Protein AF-A0A933DBR6-F1 (afdb_monomer_lite)

pLDDT: mean 89.22, std 14.09, range [38.0, 98.94]

Structure (mmCIF, N/CA/C/O backbone):
data_AF-A0A933DBR6-F1
#
_entry.id   AF-A0A933DBR6-F1
#
loop_
_atom_site.group_PDB
_atom_site.id
_atom_site.type_symbol
_atom_site.label_atom_id
_atom_site.label_alt_id
_atom_site.label_comp_id
_atom_site.label_asym_id
_atom_site.label_entity_id
_atom_site.label_seq_id
_atom_site.pdbx_PDB_ins_code
_atom_site.Cartn_x
_atom_site.Cartn_y
_atom_site.Cartn_z
_atom_site.occupancy
_atom_site.B_iso_or_equiv
_atom_site.auth_seq_id
_atom_site.auth_comp_id
_atom_site.auth_asym_id
_atom_site.auth_atom_id
_atom_site.pdbx_PDB_model_num
ATOM 1 N N . MET A 1 1 ? 16.490 -50.914 -110.380 1.00 39.16 1 MET A N 1
ATOM 2 C CA . MET A 1 1 ? 17.259 -52.106 -109.958 1.00 39.16 1 MET A CA 1
ATOM 3 C C . MET A 1 1 ? 16.588 -52.683 -108.719 1.00 39.16 1 MET A C 1
ATOM 5 O O . MET A 1 1 ? 16.473 -51.986 -107.723 1.00 39.16 1 MET A O 1
ATOM 9 N N . VAL A 1 2 ? 16.031 -53.888 -108.830 1.00 48.22 2 VAL A N 1
ATOM 10 C CA . VAL A 1 2 ? 15.278 -54.595 -107.777 1.00 48.22 2 VAL A CA 1
ATOM 11 C C . VAL A 1 2 ? 16.245 -55.481 -106.999 1.00 48.22 2 VAL A C 1
ATOM 13 O O . VAL A 1 2 ? 17.012 -56.169 -107.656 1.00 48.22 2 VAL A O 1
ATOM 16 N N . TYR A 1 3 ? 16.148 -55.578 -105.666 1.00 38.00 3 TYR A N 1
ATOM 17 C CA . TYR A 1 3 ? 16.487 -56.840 -104.991 1.00 38.00 3 TYR A CA 1
ATOM 18 C C . TYR A 1 3 ? 15.646 -57.121 -103.736 1.00 38.00 3 TYR A C 1
ATOM 20 O O . TYR A 1 3 ? 15.280 -56.233 -102.971 1.00 38.00 3 TYR A O 1
ATOM 28 N N . LYS A 1 4 ? 15.276 -58.402 -103.619 1.00 43.62 4 LYS A N 1
ATOM 29 C CA . LYS A 1 4 ? 14.220 -58.995 -102.788 1.00 43.62 4 LYS A CA 1
ATOM 30 C C . LYS A 1 4 ? 14.637 -59.304 -101.341 1.00 43.62 4 LYS A C 1
ATOM 32 O O . LYS A 1 4 ? 15.759 -59.700 -101.057 1.00 43.62 4 LYS A O 1
ATOM 37 N N . LYS A 1 5 ? 13.598 -59.241 -100.498 1.00 51.31 5 LYS A N 1
ATOM 38 C CA . LYS A 1 5 ? 13.338 -59.835 -99.169 1.00 51.31 5 LYS A CA 1
ATOM 39 C C . LYS A 1 5 ? 13.985 -61.191 -98.850 1.00 51.31 5 LYS A C 1
ATOM 41 O O . LYS A 1 5 ? 14.007 -62.079 -99.694 1.00 51.31 5 LYS A O 1
ATOM 46 N N . ASN A 1 6 ? 14.179 -61.415 -97.544 1.00 41.19 6 ASN A N 1
ATOM 47 C CA . ASN A 1 6 ? 14.112 -62.736 -96.908 1.00 41.19 6 ASN A CA 1
ATOM 48 C C . ASN A 1 6 ? 13.176 -62.736 -95.676 1.00 41.19 6 ASN A C 1
ATOM 50 O O . ASN A 1 6 ? 13.102 -61.754 -94.940 1.00 41.19 6 ASN A O 1
ATOM 54 N N . LYS A 1 7 ? 12.429 -63.836 -95.482 1.00 54.47 7 LYS A N 1
ATOM 55 C CA . LYS A 1 7 ? 11.449 -64.085 -94.397 1.00 54.47 7 LYS A CA 1
ATOM 56 C C . LYS A 1 7 ? 12.067 -64.934 -93.271 1.00 54.47 7 LYS A C 1
ATOM 58 O O . LYS A 1 7 ? 12.830 -65.849 -93.558 1.00 54.47 7 LYS A O 1
ATOM 63 N N . ARG A 1 8 ? 11.616 -64.745 -92.020 1.00 41.72 8 ARG A N 1
ATOM 64 C CA . ARG A 1 8 ? 11.719 -65.731 -90.917 1.00 41.72 8 ARG A CA 1
ATOM 65 C C . ARG A 1 8 ? 10.427 -65.784 -90.082 1.00 41.72 8 ARG A C 1
ATOM 67 O O . ARG A 1 8 ? 9.708 -64.793 -89.988 1.00 41.72 8 ARG A O 1
ATOM 74 N N . GLY A 1 9 ? 10.121 -66.982 -89.571 1.00 46.81 9 GLY A N 1
ATOM 75 C CA . GLY A 1 9 ? 8.828 -67.416 -89.021 1.00 46.81 9 GLY A CA 1
ATOM 76 C C . GLY A 1 9 ? 8.522 -67.070 -87.553 1.00 46.81 9 GLY A C 1
ATOM 77 O O . GLY A 1 9 ? 9.353 -66.538 -86.822 1.00 46.81 9 GLY A O 1
ATOM 78 N N . LYS A 1 10 ? 7.275 -67.376 -87.158 1.00 50.16 10 LYS A N 1
ATOM 79 C CA . LYS A 1 10 ? 6.611 -67.053 -85.878 1.00 50.16 10 LYS A CA 1
ATOM 80 C C . LYS A 1 10 ? 6.853 -68.112 -84.782 1.00 50.16 10 LYS A C 1
ATOM 82 O O . LYS A 1 10 ? 6.801 -69.303 -85.065 1.00 50.16 10 LYS A O 1
ATOM 87 N N . LYS A 1 11 ? 6.954 -67.663 -83.521 1.00 48.75 11 LYS A N 1
ATOM 88 C CA . LYS A 1 11 ? 6.732 -68.441 -82.277 1.00 48.75 11 LYS A CA 1
ATOM 89 C C . LYS A 1 11 ? 5.668 -67.733 -81.413 1.00 48.75 11 LYS A C 1
ATOM 91 O O . LYS A 1 11 ? 5.700 -66.507 -81.302 1.00 48.75 11 LYS A O 1
ATOM 96 N N . GLN A 1 12 ? 4.723 -68.489 -80.844 1.00 56.69 12 GLN A N 1
ATOM 97 C CA . GLN A 1 12 ? 3.644 -68.012 -79.957 1.00 56.69 12 GLN A CA 1
ATOM 98 C C . GLN A 1 12 ? 4.167 -67.631 -78.554 1.00 56.69 12 GLN A C 1
ATOM 100 O O . GLN A 1 12 ? 5.125 -68.228 -78.069 1.00 56.69 12 GLN A O 1
ATOM 105 N N . ARG A 1 13 ? 3.541 -66.625 -77.917 1.00 52.03 13 ARG A N 1
ATOM 106 C CA . ARG A 1 13 ? 3.900 -66.063 -76.594 1.00 52.03 13 ARG A CA 1
ATOM 107 C C . ARG A 1 13 ? 2.898 -66.488 -75.499 1.00 52.03 13 ARG A C 1
ATOM 109 O O . ARG A 1 13 ? 1.710 -66.559 -75.811 1.00 52.03 13 ARG A O 1
ATOM 116 N N . PRO A 1 14 ? 3.330 -66.670 -74.233 1.00 50.84 14 PRO A N 1
ATOM 117 C CA . PRO A 1 14 ? 2.437 -66.896 -73.097 1.00 50.84 14 PRO A CA 1
ATOM 118 C C . PRO A 1 14 ? 1.718 -65.610 -72.644 1.00 50.84 14 PRO A C 1
ATOM 120 O O . PRO A 1 14 ? 2.149 -64.488 -72.917 1.00 50.84 14 PRO A O 1
ATOM 123 N N . THR A 1 15 ? 0.578 -65.802 -71.983 1.00 55.31 15 THR A N 1
ATOM 124 C CA . THR A 1 15 ? -0.503 -64.842 -71.711 1.00 55.31 15 THR A CA 1
ATOM 125 C C . THR A 1 15 ? -0.171 -63.740 -70.694 1.00 55.31 15 THR A C 1
ATOM 127 O O . THR A 1 15 ? 0.312 -63.995 -69.595 1.00 55.31 15 THR A O 1
ATOM 130 N N . ARG A 1 16 ? -0.542 -62.500 -71.051 1.00 56.47 16 ARG A N 1
ATOM 131 C CA . ARG A 1 16 ? -0.317 -61.203 -70.369 1.00 56.47 16 ARG A CA 1
ATOM 132 C C . ARG A 1 16 ? -0.920 -61.022 -68.956 1.00 56.47 16 ARG A C 1
ATOM 134 O O . ARG A 1 16 ? -0.728 -59.962 -68.369 1.00 56.47 16 ARG A O 1
ATOM 141 N N . PHE A 1 17 ? -1.644 -61.992 -68.397 1.00 51.75 17 PHE A N 1
ATOM 142 C CA . PHE A 1 17 ? -2.501 -61.759 -67.220 1.00 51.75 17 PHE A CA 1
ATOM 143 C C . PHE A 1 17 ? -1.720 -61.511 -65.911 1.00 51.75 17 PHE A C 1
ATOM 145 O O . PHE A 1 17 ? -2.028 -60.580 -65.171 1.00 51.75 17 PHE A O 1
ATOM 152 N N . TYR A 1 18 ? -0.636 -62.255 -65.662 1.00 51.50 18 TYR A N 1
ATOM 153 C CA . TYR A 1 18 ? 0.178 -62.105 -64.441 1.00 51.50 18 TYR A CA 1
ATOM 154 C C . TYR A 1 18 ? 1.055 -60.843 -64.410 1.00 51.50 18 TYR A C 1
ATOM 156 O O . TYR A 1 18 ? 1.492 -60.420 -63.340 1.00 51.50 18 TYR A O 1
ATOM 164 N N . HIS A 1 19 ? 1.318 -60.227 -65.565 1.00 53.78 19 HIS A N 1
ATOM 165 C CA . HIS A 1 19 ? 2.159 -59.031 -65.646 1.00 53.78 19 HIS A CA 1
ATOM 166 C C . HIS A 1 19 ? 1.397 -57.762 -65.237 1.00 53.78 19 HIS A C 1
ATOM 168 O O . HIS A 1 19 ? 1.971 -56.871 -64.618 1.00 53.78 19 HIS A O 1
ATOM 174 N N . ASN A 1 20 ? 0.091 -57.710 -65.511 1.00 55.62 20 ASN A N 1
ATOM 175 C CA . ASN A 1 20 ? -0.726 -56.535 -65.214 1.00 55.62 20 ASN A CA 1
ATOM 176 C C . ASN A 1 20 ? -1.124 -56.459 -63.730 1.00 55.62 20 ASN A C 1
ATOM 178 O O . ASN A 1 20 ? -1.134 -55.369 -63.174 1.00 55.62 20 ASN A O 1
ATOM 182 N N . PHE A 1 21 ? -1.360 -57.595 -63.059 1.00 56.84 21 PHE A N 1
ATOM 183 C CA . PHE A 1 21 ? -1.776 -57.613 -61.646 1.00 56.84 21 PHE A CA 1
ATOM 184 C C . PHE A 1 21 ? -0.694 -57.068 -60.696 1.00 56.84 21 PHE A C 1
ATOM 186 O O . PHE A 1 21 ? -0.990 -56.308 -59.777 1.00 56.84 21 PHE A O 1
ATOM 193 N N . ARG A 1 22 ? 0.583 -57.385 -60.959 1.00 61.75 22 ARG A N 1
ATOM 194 C CA . ARG A 1 22 ? 1.718 -56.829 -60.199 1.00 61.75 22 ARG A CA 1
ATOM 195 C C . ARG A 1 22 ? 1.862 -55.321 -60.396 1.00 61.75 22 ARG A C 1
ATOM 197 O O . ARG A 1 22 ? 2.186 -54.623 -59.443 1.00 61.75 22 ARG A O 1
ATOM 204 N N . LEU A 1 23 ? 1.594 -54.826 -61.606 1.00 62.31 23 LEU A N 1
ATOM 205 C CA . LEU A 1 23 ? 1.702 -53.404 -61.928 1.00 62.31 23 LEU A CA 1
ATOM 206 C C . LEU A 1 23 ? 0.603 -52.586 -61.234 1.00 62.31 23 LEU A C 1
ATOM 208 O O . LEU A 1 23 ? 0.889 -51.544 -60.655 1.00 62.31 23 LEU A O 1
ATOM 212 N N . THR A 1 24 ? -0.639 -53.079 -61.238 1.00 67.25 24 THR A N 1
ATOM 213 C CA . THR A 1 24 ? -1.769 -52.414 -60.570 1.00 67.25 24 THR A CA 1
ATOM 214 C C . THR A 1 24 ? -1.602 -52.407 -59.051 1.00 67.25 24 THR A C 1
ATOM 216 O O . THR A 1 24 ? -1.876 -51.397 -58.411 1.00 67.25 24 THR A O 1
ATOM 219 N N . MET A 1 25 ? -1.089 -53.495 -58.467 1.00 70.31 25 MET A N 1
ATOM 220 C CA . MET A 1 25 ? -0.827 -53.555 -57.028 1.00 70.31 25 MET A CA 1
ATOM 221 C C . MET A 1 25 ? 0.305 -52.599 -56.609 1.00 70.31 25 MET A C 1
ATOM 223 O O . MET A 1 25 ? 0.182 -51.920 -55.594 1.00 70.31 25 MET A O 1
ATOM 227 N N . LEU A 1 26 ? 1.366 -52.482 -57.418 1.00 69.69 26 LEU A N 1
ATOM 228 C CA . LEU A 1 26 ? 2.431 -51.488 -57.227 1.00 69.69 26 LEU A CA 1
ATOM 229 C C . LEU A 1 26 ? 1.903 -50.050 -57.322 1.00 69.69 26 LEU A C 1
ATOM 231 O O . LEU A 1 26 ? 2.252 -49.222 -56.486 1.00 69.69 26 LEU A O 1
ATOM 235 N N . LEU A 1 27 ? 1.025 -49.761 -58.287 1.00 75.94 27 LEU A N 1
ATOM 236 C CA . LEU A 1 27 ? 0.430 -48.431 -58.465 1.00 75.94 27 LEU A CA 1
ATOM 237 C C . LEU A 1 27 ? -0.473 -48.003 -57.299 1.00 75.94 27 LEU A C 1
ATOM 239 O O . LEU A 1 27 ? -0.619 -46.808 -57.071 1.00 75.94 27 LEU A O 1
ATOM 243 N N . ILE A 1 28 ? -1.051 -48.950 -56.553 1.00 79.06 28 ILE A N 1
ATOM 244 C CA . ILE A 1 28 ? -1.886 -48.664 -55.374 1.00 79.06 28 ILE A CA 1
ATOM 245 C C . ILE A 1 28 ? -1.047 -48.625 -54.091 1.00 79.06 28 ILE A C 1
ATOM 247 O O . ILE A 1 28 ? -1.222 -47.734 -53.263 1.00 79.06 28 ILE A O 1
ATOM 251 N N . LEU A 1 29 ? -0.116 -49.567 -53.915 1.00 79.38 29 LEU A N 1
ATOM 252 C CA . LEU A 1 29 ? 0.685 -49.663 -52.693 1.00 79.38 29 LEU A CA 1
ATOM 253 C C . LEU A 1 29 ? 1.706 -48.535 -52.560 1.00 79.38 29 LEU A C 1
ATOM 255 O O . LEU A 1 29 ? 1.919 -48.049 -51.454 1.00 79.38 29 LEU A O 1
ATOM 259 N N . VAL A 1 30 ? 2.335 -48.105 -53.658 1.00 83.00 30 VAL A N 1
ATOM 260 C CA . VAL A 1 30 ? 3.383 -47.075 -53.606 1.00 83.00 30 VAL A CA 1
ATOM 261 C C . VAL A 1 30 ? 2.848 -45.746 -53.047 1.00 83.00 30 VAL A C 1
ATOM 263 O O . VAL A 1 30 ? 3.442 -45.251 -52.090 1.00 83.00 30 VAL A O 1
ATOM 266 N N . PRO A 1 31 ? 1.714 -45.189 -53.521 1.00 83.69 31 PRO A N 1
ATOM 267 C CA . PRO A 1 31 ? 1.140 -43.977 -52.934 1.00 83.69 31 PRO A CA 1
ATOM 268 C C . PRO A 1 31 ? 0.739 -44.136 -51.465 1.00 83.69 31 PRO A C 1
ATOM 270 O O . PRO A 1 31 ? 0.943 -43.213 -50.683 1.00 83.69 31 PRO A O 1
ATOM 273 N N . ILE A 1 32 ? 0.205 -45.300 -51.073 1.00 84.12 32 ILE A N 1
ATOM 274 C CA . ILE A 1 32 ? -0.212 -45.566 -49.686 1.00 84.12 32 ILE A CA 1
ATOM 275 C C . ILE A 1 32 ? 1.003 -45.615 -48.758 1.00 84.12 32 ILE A C 1
ATOM 277 O O . ILE A 1 32 ? 0.987 -45.003 -47.695 1.00 84.12 32 ILE A O 1
ATOM 281 N N . ILE A 1 33 ? 2.070 -46.304 -49.166 1.00 85.38 33 ILE A N 1
ATOM 282 C CA . ILE A 1 33 ? 3.310 -46.404 -48.389 1.00 85.38 33 ILE A CA 1
ATOM 283 C C . ILE A 1 33 ? 3.979 -45.031 -48.282 1.00 85.38 33 ILE A C 1
ATOM 285 O O . ILE A 1 33 ? 4.394 -44.643 -47.193 1.00 85.38 33 ILE A O 1
ATOM 289 N N . ILE A 1 34 ? 4.038 -44.268 -49.379 1.00 85.62 34 ILE A N 1
ATOM 290 C CA . ILE A 1 34 ? 4.581 -42.902 -49.374 1.00 85.62 34 ILE A CA 1
ATOM 291 C C . ILE A 1 34 ? 3.740 -41.991 -48.470 1.00 85.62 34 ILE A C 1
ATOM 293 O O . ILE A 1 34 ? 4.298 -41.255 -47.659 1.00 85.62 34 ILE A O 1
ATOM 297 N N . GLY A 1 35 ? 2.409 -42.067 -48.559 1.00 84.38 35 GLY A N 1
ATOM 298 C CA . GLY A 1 35 ? 1.496 -41.295 -47.717 1.00 84.38 35 GLY A CA 1
ATOM 299 C C . GLY A 1 35 ? 1.644 -41.632 -46.233 1.00 84.38 35 GLY A C 1
ATOM 300 O O . GLY A 1 35 ? 1.776 -40.731 -45.409 1.00 84.38 35 GLY A O 1
ATOM 301 N N . ALA A 1 36 ? 1.704 -42.920 -45.888 1.00 81.31 36 ALA A N 1
ATOM 302 C CA . ALA A 1 36 ? 1.915 -43.375 -44.516 1.00 81.31 36 ALA A CA 1
ATOM 303 C C . ALA A 1 36 ? 3.289 -42.951 -43.971 1.00 81.31 36 ALA A C 1
ATOM 305 O O . ALA A 1 36 ? 3.378 -42.504 -42.831 1.00 81.31 36 ALA A O 1
ATOM 306 N N . ALA A 1 37 ? 4.346 -43.024 -44.787 1.00 81.75 37 ALA A N 1
ATOM 307 C CA . ALA A 1 37 ? 5.680 -42.561 -44.413 1.00 81.75 37 ALA A CA 1
ATOM 308 C C . ALA A 1 37 ? 5.728 -41.038 -44.200 1.00 81.75 37 ALA A C 1
ATOM 310 O O . ALA A 1 37 ? 6.349 -40.579 -43.244 1.00 81.75 37 ALA A O 1
ATOM 311 N N . ALA A 1 38 ? 5.040 -40.256 -45.038 1.00 78.88 38 ALA A N 1
ATOM 312 C CA . ALA A 1 38 ? 4.943 -38.805 -44.888 1.00 78.88 38 ALA A CA 1
ATOM 313 C C . ALA A 1 38 ? 4.170 -38.408 -43.619 1.00 78.88 38 ALA A C 1
ATOM 315 O O . ALA A 1 38 ? 4.619 -37.541 -42.870 1.00 78.88 38 ALA A O 1
ATOM 316 N N . ILE A 1 39 ? 3.049 -39.080 -43.338 1.00 78.00 39 ILE A N 1
ATOM 317 C CA . ILE A 1 39 ? 2.269 -38.881 -42.108 1.00 78.00 39 ILE A CA 1
ATOM 318 C C . ILE A 1 39 ? 3.102 -39.271 -40.884 1.00 78.00 39 ILE A C 1
ATOM 320 O O . ILE A 1 39 ? 3.175 -38.508 -39.924 1.00 78.00 39 ILE A O 1
ATOM 324 N N . TYR A 1 40 ? 3.783 -40.418 -40.924 1.00 77.88 40 TYR A N 1
ATOM 325 C CA . TYR A 1 40 ? 4.676 -40.843 -39.850 1.00 77.88 40 TYR A CA 1
ATOM 326 C C . TYR A 1 40 ? 5.810 -39.837 -39.632 1.00 77.88 40 TYR A C 1
ATOM 328 O O . TYR A 1 40 ? 6.088 -39.478 -38.496 1.00 77.88 40 TYR A O 1
ATOM 336 N N . TYR A 1 41 ? 6.434 -39.315 -40.689 1.00 77.31 41 TYR A N 1
ATOM 337 C CA . TYR A 1 41 ? 7.483 -38.296 -40.581 1.00 77.31 41 TYR A CA 1
ATOM 338 C C . TYR A 1 41 ? 6.974 -36.977 -39.973 1.00 77.31 41 TYR A C 1
ATOM 340 O O . TYR A 1 41 ? 7.657 -36.372 -39.147 1.00 77.31 41 TYR A O 1
ATOM 348 N N . ALA A 1 42 ? 5.755 -36.559 -40.325 1.00 71.44 42 ALA A N 1
ATOM 349 C CA . ALA A 1 42 ? 5.121 -35.376 -39.750 1.00 71.44 42 ALA A CA 1
ATOM 350 C C . ALA A 1 42 ? 4.742 -35.566 -38.267 1.00 71.44 42 ALA A C 1
ATOM 352 O O . ALA A 1 42 ? 4.903 -34.640 -37.475 1.00 71.44 42 ALA A O 1
ATOM 353 N N . LEU A 1 43 ? 4.271 -36.759 -37.883 1.00 69.06 43 LEU A N 1
ATOM 354 C CA . LEU A 1 43 ? 3.792 -37.061 -36.526 1.00 69.06 43 LEU A CA 1
ATOM 355 C C . LEU A 1 43 ? 4.884 -37.551 -35.562 1.00 69.06 43 LEU A C 1
ATOM 357 O O . LEU A 1 43 ? 4.731 -37.408 -34.354 1.00 69.06 43 LEU A O 1
ATOM 361 N N . SER A 1 44 ? 5.981 -38.127 -36.062 1.00 69.69 44 SER A N 1
ATOM 362 C CA . SER A 1 44 ? 7.036 -38.736 -35.229 1.00 69.69 44 SER A CA 1
ATOM 363 C C . SER A 1 44 ? 7.945 -37.721 -34.533 1.00 69.69 44 SER A C 1
ATOM 365 O O . SER A 1 44 ? 8.795 -38.114 -33.736 1.00 69.69 44 SER A O 1
ATOM 367 N N . GLY A 1 45 ? 7.796 -36.425 -34.825 1.00 66.81 45 GLY A N 1
ATOM 368 C CA . GLY A 1 45 ? 8.578 -35.361 -34.197 1.00 66.81 45 GLY A CA 1
ATOM 369 C C . GLY A 1 45 ? 9.824 -34.840 -34.938 1.00 66.81 45 GLY A C 1
ATOM 370 O O . GLY A 1 45 ? 10.208 -33.726 -34.601 1.00 66.81 45 GLY A O 1
ATOM 371 N N . PRO A 1 46 ? 10.447 -35.490 -35.952 1.00 76.00 46 PRO A N 1
ATOM 372 C CA . PRO A 1 46 ? 11.607 -34.927 -36.654 1.00 76.00 46 PRO A CA 1
ATOM 373 C C . PRO A 1 46 ? 11.322 -33.598 -37.351 1.00 76.00 46 PRO A C 1
ATOM 375 O O . PRO A 1 46 ? 12.142 -32.688 -37.276 1.00 76.00 46 PRO A O 1
ATOM 378 N N . LEU A 1 47 ? 10.156 -33.461 -37.995 1.00 70.56 47 LEU A N 1
ATOM 379 C CA . LEU A 1 47 ? 9.755 -32.205 -38.631 1.00 70.56 47 LEU A CA 1
ATOM 380 C C . LEU A 1 47 ? 9.520 -31.107 -37.585 1.00 70.56 47 LEU A C 1
ATOM 382 O O . LEU A 1 47 ? 9.983 -29.984 -37.756 1.00 70.56 47 LEU A O 1
ATOM 386 N N . ALA A 1 48 ? 8.854 -31.440 -36.477 1.00 66.12 48 ALA A N 1
ATOM 387 C CA . ALA A 1 48 ? 8.653 -30.520 -35.360 1.00 66.12 48 ALA A CA 1
ATOM 388 C C . ALA A 1 48 ? 9.986 -30.118 -34.702 1.00 66.12 48 ALA A C 1
ATOM 390 O O . ALA A 1 48 ? 10.183 -28.948 -34.399 1.00 66.12 48 ALA A O 1
ATOM 391 N N . ALA A 1 49 ? 10.927 -31.053 -34.550 1.00 72.44 49 ALA A N 1
ATOM 392 C CA . ALA A 1 49 ? 12.271 -30.812 -34.035 1.00 72.44 49 ALA A CA 1
ATOM 393 C C . ALA A 1 49 ? 13.119 -29.961 -34.993 1.00 72.44 49 ALA A C 1
ATOM 395 O O . ALA A 1 49 ? 13.836 -29.073 -34.542 1.00 72.44 49 ALA A O 1
ATOM 396 N N . GLN A 1 50 ? 13.011 -30.170 -36.309 1.00 74.62 50 GLN A N 1
ATOM 397 C CA . GLN A 1 50 ? 13.647 -29.303 -37.303 1.00 74.62 50 GLN A CA 1
ATOM 398 C C . GLN A 1 50 ? 13.052 -27.898 -37.282 1.00 74.62 50 GLN A C 1
ATOM 400 O O . GLN A 1 50 ? 13.802 -26.930 -37.238 1.00 74.62 50 GLN A O 1
ATOM 405 N N . LEU A 1 51 ? 11.724 -27.764 -37.267 1.00 68.88 51 LEU A N 1
ATOM 406 C CA . LEU A 1 51 ? 11.055 -26.464 -37.176 1.00 68.88 51 LEU A CA 1
ATOM 407 C C . LEU A 1 51 ? 11.391 -25.745 -35.862 1.00 68.88 51 LEU A C 1
ATOM 409 O O . LEU A 1 51 ? 11.650 -24.544 -35.884 1.00 68.88 51 LEU A O 1
ATOM 413 N N . ALA A 1 52 ? 11.463 -26.470 -34.743 1.00 61.66 52 ALA A N 1
ATOM 414 C CA . ALA A 1 52 ? 11.916 -25.943 -33.459 1.00 61.66 52 ALA A CA 1
ATOM 415 C C . ALA A 1 52 ? 13.387 -25.508 -33.514 1.00 61.66 52 ALA A C 1
ATOM 417 O O . ALA A 1 52 ? 13.709 -24.423 -33.048 1.00 61.66 52 ALA A O 1
ATOM 418 N N . SER A 1 53 ? 14.265 -26.290 -34.148 1.00 70.31 53 SER A N 1
ATOM 419 C CA . SER A 1 53 ? 15.673 -25.929 -34.348 1.00 70.31 53 SER A CA 1
ATOM 420 C C . SER A 1 53 ? 15.833 -24.693 -35.239 1.00 70.31 53 SER A C 1
ATOM 422 O O . SER A 1 53 ? 16.605 -23.802 -34.900 1.00 70.31 53 SER A O 1
ATOM 424 N N . PHE A 1 54 ? 15.064 -24.576 -36.326 1.00 67.88 54 PHE A N 1
ATOM 425 C CA . PHE A 1 54 ? 15.030 -23.368 -37.156 1.00 67.88 54 PHE A CA 1
ATOM 426 C C . PHE A 1 54 ? 14.482 -22.159 -36.389 1.00 67.88 54 PHE A C 1
ATOM 428 O O . PHE A 1 54 ? 15.021 -21.062 -36.520 1.00 67.88 54 PHE A O 1
ATOM 435 N N . GLY A 1 55 ? 13.447 -22.351 -35.565 1.00 56.72 55 GLY A N 1
ATOM 436 C CA . GLY A 1 55 ? 12.917 -21.326 -34.666 1.00 56.72 55 GLY A CA 1
ATOM 437 C C . GLY A 1 55 ? 13.952 -20.859 -33.641 1.00 56.72 55 GLY A C 1
ATOM 438 O O . GLY A 1 55 ? 14.173 -19.659 -33.511 1.00 56.72 55 GLY A O 1
ATOM 439 N N . SER A 1 56 ? 14.646 -21.789 -32.980 1.00 58.56 56 SER A N 1
ATOM 440 C CA . SER A 1 56 ? 15.731 -21.493 -32.039 1.00 58.56 56 SER A CA 1
ATOM 441 C C . SER A 1 56 ? 16.900 -20.787 -32.715 1.00 58.56 56 SER A C 1
ATOM 443 O O . SER A 1 56 ? 17.350 -19.772 -32.202 1.00 58.56 56 SER A O 1
ATOM 445 N N . ASN A 1 57 ? 17.342 -21.238 -33.891 1.00 59.12 57 ASN A N 1
ATOM 446 C CA . ASN A 1 57 ? 18.432 -20.591 -34.627 1.00 59.12 57 ASN A CA 1
ATOM 447 C C . ASN A 1 57 ? 18.066 -19.175 -35.086 1.00 59.12 57 ASN A C 1
ATOM 449 O O . ASN A 1 57 ? 18.925 -18.306 -35.126 1.00 59.12 57 ASN A O 1
ATOM 453 N N . ARG A 1 58 ? 16.788 -18.910 -35.381 1.00 55.75 58 ARG A N 1
ATOM 454 C CA . ARG A 1 58 ? 16.294 -17.565 -35.714 1.00 55.75 58 ARG A CA 1
ATOM 455 C C . ARG A 1 58 ? 16.201 -16.634 -34.493 1.00 55.75 58 ARG A C 1
ATOM 457 O O . ARG A 1 58 ? 16.107 -15.423 -34.669 1.00 55.75 58 ARG A O 1
ATOM 464 N N . LEU A 1 59 ? 16.213 -17.190 -33.279 1.00 52.81 59 LEU A N 1
ATOM 465 C CA . LEU A 1 59 ? 16.277 -16.455 -32.009 1.00 52.81 59 LEU A CA 1
ATOM 466 C C . LEU A 1 59 ? 17.717 -16.271 -31.503 1.00 52.81 59 LEU A C 1
ATOM 468 O O . LEU A 1 59 ? 17.931 -15.493 -30.576 1.00 52.81 59 LEU A O 1
ATOM 472 N N . ILE A 1 60 ? 18.699 -16.945 -32.110 1.00 55.47 60 ILE A N 1
ATOM 473 C CA . ILE A 1 60 ? 20.115 -16.640 -31.911 1.00 55.47 60 ILE A CA 1
ATOM 474 C C . ILE A 1 60 ? 20.409 -15.402 -32.754 1.00 55.47 60 ILE A C 1
ATOM 476 O O . ILE A 1 60 ? 20.653 -15.471 -33.954 1.00 55.47 60 ILE A O 1
ATOM 480 N N . THR A 1 61 ? 20.310 -14.236 -32.131 1.00 61.03 61 THR A N 1
ATOM 481 C CA . THR A 1 61 ? 20.819 -12.992 -32.706 1.00 61.03 61 THR A CA 1
ATOM 482 C C . THR A 1 61 ? 22.333 -13.106 -32.887 1.00 61.03 61 THR A C 1
ATOM 484 O O . THR A 1 61 ? 23.062 -13.163 -31.897 1.00 61.03 61 THR A O 1
ATOM 487 N N . ASP A 1 62 ? 22.810 -13.126 -34.133 1.00 64.94 62 ASP A N 1
ATOM 488 C CA . ASP A 1 62 ? 24.236 -12.988 -34.446 1.00 64.94 62 ASP A CA 1
ATOM 489 C C . ASP A 1 62 ? 24.790 -11.702 -33.807 1.00 64.94 62 ASP A C 1
ATOM 491 O O . ASP A 1 62 ? 24.158 -10.644 -33.862 1.00 64.94 62 ASP A O 1
ATOM 495 N N . ASN A 1 63 ? 25.982 -11.785 -33.210 1.00 61.34 63 ASN A N 1
ATOM 496 C CA . ASN A 1 63 ? 26.652 -10.687 -32.499 1.00 61.34 63 ASN A CA 1
ATOM 497 C C . ASN A 1 63 ? 25.930 -10.188 -31.232 1.00 61.34 63 ASN A C 1
ATOM 499 O O . ASN A 1 63 ? 26.161 -9.048 -30.809 1.00 61.34 63 ASN A O 1
ATOM 503 N N . TRP A 1 64 ? 25.085 -11.007 -30.591 1.00 69.56 64 TRP A N 1
ATOM 504 C CA . TRP A 1 64 ? 24.482 -10.640 -29.303 1.00 69.56 64 TRP A CA 1
ATOM 505 C C . TRP A 1 64 ? 25.541 -10.349 -28.237 1.00 69.56 64 TRP A C 1
ATOM 507 O O . TRP A 1 64 ? 25.309 -9.491 -27.398 1.00 69.56 64 TRP A O 1
ATOM 517 N N . GLU A 1 65 ? 26.720 -10.973 -28.298 1.00 76.38 65 GLU A N 1
ATOM 518 C CA . GLU A 1 65 ? 27.848 -10.694 -27.408 1.00 76.38 65 GLU A CA 1
ATOM 519 C C . GLU A 1 65 ? 28.423 -9.294 -27.645 1.00 76.38 65 GLU A C 1
ATOM 521 O O . GLU A 1 65 ? 28.797 -8.610 -26.696 1.00 76.38 65 GLU A O 1
ATOM 526 N N . THR A 1 66 ? 28.474 -8.835 -28.901 1.00 76.75 66 THR A N 1
ATOM 527 C CA . THR A 1 66 ? 28.907 -7.469 -29.240 1.00 76.75 66 THR A CA 1
ATOM 528 C C . THR A 1 66 ? 27.858 -6.445 -28.824 1.00 76.75 66 THR A C 1
ATOM 530 O O . THR A 1 66 ? 28.213 -5.420 -28.247 1.00 76.75 66 THR A O 1
ATOM 533 N N . ALA A 1 67 ? 26.570 -6.727 -29.051 1.00 64.81 67 ALA A N 1
ATOM 534 C CA . ALA A 1 67 ? 25.477 -5.895 -28.553 1.00 64.81 67 ALA A CA 1
ATOM 535 C C . ALA A 1 67 ? 25.469 -5.851 -27.017 1.00 64.81 67 ALA A C 1
ATOM 537 O O . ALA A 1 67 ? 25.350 -4.779 -26.437 1.00 64.81 67 ALA A O 1
ATOM 538 N N . TYR A 1 68 ? 25.680 -6.992 -26.358 1.00 67.19 68 TYR A N 1
ATOM 539 C CA . TYR A 1 68 ? 25.810 -7.105 -24.910 1.00 67.19 68 TYR A CA 1
ATOM 540 C C . TYR A 1 68 ? 27.016 -6.321 -24.394 1.00 67.19 68 TYR A C 1
ATOM 542 O O . TYR A 1 68 ? 26.861 -5.563 -23.449 1.00 67.19 68 TYR A O 1
ATOM 550 N N . ALA A 1 69 ? 28.191 -6.433 -25.019 1.00 73.81 69 ALA A N 1
ATOM 551 C CA . ALA A 1 69 ? 29.386 -5.683 -24.631 1.00 73.81 69 ALA A CA 1
ATOM 552 C C . ALA A 1 69 ? 29.237 -4.170 -24.868 1.00 73.81 69 ALA A C 1
ATOM 554 O O . ALA A 1 69 ? 29.676 -3.372 -24.042 1.00 73.81 69 ALA A O 1
ATOM 555 N N . TYR A 1 70 ? 28.598 -3.763 -25.969 1.00 72.06 70 TYR A N 1
ATOM 556 C CA . TYR A 1 70 ? 28.301 -2.359 -26.261 1.00 72.06 70 TYR A CA 1
ATOM 557 C C . TYR A 1 70 ? 27.298 -1.779 -25.261 1.00 72.06 70 TYR A C 1
ATOM 559 O O . TYR A 1 70 ? 27.525 -0.698 -24.722 1.00 72.06 70 TYR A O 1
ATOM 567 N N . LEU A 1 71 ? 26.230 -2.526 -24.959 1.00 63.66 71 LEU A N 1
ATOM 568 C CA . LEU A 1 71 ? 25.287 -2.179 -23.904 1.00 63.66 71 LEU A CA 1
ATOM 569 C C . LEU A 1 71 ? 26.024 -2.108 -22.565 1.00 63.66 71 LEU A C 1
ATOM 571 O O . LEU A 1 71 ? 25.995 -1.057 -21.950 1.00 63.66 71 LEU A O 1
ATOM 575 N N . ALA A 1 72 ? 26.759 -3.145 -22.158 1.00 64.94 72 ALA A N 1
ATOM 576 C CA . ALA A 1 72 ? 27.507 -3.209 -20.899 1.00 64.94 72 ALA A CA 1
ATOM 577 C C . ALA A 1 72 ? 28.483 -2.033 -20.702 1.00 64.94 72 ALA A C 1
ATOM 579 O O . ALA A 1 72 ? 28.552 -1.486 -19.606 1.00 64.94 72 ALA A O 1
ATOM 580 N N . ASN A 1 73 ? 29.195 -1.610 -21.753 1.00 69.19 73 ASN A N 1
ATOM 581 C CA . ASN A 1 73 ? 30.156 -0.500 -21.695 1.00 69.19 73 ASN A CA 1
ATOM 582 C C . ASN A 1 73 ? 29.504 0.893 -21.738 1.00 69.19 73 ASN A C 1
ATOM 584 O O . ASN A 1 73 ? 30.148 1.875 -21.372 1.00 69.19 73 ASN A O 1
ATOM 588 N N . GLY A 1 74 ? 28.259 0.991 -22.210 1.00 61.91 74 GLY A N 1
ATOM 589 C CA . GLY A 1 74 ? 27.504 2.238 -22.333 1.00 61.91 74 GLY A CA 1
ATOM 590 C C . GLY A 1 74 ? 26.294 2.326 -21.407 1.00 61.91 74 GLY A C 1
ATOM 591 O O . GLY A 1 74 ? 25.471 3.217 -21.612 1.00 61.91 74 GLY A O 1
ATOM 592 N N . GLN A 1 75 ? 26.143 1.410 -20.440 1.00 57.62 75 GLN A N 1
ATOM 593 C CA . GLN A 1 75 ? 24.966 1.394 -19.576 1.00 57.62 75 GLN A CA 1
ATOM 594 C C . GLN A 1 75 ? 24.919 2.683 -18.748 1.00 57.62 75 GLN A C 1
ATOM 596 O O . GLN A 1 75 ? 25.865 2.971 -18.010 1.00 57.62 75 GLN A O 1
ATOM 601 N N . PRO A 1 76 ? 23.825 3.463 -18.842 1.00 56.97 76 PRO A N 1
ATOM 602 C CA . PRO A 1 76 ? 23.463 4.408 -17.803 1.00 56.97 76 PRO A CA 1
ATOM 603 C C . PRO A 1 76 ? 23.612 3.752 -16.431 1.00 56.97 76 PRO A C 1
ATOM 605 O O . PRO A 1 76 ? 23.359 2.559 -16.280 1.00 56.97 76 PRO A O 1
ATOM 608 N N . ASP A 1 77 ? 23.990 4.529 -15.421 1.00 65.56 77 ASP A N 1
ATOM 609 C CA . ASP A 1 77 ? 23.888 4.067 -14.042 1.00 65.56 77 ASP A CA 1
ATOM 610 C C . ASP A 1 77 ? 22.409 3.795 -13.718 1.00 65.56 77 ASP A C 1
ATOM 612 O O . ASP A 1 77 ? 21.640 4.713 -13.407 1.00 65.56 77 ASP A O 1
ATOM 616 N N . TYR A 1 78 ? 22.028 2.524 -13.874 1.00 58.91 78 TYR A N 1
ATOM 617 C CA . TYR A 1 78 ? 20.736 1.946 -13.520 1.00 58.91 78 TYR A CA 1
ATOM 618 C C . TYR A 1 78 ? 20.657 1.605 -12.028 1.00 58.91 78 TYR A C 1
ATOM 620 O O . TYR A 1 78 ? 19.694 0.967 -11.599 1.00 58.91 78 TYR A O 1
ATOM 628 N N . GLY A 1 79 ? 21.665 2.003 -11.244 1.00 63.28 79 GLY A N 1
ATOM 629 C CA . GLY A 1 79 ? 21.624 1.944 -9.798 1.00 63.28 79 GLY A CA 1
ATOM 630 C C . GLY A 1 79 ? 20.368 2.646 -9.275 1.00 63.28 79 GLY A C 1
ATOM 631 O O . GLY A 1 79 ? 19.965 3.684 -9.820 1.00 63.28 79 GLY A O 1
ATOM 632 N N . PRO A 1 80 ? 19.725 2.092 -8.234 1.00 64.56 80 PRO A N 1
ATOM 633 C CA . PRO A 1 80 ? 18.601 2.754 -7.602 1.00 64.56 80 PRO A CA 1
ATOM 634 C C . PRO A 1 80 ? 19.006 4.163 -7.174 1.00 64.56 80 PRO A C 1
ATOM 636 O O . PRO A 1 80 ? 20.051 4.361 -6.551 1.00 64.56 80 PRO A O 1
ATOM 639 N N . ARG A 1 81 ? 18.181 5.149 -7.513 1.00 83.94 81 ARG A N 1
ATOM 640 C CA . ARG A 1 81 ? 18.412 6.540 -7.134 1.00 83.94 81 ARG A CA 1
ATOM 641 C C . ARG A 1 81 ? 17.606 6.898 -5.899 1.00 83.94 81 ARG A C 1
ATOM 643 O O . ARG A 1 81 ? 16.616 6.253 -5.556 1.00 83.94 81 ARG A O 1
ATOM 650 N N . SER A 1 82 ? 18.035 7.954 -5.223 1.00 88.00 82 SER A N 1
ATOM 651 C CA . SER A 1 82 ? 17.265 8.512 -4.122 1.00 88.00 82 SER A CA 1
ATOM 652 C C . SER A 1 82 ? 15.980 9.159 -4.635 1.00 88.00 82 SER A C 1
ATOM 654 O O . SER A 1 82 ? 15.960 9.820 -5.676 1.00 88.00 82 SER A O 1
ATOM 656 N N . ALA A 1 83 ? 14.915 9.003 -3.862 1.00 93.44 83 ALA A N 1
ATOM 657 C CA . ALA A 1 83 ? 13.765 9.889 -3.910 1.00 93.44 83 ALA A CA 1
ATOM 658 C C . ALA A 1 83 ? 14.043 11.157 -3.101 1.00 93.44 83 ALA A C 1
ATOM 660 O O . ALA A 1 83 ? 15.029 11.233 -2.373 1.00 93.44 83 ALA A O 1
ATOM 661 N N . PHE A 1 84 ? 13.150 12.138 -3.184 1.00 94.62 84 PHE A N 1
ATOM 662 C CA . PHE A 1 84 ? 13.273 13.374 -2.420 1.00 94.62 84 PHE A CA 1
ATOM 663 C C . PHE A 1 84 ? 12.055 13.574 -1.527 1.00 94.62 84 PHE A C 1
ATOM 665 O O . PHE A 1 84 ? 10.918 13.442 -1.977 1.00 94.62 84 PHE A O 1
ATOM 672 N N . TYR A 1 85 ? 12.310 13.901 -0.263 1.00 96.12 85 TYR A N 1
ATOM 673 C CA . TYR A 1 85 ? 11.287 14.102 0.755 1.00 96.12 85 TYR A CA 1
ATOM 674 C C . TYR A 1 85 ? 11.511 15.416 1.493 1.00 96.12 85 TYR A C 1
ATOM 676 O O . TYR A 1 85 ? 12.600 15.673 2.001 1.00 96.12 85 TYR A O 1
ATOM 684 N N . ARG A 1 86 ? 10.478 16.251 1.584 1.00 96.00 86 ARG A N 1
ATOM 685 C CA . ARG A 1 86 ? 10.510 17.515 2.316 1.00 96.00 86 ARG A CA 1
ATOM 686 C C . ARG A 1 86 ? 10.109 17.280 3.768 1.00 96.00 86 ARG A C 1
ATOM 688 O O . ARG A 1 86 ? 8.961 16.948 4.057 1.00 96.00 86 ARG A O 1
ATOM 695 N N . LEU A 1 87 ? 11.044 17.508 4.688 1.00 94.69 87 LEU A N 1
ATOM 696 C CA . LEU A 1 87 ? 10.814 17.326 6.120 1.00 94.69 87 LEU A CA 1
ATOM 697 C C . LEU A 1 87 ? 9.680 18.220 6.634 1.00 94.69 87 LEU A C 1
ATOM 699 O O . LEU A 1 87 ? 9.675 19.436 6.421 1.00 94.69 87 LEU A O 1
ATOM 703 N N . LYS A 1 88 ? 8.748 17.619 7.374 1.00 93.69 88 LYS A N 1
ATOM 704 C CA . LYS A 1 88 ? 7.646 18.303 8.058 1.00 93.69 88 LYS A CA 1
ATOM 705 C C . LYS A 1 88 ? 8.105 18.773 9.444 1.00 93.69 88 LYS A C 1
ATOM 707 O O . LYS A 1 88 ? 9.105 18.304 9.986 1.00 93.69 88 LYS A O 1
ATOM 712 N N . VAL A 1 89 ? 7.385 19.730 10.029 1.00 93.12 89 VAL A N 1
ATOM 713 C CA . VAL A 1 89 ? 7.664 20.204 11.397 1.00 93.12 89 VAL A CA 1
ATOM 714 C C . VAL A 1 89 ? 7.623 19.017 12.364 1.00 93.12 89 VAL A C 1
ATOM 716 O O . VAL A 1 89 ? 6.676 18.242 12.325 1.00 93.12 89 VAL A O 1
ATOM 719 N N . GLY A 1 90 ? 8.640 18.881 13.219 1.00 92.12 90 GLY A N 1
ATOM 720 C CA . GLY A 1 90 ? 8.790 17.751 14.146 1.00 92.12 90 GLY A CA 1
ATOM 721 C C . GLY A 1 90 ? 9.591 16.565 13.592 1.00 92.12 90 GLY A C 1
ATOM 722 O O . GLY A 1 90 ? 9.927 15.670 14.357 1.00 92.12 90 GLY A O 1
ATOM 723 N N . GLN A 1 91 ? 9.945 16.563 12.301 1.00 94.69 91 GLN A N 1
ATOM 724 C CA . GLN A 1 91 ? 10.764 15.513 11.686 1.00 94.69 91 GLN A CA 1
ATOM 725 C C . GLN A 1 91 ? 12.244 15.913 11.599 1.00 94.69 91 GLN A C 1
ATOM 727 O O . GLN A 1 91 ? 12.589 17.088 11.461 1.00 94.69 91 GLN A O 1
ATOM 732 N N . ASN A 1 92 ? 13.115 14.908 11.641 1.00 91.88 92 ASN A N 1
ATOM 733 C CA . ASN A 1 92 ? 14.567 15.001 11.483 1.00 91.88 92 ASN A CA 1
ATOM 734 C C . ASN A 1 92 ? 15.085 13.759 10.723 1.00 91.88 92 ASN A C 1
ATOM 736 O O . ASN A 1 92 ? 14.287 12.926 10.291 1.00 91.88 92 ASN A O 1
ATOM 740 N N . LEU A 1 93 ? 16.404 13.619 10.545 1.00 93.31 93 LEU A N 1
ATOM 741 C CA . LEU A 1 93 ? 16.962 12.451 9.851 1.00 93.31 93 LEU A CA 1
ATOM 742 C C . LEU A 1 93 ? 16.694 11.124 10.572 1.00 93.31 93 LEU A C 1
ATOM 744 O O . LEU A 1 93 ? 16.414 10.140 9.896 1.00 93.31 93 LEU A O 1
ATOM 748 N N . ASP A 1 94 ? 16.703 11.089 11.906 1.00 92.94 94 ASP A N 1
ATOM 749 C CA . ASP A 1 94 ? 16.390 9.861 12.651 1.00 92.94 94 ASP A CA 1
ATOM 750 C C . ASP A 1 94 ? 14.967 9.379 12.353 1.00 92.94 94 ASP A C 1
ATOM 752 O O . ASP A 1 94 ? 14.729 8.183 12.175 1.00 92.94 94 ASP A O 1
ATOM 756 N N . TRP A 1 95 ? 14.022 10.316 12.231 1.00 93.94 95 TRP A N 1
ATOM 757 C CA . TRP A 1 95 ? 12.668 10.006 11.789 1.00 93.94 95 TRP A CA 1
ATOM 758 C C . TRP A 1 95 ? 12.668 9.410 10.376 1.00 93.94 95 TRP A C 1
ATOM 760 O O . TRP A 1 95 ? 12.014 8.396 10.163 1.00 93.94 95 TRP A O 1
ATOM 770 N N . VAL A 1 96 ? 13.429 9.973 9.428 1.00 95.38 96 VAL A N 1
ATOM 771 C CA . VAL A 1 96 ? 13.532 9.461 8.043 1.00 95.38 96 VAL A CA 1
ATOM 772 C C . VAL A 1 96 ? 14.118 8.045 8.018 1.00 95.38 96 VAL A C 1
ATOM 774 O O . VAL A 1 96 ? 13.558 7.174 7.356 1.00 95.38 96 VAL A O 1
ATOM 777 N N . VAL A 1 97 ? 15.186 7.791 8.783 1.00 95.12 97 VAL A N 1
ATOM 778 C CA . VAL A 1 97 ? 15.801 6.459 8.943 1.00 95.12 97 VAL A CA 1
ATOM 779 C C . VAL A 1 97 ? 14.772 5.440 9.415 1.00 95.12 97 VAL A C 1
ATOM 781 O O . VAL A 1 97 ? 14.629 4.370 8.825 1.00 95.12 97 VAL A O 1
ATOM 784 N N . GLN A 1 98 ? 14.029 5.766 10.473 1.00 92.88 98 GLN A N 1
ATOM 785 C CA . GLN A 1 98 ? 13.048 4.851 11.052 1.00 92.88 98 GLN A CA 1
ATOM 786 C C . GLN A 1 98 ? 11.853 4.647 10.121 1.00 92.88 98 GLN A C 1
ATOM 788 O O . GLN A 1 98 ? 11.483 3.506 9.838 1.00 92.88 98 GLN A O 1
ATOM 793 N N . HIS A 1 99 ? 11.292 5.747 9.616 1.00 94.75 99 HIS A N 1
ATOM 794 C CA . HIS A 1 99 ? 10.100 5.754 8.784 1.00 94.75 99 HIS A CA 1
ATOM 795 C C . HIS A 1 99 ? 10.329 5.010 7.472 1.00 94.75 99 HIS A C 1
ATOM 797 O O . HIS A 1 99 ? 9.551 4.124 7.138 1.00 94.75 99 HIS A O 1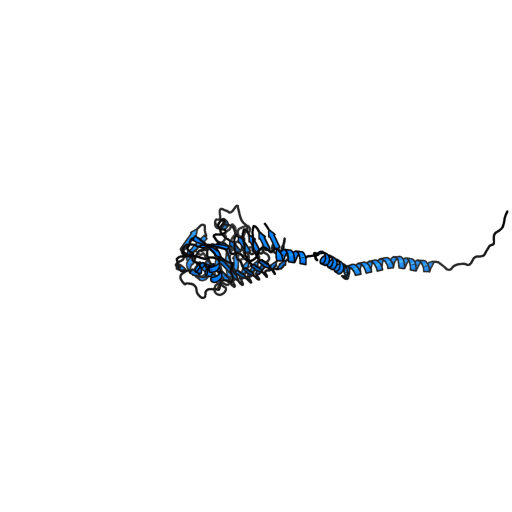
ATOM 803 N N . PHE A 1 100 ? 11.426 5.278 6.761 1.00 95.62 100 PHE A N 1
ATOM 804 C CA . PHE A 1 100 ? 11.719 4.643 5.473 1.00 95.62 100 PHE A CA 1
ATOM 805 C C . PHE A 1 100 ? 12.602 3.384 5.582 1.00 95.62 100 PHE A C 1
ATOM 807 O O . PHE A 1 100 ? 12.802 2.704 4.586 1.00 95.62 100 PHE A O 1
ATOM 814 N N . SER A 1 101 ? 13.082 3.015 6.780 1.00 95.06 101 SER A N 1
ATOM 815 C CA . SER A 1 101 ? 14.012 1.884 6.997 1.00 95.06 101 SER A CA 1
ATOM 816 C C . SER A 1 101 ? 15.187 1.873 6.024 1.00 95.06 101 SER A C 1
ATOM 818 O O . SER A 1 101 ? 15.442 0.877 5.346 1.00 95.06 101 SER A O 1
ATOM 820 N N . VAL A 1 102 ? 15.888 2.998 6.003 1.00 94.44 102 VAL A N 1
ATOM 821 C CA . VAL A 1 102 ? 17.113 3.221 5.232 1.00 94.44 102 VAL A CA 1
ATOM 822 C C . VAL A 1 102 ? 18.322 3.243 6.161 1.00 94.44 102 VAL A C 1
ATOM 824 O O . VAL A 1 102 ? 18.171 3.529 7.353 1.00 94.44 102 VAL A O 1
ATOM 827 N N . ASP A 1 103 ? 19.514 2.962 5.643 1.00 92.62 103 ASP A N 1
ATOM 828 C CA . ASP A 1 103 ? 20.742 3.067 6.422 1.00 92.62 103 ASP A CA 1
ATOM 829 C C . ASP A 1 103 ? 21.036 4.522 6.829 1.00 92.62 103 ASP A C 1
ATOM 831 O O . ASP A 1 103 ? 20.966 5.465 6.035 1.00 92.62 103 ASP A O 1
ATOM 835 N N . ALA A 1 104 ? 21.371 4.714 8.106 1.00 93.81 104 ALA A N 1
ATOM 836 C CA . ALA A 1 104 ? 21.609 6.041 8.662 1.00 93.81 104 ALA A CA 1
ATOM 837 C C . ALA A 1 104 ? 22.889 6.685 8.109 1.00 93.81 104 ALA A C 1
ATOM 839 O O . ALA A 1 104 ? 22.922 7.899 7.900 1.00 93.81 104 ALA A O 1
ATOM 840 N N . ALA A 1 105 ? 23.937 5.894 7.859 1.00 92.69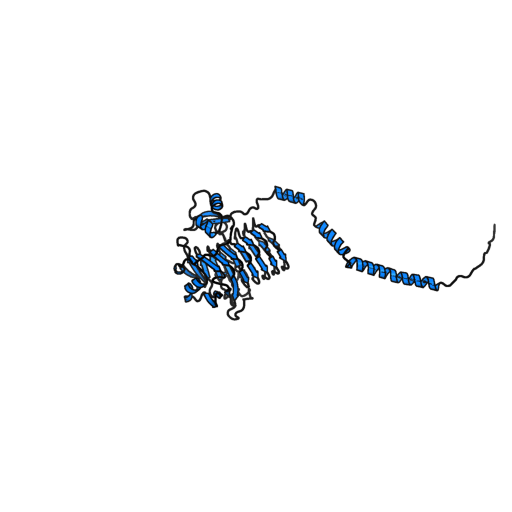 105 ALA A N 1
ATOM 841 C CA . ALA A 1 105 ? 25.195 6.402 7.330 1.00 92.69 105 ALA A CA 1
ATOM 842 C C . ALA A 1 105 ? 25.057 6.769 5.847 1.00 92.69 105 ALA A C 1
ATOM 844 O O . ALA A 1 105 ? 25.549 7.823 5.435 1.00 92.69 105 ALA A O 1
ATOM 845 N N . GLU A 1 106 ? 24.344 5.963 5.058 1.00 91.44 106 GLU A N 1
ATOM 846 C CA . GLU A 1 106 ? 24.031 6.289 3.665 1.00 91.44 106 GLU A CA 1
ATOM 847 C C . GLU A 1 106 ? 23.148 7.533 3.558 1.00 91.44 106 GLU A C 1
ATOM 849 O O . GLU A 1 106 ? 23.464 8.444 2.788 1.00 91.44 106 GLU A O 1
ATOM 854 N N . LEU A 1 107 ? 22.102 7.633 4.385 1.00 93.44 107 LEU A N 1
ATOM 855 C CA . LEU A 1 107 ? 21.239 8.810 4.423 1.00 93.44 107 LEU A CA 1
ATOM 856 C C . LEU A 1 107 ? 22.022 10.073 4.809 1.00 93.44 107 LEU A C 1
ATOM 858 O O . LEU A 1 107 ? 21.876 11.112 4.162 1.00 93.44 107 LEU A O 1
ATOM 862 N N . GLN A 1 108 ? 22.884 9.996 5.825 1.00 92.75 108 GLN A N 1
ATOM 863 C CA . GLN A 1 108 ? 23.712 11.126 6.252 1.00 92.75 108 GLN A CA 1
ATOM 864 C C . GLN A 1 108 ? 24.737 11.528 5.183 1.00 92.75 108 GLN A C 1
ATOM 866 O O . GLN A 1 108 ? 24.993 12.717 4.991 1.00 92.75 108 GLN A O 1
ATOM 871 N N . LYS A 1 109 ? 25.311 10.554 4.468 1.00 91.94 109 LYS A N 1
ATOM 872 C CA . LYS A 1 109 ? 26.239 10.792 3.356 1.00 91.94 109 LYS A CA 1
ATOM 873 C C . LYS A 1 109 ? 25.541 11.460 2.170 1.00 91.94 109 LYS A C 1
ATOM 875 O O . LYS A 1 109 ? 26.125 12.349 1.553 1.00 91.94 109 LYS A O 1
ATOM 880 N N . ALA A 1 110 ? 24.311 11.052 1.860 1.00 90.69 110 ALA A N 1
ATOM 881 C CA . ALA A 1 110 ? 23.504 11.638 0.791 1.00 90.69 110 ALA A CA 1
ATOM 882 C C . ALA A 1 110 ? 23.017 13.060 1.121 1.00 90.69 110 ALA A C 1
ATOM 884 O O . ALA A 1 110 ? 22.711 13.831 0.213 1.00 90.69 110 ALA A O 1
ATOM 885 N N . ASN A 1 111 ? 22.973 13.420 2.407 1.00 92.31 111 ASN A N 1
ATOM 886 C CA . ASN A 1 111 ? 22.476 14.705 2.891 1.00 92.31 111 ASN A CA 1
ATOM 887 C C . ASN A 1 111 ? 23.510 15.390 3.805 1.00 92.31 111 ASN A C 1
ATOM 889 O O . ASN A 1 111 ? 23.343 15.416 5.026 1.00 92.31 111 ASN A O 1
ATOM 893 N N . PRO A 1 112 ? 24.607 15.936 3.249 1.00 87.31 112 PRO A N 1
ATOM 894 C CA . PRO A 1 112 ? 25.608 16.633 4.046 1.00 87.31 112 PRO A CA 1
ATOM 895 C C . PRO A 1 112 ? 25.089 17.991 4.548 1.00 87.31 112 PRO A C 1
ATOM 897 O O . PRO A 1 112 ? 24.395 18.711 3.832 1.00 87.31 112 PRO A O 1
ATOM 900 N N . GLY A 1 113 ? 25.501 18.384 5.755 1.00 83.00 113 GLY A N 1
ATOM 901 C CA . GLY A 1 113 ? 25.217 19.706 6.325 1.00 83.00 113 GLY A CA 1
ATOM 902 C C . GLY A 1 113 ? 24.087 19.727 7.356 1.00 83.00 113 GLY A C 1
ATOM 903 O O . GLY A 1 113 ? 23.641 18.692 7.847 1.00 83.00 113 GLY A O 1
ATOM 904 N N . LEU A 1 114 ? 23.666 20.938 7.738 1.00 77.38 114 LEU A N 1
ATOM 905 C CA . LEU A 1 114 ? 22.606 21.136 8.727 1.00 77.38 114 LEU A CA 1
ATOM 906 C C . LEU A 1 114 ? 21.239 20.860 8.094 1.00 77.38 114 LEU A C 1
ATOM 908 O O . LEU A 1 114 ? 20.853 21.524 7.134 1.00 77.38 114 LEU A O 1
ATOM 912 N N . ILE A 1 115 ? 20.491 19.926 8.677 1.00 85.06 115 ILE A N 1
ATOM 913 C CA . ILE A 1 115 ? 19.162 19.538 8.207 1.00 85.06 115 ILE A CA 1
ATOM 914 C C . ILE A 1 115 ? 18.125 19.976 9.230 1.00 85.06 115 ILE A C 1
ATOM 916 O O . ILE A 1 115 ? 18.152 19.564 10.389 1.00 85.06 115 ILE A O 1
ATOM 920 N N . ALA A 1 116 ? 17.199 20.813 8.778 1.00 83.31 116 ALA A N 1
ATOM 921 C CA . ALA A 1 116 ? 16.068 21.300 9.556 1.00 83.31 116 ALA A CA 1
ATOM 922 C C . ALA A 1 116 ? 14.744 20.927 8.875 1.00 83.31 116 ALA A C 1
ATOM 924 O O . ALA A 1 116 ? 14.723 20.503 7.716 1.00 83.31 116 ALA A O 1
ATOM 925 N N . TYR A 1 117 ? 13.618 21.139 9.560 1.00 85.75 117 TYR A N 1
ATOM 926 C CA . TYR A 1 117 ? 12.306 21.060 8.912 1.00 85.75 117 TYR A CA 1
ATOM 927 C C . TYR A 1 117 ? 12.265 21.967 7.662 1.00 85.75 117 TYR A C 1
ATOM 929 O O . TYR A 1 117 ? 12.994 22.954 7.585 1.00 85.75 117 TYR A O 1
ATOM 937 N N . ASN A 1 118 ? 11.435 21.628 6.673 1.00 87.69 118 ASN A N 1
ATOM 938 C CA . ASN A 1 118 ? 11.418 22.186 5.311 1.00 87.69 118 ASN A CA 1
ATOM 939 C C . ASN A 1 118 ? 12.631 21.880 4.420 1.00 87.69 118 ASN A C 1
ATOM 941 O O . ASN A 1 118 ? 12.574 22.200 3.232 1.00 87.69 118 ASN A O 1
ATOM 945 N N . THR A 1 119 ? 13.681 21.238 4.931 1.00 92.19 119 THR A N 1
ATOM 946 C CA . THR A 1 119 ? 14.757 20.726 4.071 1.00 92.19 119 THR A CA 1
ATOM 947 C C . THR A 1 119 ? 14.226 19.554 3.251 1.00 92.19 119 THR A C 1
ATOM 949 O O . THR A 1 119 ? 13.588 18.652 3.798 1.00 92.19 119 THR A O 1
ATOM 952 N N . THR A 1 120 ? 14.487 19.564 1.946 1.00 94.38 120 THR A N 1
ATOM 953 C CA . THR A 1 120 ? 14.274 18.395 1.090 1.00 94.38 120 THR A CA 1
ATOM 954 C C . THR A 1 120 ? 15.502 17.501 1.171 1.00 94.38 120 THR A C 1
ATOM 956 O O . THR A 1 120 ? 16.597 17.937 0.826 1.00 94.38 120 THR A O 1
ATOM 959 N N . VAL A 1 121 ? 15.316 16.268 1.633 1.00 94.62 121 VAL A N 1
ATOM 960 C CA . VAL A 1 121 ? 16.375 15.268 1.786 1.00 94.62 121 VAL A CA 1
ATOM 961 C C . VAL A 1 121 ? 16.265 14.191 0.712 1.00 94.62 121 VAL A C 1
ATOM 963 O O . VAL A 1 121 ? 15.164 13.798 0.324 1.00 94.62 121 VAL A O 1
ATOM 966 N N . ALA A 1 122 ? 17.410 13.714 0.236 1.00 94.62 122 ALA A N 1
ATOM 967 C CA . ALA A 1 122 ? 17.533 12.550 -0.623 1.00 94.62 122 ALA A CA 1
ATOM 968 C C . ALA A 1 122 ? 17.383 11.276 0.224 1.00 94.62 122 ALA A C 1
ATOM 970 O O . ALA A 1 122 ? 18.170 11.043 1.138 1.00 94.62 122 ALA A O 1
ATOM 971 N N . VAL A 1 123 ? 16.379 10.456 -0.071 1.00 95.88 123 VAL A N 1
ATOM 972 C CA . VAL A 1 123 ? 16.069 9.214 0.646 1.00 95.88 123 VAL A CA 1
ATOM 973 C C . VAL A 1 123 ? 16.354 8.032 -0.284 1.00 95.88 123 VAL A C 1
ATOM 975 O O . VAL A 1 123 ? 15.743 7.967 -1.355 1.00 95.88 123 VAL A O 1
ATOM 978 N N . PRO A 1 124 ? 17.286 7.123 0.052 1.00 92.81 124 PRO A N 1
ATOM 979 C CA . PRO A 1 124 ? 17.517 5.922 -0.749 1.00 92.81 124 PRO A CA 1
ATOM 980 C C . PRO A 1 124 ? 16.307 4.963 -0.676 1.00 92.81 124 PRO A C 1
ATOM 982 O O . PRO A 1 124 ? 15.407 5.164 0.143 1.00 92.81 124 PRO A O 1
ATOM 985 N N . PRO A 1 125 ? 16.232 3.943 -1.549 1.00 92.75 125 PRO A N 1
ATOM 986 C CA . PRO A 1 125 ? 15.189 2.920 -1.474 1.00 92.75 125 PRO A CA 1
ATOM 987 C C . PRO A 1 125 ? 15.145 2.201 -0.126 1.00 92.75 125 PRO A C 1
ATOM 989 O O . PRO A 1 125 ? 16.156 2.107 0.565 1.00 92.75 125 PRO A O 1
ATOM 992 N N . VAL A 1 126 ? 13.984 1.643 0.223 1.00 92.94 126 VAL A N 1
ATOM 993 C CA . VAL A 1 126 ? 13.844 0.871 1.464 1.00 92.94 126 VAL A CA 1
ATOM 994 C C . VAL A 1 126 ? 14.727 -0.379 1.420 1.00 92.94 126 VAL A C 1
ATOM 996 O O . VAL A 1 126 ? 14.797 -1.075 0.406 1.00 92.94 126 VAL A O 1
ATOM 999 N N . GLU A 1 127 ? 15.368 -0.706 2.540 1.00 93.12 127 GLU A N 1
ATOM 1000 C CA . GLU A 1 127 ? 16.308 -1.838 2.605 1.00 93.12 127 GLU A CA 1
ATOM 1001 C C . GLU A 1 127 ? 15.719 -3.070 3.290 1.00 93.12 127 GLU A C 1
ATOM 1003 O O . GLU A 1 127 ? 16.175 -4.197 3.083 1.00 93.12 127 GLU A O 1
ATOM 1008 N N . LYS A 1 128 ? 14.709 -2.865 4.140 1.00 95.75 128 LYS A N 1
ATOM 1009 C CA . LYS A 1 128 ? 14.112 -3.922 4.958 1.00 95.75 128 LYS A CA 1
ATOM 1010 C C . LYS A 1 128 ? 12.653 -3.631 5.308 1.00 95.75 128 LYS A C 1
ATOM 1012 O O . LYS A 1 128 ? 12.289 -2.462 5.475 1.00 95.75 128 LYS A O 1
ATOM 1017 N N . PRO A 1 129 ? 11.834 -4.678 5.507 1.00 97.69 129 PRO A N 1
ATOM 1018 C CA . PRO A 1 129 ? 10.458 -4.519 5.951 1.00 97.69 129 PRO A CA 1
ATOM 1019 C C . PRO A 1 129 ? 10.363 -3.984 7.384 1.00 97.69 129 PRO A C 1
ATOM 1021 O O . PRO A 1 129 ? 11.239 -4.235 8.224 1.00 97.69 129 PRO A O 1
ATOM 1024 N N . LEU A 1 130 ? 9.244 -3.326 7.687 1.00 97.38 130 LEU A N 1
ATOM 1025 C CA . LEU A 1 130 ? 8.825 -2.981 9.038 1.00 97.38 130 LEU A CA 1
ATOM 1026 C C . LEU A 1 130 ? 8.755 -4.256 9.881 1.00 97.38 130 LEU A C 1
ATOM 1028 O O . LEU A 1 130 ? 8.161 -5.266 9.496 1.00 97.38 130 LEU A O 1
ATOM 1032 N N . GLN A 1 131 ? 9.353 -4.198 11.067 1.00 96.38 131 GLN A N 1
ATOM 1033 C CA . GLN A 1 131 ? 9.200 -5.246 12.071 1.00 96.38 131 GLN A CA 1
ATOM 1034 C C . GLN A 1 131 ? 8.019 -4.909 12.969 1.00 96.38 131 GLN A C 1
ATOM 1036 O O . GLN A 1 131 ? 7.966 -3.755 13.405 1.00 96.38 131 GLN A O 1
ATOM 1041 N N . PRO A 1 132 ? 7.111 -5.861 13.266 1.00 97.19 132 PRO A N 1
ATOM 1042 C CA . PRO A 1 132 ? 6.019 -5.633 14.203 1.00 97.19 132 PRO A CA 1
ATOM 1043 C C . PRO A 1 132 ? 6.522 -5.020 15.507 1.00 97.19 132 PRO A C 1
ATOM 1045 O O . PRO A 1 132 ? 7.557 -5.447 16.026 1.00 97.19 132 PRO A O 1
ATOM 1048 N N . PHE A 1 133 ? 5.816 -4.024 16.036 1.00 96.62 133 PHE A N 1
ATOM 1049 C CA . PHE A 1 133 ? 6.127 -3.561 17.386 1.00 96.62 133 PHE A CA 1
ATOM 1050 C C . PHE A 1 133 ? 5.723 -4.629 18.418 1.00 96.62 133 PHE A C 1
ATOM 1052 O O . PHE A 1 133 ? 4.786 -5.393 18.201 1.00 96.62 133 PHE A O 1
ATOM 1059 N N . GLY A 1 134 ? 6.430 -4.690 19.551 1.00 94.69 134 GLY A N 1
ATOM 1060 C CA . GLY A 1 134 ? 6.134 -5.674 20.602 1.00 94.69 134 GLY A CA 1
ATOM 1061 C C . GLY A 1 134 ? 4.844 -5.374 21.372 1.00 94.69 134 GLY A C 1
ATOM 1062 O O . GLY A 1 134 ? 4.061 -6.278 21.645 1.00 94.69 134 GLY A O 1
ATOM 1063 N N . THR A 1 135 ? 4.601 -4.104 21.698 1.00 94.88 135 THR A N 1
ATOM 1064 C CA . THR A 1 135 ? 3.383 -3.625 22.370 1.00 94.88 135 THR A CA 1
ATOM 1065 C C . THR A 1 135 ? 2.934 -2.306 21.759 1.00 94.88 135 THR A C 1
ATOM 1067 O O . THR A 1 135 ? 3.762 -1.556 21.233 1.00 94.88 135 THR A O 1
ATOM 1070 N N . THR A 1 136 ? 1.637 -2.002 21.853 1.00 96.81 136 THR A N 1
ATOM 1071 C CA . THR A 1 136 ? 1.137 -0.670 21.486 1.00 96.81 136 THR A CA 1
ATOM 1072 C C . THR A 1 136 ? 1.778 0.393 22.378 1.00 96.81 136 THR A C 1
ATOM 1074 O O . THR A 1 136 ? 2.303 0.103 23.457 1.00 96.81 136 THR A O 1
ATOM 1077 N N . SER A 1 137 ? 1.762 1.643 21.927 1.00 97.06 137 SER A N 1
ATOM 1078 C CA . SER A 1 137 ? 2.292 2.770 22.702 1.00 97.06 137 SER A CA 1
ATOM 1079 C C . SER A 1 137 ? 1.376 3.194 23.856 1.00 97.06 137 SER A C 1
ATOM 1081 O O . SER A 1 137 ? 1.780 4.022 24.668 1.00 97.06 137 SER A O 1
ATOM 1083 N N . GLY A 1 138 ? 0.150 2.659 23.939 1.00 95.69 138 GLY A N 1
ATOM 1084 C CA . GLY A 1 138 ? -0.800 2.934 25.024 1.00 95.69 138 GLY A CA 1
ATOM 1085 C C . GLY A 1 138 ? -1.361 4.362 25.044 1.00 95.69 138 GLY A C 1
ATOM 1086 O O . GLY A 1 138 ? -1.958 4.776 26.033 1.00 95.69 138 GLY A O 1
ATOM 1087 N N . ASN A 1 139 ? -1.165 5.129 23.970 1.00 97.00 139 ASN A N 1
ATOM 1088 C CA . ASN A 1 139 ? -1.566 6.533 23.846 1.00 97.00 139 ASN A CA 1
ATOM 1089 C C . ASN A 1 139 ? -2.549 6.774 22.685 1.00 97.00 139 ASN A C 1
ATOM 1091 O O . ASN A 1 139 ? -2.628 7.886 22.177 1.00 97.00 139 ASN A O 1
ATOM 1095 N N . VAL A 1 140 ? -3.337 5.770 22.274 1.00 97.62 140 VAL A N 1
ATOM 1096 C CA . VAL A 1 140 ? -4.361 5.927 21.215 1.00 97.62 140 VAL A CA 1
ATOM 1097 C C . VAL A 1 140 ? -5.354 7.064 21.510 1.00 97.62 140 VAL A C 1
ATOM 1099 O O . VAL A 1 140 ? -5.835 7.729 20.600 1.00 97.62 140 VAL A O 1
ATOM 1102 N N . SER A 1 141 ? -5.611 7.353 22.790 1.00 96.88 141 SER A N 1
ATOM 1103 C CA . SER A 1 141 ? -6.490 8.441 23.230 1.00 96.88 141 SER A CA 1
ATOM 1104 C C . SER A 1 141 ? -5.948 9.844 22.936 1.00 96.88 141 SER A C 1
ATOM 1106 O O . SER A 1 141 ? -6.709 10.805 23.023 1.00 96.88 141 SER A O 1
ATOM 1108 N N . SER A 1 142 ? -4.665 9.986 22.574 1.00 96.94 142 SER A N 1
ATOM 1109 C CA . SER A 1 142 ? -4.094 11.266 22.141 1.00 96.94 142 SER A CA 1
ATOM 1110 C C . SER A 1 142 ? -4.374 11.585 20.670 1.00 96.94 142 SER A C 1
ATOM 1112 O O . SER A 1 142 ? -4.004 12.665 20.207 1.00 96.94 142 SER A O 1
ATOM 1114 N N . LEU A 1 143 ? -4.973 10.657 19.916 1.00 98.38 143 LEU A N 1
ATOM 1115 C CA . LEU A 1 143 ? -5.325 10.877 18.519 1.00 98.38 143 LEU A CA 1
ATOM 1116 C C . LEU A 1 143 ? -6.429 11.927 18.393 1.00 98.38 143 LEU A C 1
ATOM 1118 O O . LEU A 1 143 ? -7.446 11.889 19.085 1.00 98.38 143 LEU A O 1
ATOM 1122 N N . VAL A 1 144 ? -6.250 12.839 17.442 1.00 98.44 144 VAL A N 1
ATOM 1123 C CA . VAL A 1 144 ? -7.297 13.777 17.042 1.00 98.44 144 VAL A CA 1
ATOM 1124 C C . VAL A 1 144 ? -8.155 13.098 15.984 1.00 98.44 144 VAL A C 1
ATOM 1126 O O . VAL A 1 144 ? -7.659 12.785 14.901 1.00 98.44 144 VAL A O 1
ATOM 1129 N N . VAL A 1 145 ? -9.436 12.893 16.294 1.00 98.44 145 VAL A N 1
ATOM 1130 C CA . VAL A 1 145 ? -10.425 12.341 15.358 1.00 98.44 145 VAL A CA 1
ATOM 1131 C C . VAL A 1 145 ? -11.182 13.483 14.691 1.00 98.44 145 VAL A C 1
ATOM 1133 O O . VAL A 1 145 ? -11.780 14.314 15.376 1.00 98.44 145 VAL A O 1
ATOM 1136 N N . ARG A 1 146 ? -11.172 13.523 13.358 1.00 97.75 146 ARG A N 1
ATOM 1137 C CA . ARG A 1 146 ? -11.981 14.449 12.551 1.00 97.75 146 ARG A CA 1
ATOM 1138 C C . ARG A 1 146 ? -12.878 13.651 11.620 1.00 97.75 146 ARG A C 1
ATOM 1140 O O . ARG A 1 146 ? -12.400 12.728 10.975 1.00 97.75 146 ARG A O 1
ATOM 1147 N N . GLU A 1 147 ? -14.145 14.022 11.531 1.00 96.06 147 GLU A N 1
ATOM 1148 C CA . GLU A 1 147 ? -15.070 13.456 10.553 1.00 96.06 147 GLU A CA 1
ATOM 1149 C C . GLU A 1 147 ? -15.190 14.426 9.380 1.00 96.06 147 GLU A C 1
ATOM 1151 O O . GLU A 1 147 ? -15.589 15.578 9.561 1.00 96.06 147 GLU A O 1
ATOM 1156 N N . VAL A 1 148 ? -14.771 13.984 8.198 1.00 92.06 148 VAL A N 1
ATOM 1157 C CA . VAL A 1 148 ? -14.799 14.779 6.968 1.00 92.06 148 VAL A CA 1
ATOM 1158 C C . VAL A 1 148 ? -15.318 13.876 5.861 1.00 92.06 148 VAL A C 1
ATOM 1160 O O . VAL A 1 148 ? -14.788 12.790 5.653 1.00 92.06 148 VAL A O 1
ATOM 1163 N N . ASP A 1 149 ? -16.379 14.309 5.181 1.00 86.00 149 ASP A N 1
ATOM 1164 C CA . ASP A 1 149 ? -16.930 13.625 4.007 1.00 86.00 149 ASP A CA 1
ATOM 1165 C C . ASP A 1 149 ? -17.228 12.122 4.215 1.00 86.00 149 ASP A C 1
ATOM 1167 O O . ASP A 1 149 ? -16.998 11.294 3.334 1.00 86.00 149 ASP A O 1
ATOM 1171 N N . GLY A 1 150 ? -17.734 11.759 5.402 1.00 87.06 150 GLY A N 1
ATOM 1172 C CA . GLY A 1 150 ? -18.072 10.371 5.750 1.00 87.06 150 GLY A CA 1
ATOM 1173 C C . GLY A 1 150 ? -16.867 9.476 6.070 1.00 87.06 150 GLY A C 1
ATOM 1174 O O . GLY A 1 150 ? -17.010 8.256 6.148 1.00 87.06 150 GLY A O 1
ATOM 1175 N N . MET A 1 151 ? -15.684 10.063 6.260 1.00 94.44 151 MET A N 1
ATOM 1176 C CA . MET A 1 151 ? -14.460 9.379 6.670 1.00 94.44 151 MET A CA 1
ATOM 1177 C C . MET A 1 151 ? -13.962 9.911 8.016 1.00 94.44 151 MET A C 1
ATOM 1179 O O . MET A 1 151 ? -13.986 11.114 8.286 1.00 94.44 151 MET A O 1
ATOM 1183 N N . LEU A 1 152 ? -13.478 9.004 8.864 1.00 98.06 152 LEU A N 1
ATOM 1184 C CA . LEU A 1 152 ? -12.832 9.346 10.127 1.00 98.06 152 LEU A CA 1
ATOM 1185 C C . LEU A 1 152 ? -11.323 9.449 9.928 1.00 98.06 152 LEU A C 1
ATOM 1187 O O . LEU A 1 152 ? -10.653 8.472 9.609 1.00 98.06 152 LEU A O 1
ATOM 1191 N N . HIS A 1 153 ? -10.774 10.628 10.170 1.00 98.31 153 HIS A N 1
ATOM 1192 C CA . HIS A 1 153 ? -9.347 10.906 10.108 1.00 98.31 153 HIS A CA 1
ATOM 1193 C C . HIS A 1 153 ? -8.757 10.852 11.515 1.00 98.31 153 HIS A C 1
ATOM 1195 O O . HIS A 1 153 ? -9.107 11.674 12.364 1.00 98.31 153 HIS A O 1
ATOM 1201 N N . LEU A 1 154 ? -7.862 9.896 11.758 1.00 98.62 154 LEU A N 1
ATOM 1202 C CA . LEU A 1 154 ? -7.161 9.693 13.020 1.00 98.62 154 LEU A CA 1
ATOM 1203 C C . LEU A 1 154 ? -5.736 10.229 12.876 1.00 98.62 154 LEU A C 1
ATOM 1205 O O . LEU A 1 154 ? -4.871 9.570 12.303 1.00 98.62 154 LEU A O 1
ATOM 1209 N N . SER A 1 155 ? -5.490 11.433 13.393 1.00 98.44 155 SER A N 1
ATOM 1210 C CA . SER A 1 155 ? -4.229 12.154 13.191 1.00 98.44 155 SER A CA 1
ATOM 1211 C C . SER A 1 155 ? -3.451 12.340 14.490 1.00 98.44 155 SER A C 1
ATOM 1213 O O . SER A 1 155 ? -4.020 12.670 15.530 1.00 98.44 155 SER A O 1
ATOM 1215 N N . ASN A 1 156 ? -2.120 12.276 14.389 1.00 98.19 156 ASN A N 1
ATOM 1216 C CA . ASN A 1 156 ? -1.192 12.694 15.444 1.00 98.19 156 ASN A CA 1
ATOM 1217 C C . ASN A 1 156 ? -0.128 13.661 14.902 1.00 98.19 156 ASN A C 1
ATOM 1219 O O . ASN A 1 156 ? 0.480 13.403 13.866 1.00 98.19 156 ASN A O 1
ATOM 1223 N N . ASP A 1 157 ? 0.113 14.779 15.584 1.00 96.81 157 ASP A N 1
ATOM 1224 C CA . ASP A 1 157 ? 1.149 15.738 15.179 1.00 96.81 157 ASP A CA 1
ATOM 1225 C C . ASP A 1 157 ? 2.555 15.118 15.306 1.00 96.81 157 ASP A C 1
ATOM 1227 O O . ASP A 1 157 ? 2.837 14.403 16.266 1.00 96.81 157 ASP A O 1
ATOM 1231 N N . PHE A 1 158 ? 3.460 15.400 14.363 1.00 95.50 158 PHE A N 1
ATOM 1232 C CA . PHE A 1 158 ? 4.839 14.886 14.398 1.00 95.50 158 PHE A CA 1
ATOM 1233 C C . PHE A 1 158 ? 5.659 15.389 15.592 1.00 95.50 158 PHE A C 1
ATOM 1235 O O . PHE A 1 158 ? 6.669 14.780 15.926 1.00 95.50 158 PHE A O 1
ATOM 1242 N N . ARG A 1 159 ? 5.231 16.465 16.262 1.00 94.75 159 ARG A N 1
ATOM 1243 C CA . ARG A 1 159 ? 5.843 16.952 17.509 1.00 94.75 159 ARG A CA 1
ATOM 1244 C C . ARG A 1 159 ? 5.461 16.119 18.733 1.00 94.75 159 ARG A C 1
ATOM 1246 O O . ARG A 1 159 ? 6.133 16.215 19.757 1.00 94.75 159 ARG A O 1
ATOM 1253 N N . ASN A 1 160 ? 4.390 15.332 18.648 1.00 96.12 160 ASN A N 1
ATOM 1254 C CA . ASN A 1 160 ? 3.956 14.458 19.730 1.00 96.12 160 ASN A CA 1
ATOM 1255 C C . ASN A 1 160 ? 4.677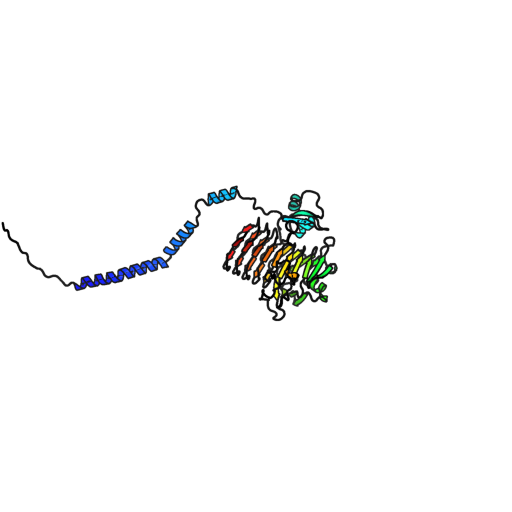 13.107 19.649 1.00 96.12 160 ASN A C 1
ATOM 1257 O O . ASN A 1 160 ? 5.072 12.693 18.556 1.00 96.12 160 ASN A O 1
ATOM 1261 N N . PRO A 1 161 ? 4.782 12.359 20.764 1.00 95.62 161 PRO A N 1
ATOM 1262 C CA . PRO A 1 161 ? 5.198 10.963 20.719 1.00 95.62 161 PRO A CA 1
ATOM 1263 C C . PRO A 1 161 ? 4.355 10.166 19.720 1.00 95.62 161 PRO A C 1
ATOM 1265 O O . PRO A 1 161 ? 3.136 10.341 19.638 1.00 95.62 161 PRO A O 1
ATOM 1268 N N . LYS A 1 162 ? 5.013 9.291 18.957 1.00 96.75 162 LYS A N 1
ATOM 1269 C CA . LYS A 1 162 ? 4.359 8.442 17.959 1.00 96.75 162 LYS A CA 1
ATOM 1270 C C . LYS A 1 162 ? 3.300 7.553 18.612 1.00 96.75 162 LYS A C 1
ATOM 1272 O O . LYS A 1 162 ? 3.507 7.042 19.713 1.00 96.75 162 LYS A O 1
ATOM 1277 N N . VAL A 1 163 ? 2.183 7.360 17.916 1.00 98.62 163 VAL A N 1
ATOM 1278 C CA . VAL A 1 163 ? 1.134 6.416 18.319 1.00 98.62 163 VAL A CA 1
ATOM 1279 C C . VAL A 1 163 ? 1.311 5.138 17.506 1.00 98.62 163 VAL A C 1
ATOM 1281 O O . VAL A 1 163 ? 1.111 5.154 16.298 1.00 98.62 163 VAL A O 1
ATOM 1284 N N . SER A 1 164 ? 1.700 4.045 18.152 1.00 98.62 164 SER A N 1
ATOM 1285 C CA . SER A 1 164 ? 1.783 2.702 17.572 1.00 98.62 164 SER A CA 1
ATOM 1286 C C . SER A 1 164 ? 0.596 1.886 18.068 1.00 98.62 164 SER A C 1
ATOM 1288 O O . SER A 1 164 ? 0.507 1.605 19.262 1.00 98.62 164 SER A O 1
ATOM 1290 N N . THR A 1 165 ? -0.320 1.529 17.173 1.00 98.75 165 THR A N 1
ATOM 1291 C CA . THR A 1 165 ? -1.628 0.960 17.521 1.00 98.75 165 THR A CA 1
ATOM 1292 C C . THR A 1 165 ? -2.025 -0.207 16.607 1.00 98.75 165 THR A C 1
ATOM 1294 O O . THR A 1 165 ? -1.326 -0.533 15.646 1.00 98.75 165 THR A O 1
ATOM 1297 N N . THR A 1 166 ? -3.137 -0.868 16.930 1.00 98.81 166 THR A N 1
ATOM 1298 C CA . THR A 1 166 ? -3.687 -2.041 16.228 1.00 98.81 166 THR A CA 1
ATOM 1299 C C . THR A 1 166 ? -5.177 -1.849 15.929 1.00 98.81 166 THR A C 1
ATOM 1301 O O . THR A 1 166 ? -5.829 -0.998 16.534 1.00 98.81 166 THR A O 1
ATOM 1304 N N . ILE A 1 167 ? -5.755 -2.672 15.045 1.00 98.69 167 ILE A N 1
ATOM 1305 C CA . ILE A 1 167 ? -7.204 -2.630 14.768 1.00 98.69 167 ILE A CA 1
ATOM 1306 C C . ILE A 1 167 ? -8.057 -2.826 16.034 1.00 98.69 167 ILE A C 1
ATOM 1308 O O . ILE A 1 167 ? -8.986 -2.045 16.199 1.00 98.69 167 ILE A O 1
ATOM 1312 N N . PRO A 1 168 ? -7.789 -3.785 16.948 1.00 98.62 168 PRO A N 1
ATOM 1313 C CA . PRO A 1 168 ? -8.568 -3.901 18.183 1.00 98.62 168 PRO A CA 1
ATOM 1314 C C . PRO A 1 168 ? -8.567 -2.633 19.047 1.00 98.62 168 PRO A C 1
ATOM 1316 O O . PRO A 1 168 ? -9.610 -2.258 19.579 1.00 98.62 168 PRO A O 1
ATOM 1319 N N . GLU A 1 169 ? -7.417 -1.966 19.176 1.00 98.50 169 GLU A N 1
ATOM 1320 C CA . GLU A 1 169 ? -7.285 -0.748 19.984 1.00 98.50 169 GLU A CA 1
ATOM 1321 C C . GLU A 1 169 ? -8.005 0.439 19.323 1.00 98.50 169 GLU A C 1
ATOM 1323 O O . GLU A 1 169 ? -8.759 1.148 19.989 1.00 98.50 169 GLU A O 1
ATOM 1328 N N . ILE A 1 170 ? -7.867 0.604 18.000 1.00 98.31 170 ILE A N 1
ATOM 1329 C CA . ILE A 1 170 ? -8.636 1.603 17.244 1.00 98.31 170 ILE A CA 1
ATOM 1330 C C . ILE A 1 170 ? -10.138 1.294 17.292 1.00 98.31 170 ILE A C 1
ATOM 1332 O O . ILE A 1 170 ? -10.935 2.213 17.448 1.00 98.31 170 ILE A O 1
ATOM 1336 N N . ALA A 1 171 ? -10.546 0.027 17.189 1.00 98.50 171 ALA A N 1
ATOM 1337 C CA . ALA A 1 171 ? -11.953 -0.365 17.245 1.00 98.50 171 ALA A CA 1
ATOM 1338 C C . ALA A 1 171 ? -12.588 0.035 18.580 1.00 98.50 171 ALA A C 1
ATOM 1340 O O . ALA A 1 171 ? -13.669 0.611 18.592 1.00 98.50 171 ALA A O 1
ATOM 1341 N N . GLN A 1 172 ? -11.883 -0.192 19.692 1.00 98.19 172 GLN A N 1
ATOM 1342 C CA . GLN A 1 172 ? -12.328 0.265 21.007 1.00 98.19 172 GLN A CA 1
ATOM 1343 C C . GLN A 1 172 ? -12.359 1.798 21.102 1.00 98.19 172 GLN A C 1
ATOM 1345 O O . GLN A 1 172 ? -13.307 2.369 21.635 1.00 98.19 172 GLN A O 1
ATOM 1350 N N . PHE A 1 173 ? -11.336 2.478 20.581 1.00 98.38 173 PHE A N 1
ATOM 1351 C CA . PHE A 1 173 ? -11.268 3.940 20.594 1.00 98.38 173 PHE A CA 1
ATOM 1352 C C . PHE A 1 173 ? -12.385 4.596 19.761 1.00 98.38 173 PHE A C 1
ATOM 1354 O O . PHE A 1 173 ? -12.896 5.656 20.125 1.00 98.38 173 PHE A O 1
ATOM 1361 N N . LEU A 1 174 ? -12.796 3.952 18.667 1.00 97.94 174 LEU A N 1
ATOM 1362 C CA . LEU A 1 174 ? -13.832 4.426 17.751 1.00 97.94 174 LEU A CA 1
ATOM 1363 C C . LEU A 1 174 ? -15.222 3.823 18.013 1.00 97.94 174 LEU A C 1
ATOM 1365 O O . LEU A 1 174 ? -16.108 3.999 17.178 1.00 97.94 174 LEU A O 1
ATOM 1369 N N . ASP A 1 175 ? -15.446 3.154 19.148 1.00 97.12 175 ASP A N 1
ATOM 1370 C CA . ASP A 1 175 ? -16.691 2.418 19.430 1.00 97.12 175 ASP A CA 1
ATOM 1371 C C . ASP A 1 175 ? -17.947 3.291 19.250 1.00 97.12 175 ASP A C 1
ATOM 1373 O O . ASP A 1 175 ? -18.901 2.901 18.579 1.00 97.12 175 ASP A O 1
ATOM 1377 N N . ARG A 1 176 ? -17.891 4.553 19.705 1.00 96.75 176 ARG A N 1
ATOM 1378 C CA . ARG A 1 176 ? -18.993 5.525 19.563 1.00 96.75 176 ARG A CA 1
ATOM 1379 C C . ARG A 1 176 ? -19.399 5.834 18.116 1.00 96.75 176 ARG A C 1
ATOM 1381 O O . ARG A 1 176 ? -20.480 6.369 17.902 1.00 96.75 176 ARG A O 1
ATOM 1388 N N . TYR A 1 177 ? -18.522 5.567 17.150 1.00 97.25 177 TYR A N 1
ATOM 1389 C CA . TYR A 1 177 ? -18.778 5.785 15.727 1.00 97.25 177 TYR A CA 1
ATOM 1390 C C . TYR A 1 177 ? -19.297 4.525 15.029 1.00 97.25 177 TYR A C 1
ATOM 1392 O O . TYR A 1 177 ? -19.737 4.607 13.888 1.00 97.25 177 TYR A O 1
ATOM 1400 N N . GLY A 1 178 ? -19.193 3.345 15.655 1.00 96.50 178 GLY A N 1
ATOM 1401 C CA . GLY A 1 178 ? -19.473 2.071 14.985 1.00 96.50 178 GLY A CA 1
ATOM 1402 C C . GLY A 1 178 ? -18.547 1.790 13.792 1.00 96.50 178 GLY A C 1
ATOM 1403 O O . GLY A 1 178 ? -18.881 0.986 12.919 1.00 96.50 178 GLY A O 1
ATOM 1404 N N . ALA A 1 179 ? -17.387 2.456 13.735 1.00 97.75 179 ALA A N 1
ATOM 1405 C CA . ALA A 1 179 ? -16.509 2.445 12.568 1.00 97.75 179 ALA A CA 1
ATOM 1406 C C . ALA A 1 179 ? -15.865 1.079 12.312 1.00 97.75 179 ALA A C 1
ATOM 1408 O O . ALA A 1 179 ? -15.627 0.719 11.160 1.00 97.75 179 ALA A O 1
ATOM 1409 N N . ILE A 1 180 ? -15.595 0.316 13.376 1.00 98.62 180 ILE A N 1
ATOM 1410 C CA . ILE A 1 180 ? -15.003 -1.017 13.295 1.00 98.62 180 ILE A CA 1
ATOM 1411 C C . ILE A 1 180 ? -15.759 -1.958 14.230 1.00 98.62 180 ILE A C 1
ATOM 1413 O O . ILE A 1 180 ? -15.870 -1.696 15.424 1.00 98.62 180 ILE A O 1
ATOM 1417 N N . THR A 1 181 ? -16.235 -3.086 13.709 1.00 98.19 181 THR A N 1
ATOM 1418 C CA . THR A 1 181 ? -16.891 -4.133 14.500 1.00 98.19 181 THR A CA 1
ATOM 1419 C C . THR A 1 181 ? -15.983 -5.348 14.629 1.00 98.19 181 THR A C 1
ATOM 1421 O O . THR A 1 181 ? -15.416 -5.822 13.644 1.00 98.19 181 THR A O 1
ATOM 1424 N N . LYS A 1 182 ? -15.874 -5.899 15.841 1.00 98.44 182 LYS A N 1
ATOM 1425 C CA . LYS A 1 182 ? -15.305 -7.234 16.050 1.00 98.44 182 LYS A CA 1
ATOM 1426 C C . LYS A 1 182 ? -16.352 -8.282 15.667 1.00 98.44 182 LYS A C 1
ATOM 1428 O O . LYS A 1 182 ? -17.373 -8.393 16.335 1.00 98.44 182 LYS A O 1
ATOM 1433 N N . ILE A 1 183 ? -16.092 -9.042 14.609 1.00 98.25 183 ILE A N 1
ATOM 1434 C CA . ILE A 1 183 ? -16.990 -10.095 14.114 1.00 98.25 183 ILE A CA 1
ATOM 1435 C C . ILE A 1 183 ? -16.760 -11.399 14.882 1.00 98.25 183 ILE A C 1
ATOM 1437 O O . ILE A 1 183 ? -17.704 -12.057 15.309 1.00 98.25 183 ILE A O 1
ATOM 1441 N N . ALA A 1 184 ? -15.492 -11.755 15.086 1.00 98.19 184 ALA A N 1
ATOM 1442 C CA . ALA A 1 184 ? -15.073 -12.918 15.858 1.00 98.19 184 ALA A CA 1
ATOM 1443 C C . ALA A 1 184 ? -13.672 -12.683 16.445 1.00 98.19 184 ALA A C 1
ATOM 1445 O O . ALA A 1 184 ? -13.123 -11.578 16.382 1.00 98.19 184 ALA A O 1
ATOM 1446 N N . ASP A 1 185 ? -13.074 -13.710 17.052 1.00 98.12 185 ASP A N 1
ATOM 1447 C CA . ASP A 1 185 ? -11.681 -13.615 17.481 1.00 98.12 185 ASP A CA 1
ATOM 1448 C C . ASP A 1 185 ? -10.758 -13.324 16.287 1.00 98.12 185 ASP A C 1
ATOM 1450 O O . ASP A 1 185 ? -10.814 -14.007 15.265 1.00 98.12 185 ASP A O 1
ATOM 1454 N N . LYS A 1 186 ? -9.938 -12.271 16.410 1.00 98.69 186 LYS A N 1
ATOM 1455 C CA . LYS A 1 186 ? -9.024 -11.780 15.361 1.00 98.69 186 LYS A CA 1
ATOM 1456 C C . LYS A 1 186 ? -9.692 -11.525 14.001 1.00 98.69 186 LYS A C 1
ATOM 1458 O O . LYS A 1 186 ? -9.015 -11.527 12.972 1.00 98.69 186 LYS A O 1
ATOM 1463 N N . HIS A 1 187 ? -11.001 -11.292 13.981 1.00 98.81 187 HIS A N 1
ATOM 1464 C CA . HIS A 1 187 ? -11.770 -10.998 12.777 1.00 98.81 187 HIS A CA 1
ATOM 1465 C C . HIS A 1 187 ? -12.549 -9.708 12.991 1.00 98.81 187 HIS A C 1
ATOM 1467 O O . HIS A 1 187 ? -13.427 -9.633 13.852 1.00 98.81 187 HIS A O 1
ATOM 1473 N N . TYR A 1 188 ? -12.204 -8.694 12.207 1.00 98.88 188 TYR A N 1
ATOM 1474 C CA . TYR A 1 188 ? -12.766 -7.354 12.307 1.00 98.88 188 TYR A CA 1
ATOM 1475 C C . TYR A 1 188 ? -13.335 -6.906 10.966 1.00 98.88 188 TYR A C 1
ATOM 1477 O O . TYR A 1 188 ? -12.880 -7.354 9.914 1.00 98.88 188 TYR A O 1
ATOM 1485 N N . ARG A 1 189 ? -14.309 -5.999 11.012 1.00 98.75 189 ARG A N 1
ATOM 1486 C CA . ARG A 1 189 ? -14.888 -5.341 9.842 1.00 98.75 189 ARG A CA 1
ATOM 1487 C C . ARG A 1 189 ? -14.831 -3.831 10.012 1.00 98.75 189 ARG A C 1
ATOM 1489 O O . ARG A 1 189 ? -15.276 -3.328 11.038 1.00 98.75 189 ARG A O 1
ATOM 1496 N N . ILE A 1 190 ? -14.310 -3.131 9.013 1.00 98.69 190 ILE A N 1
ATOM 1497 C CA . ILE A 1 190 ? -14.395 -1.677 8.876 1.00 98.69 190 ILE A CA 1
ATOM 1498 C C . ILE A 1 190 ? -15.737 -1.360 8.205 1.00 98.69 190 ILE A C 1
ATOM 1500 O O . ILE A 1 190 ? -15.974 -1.770 7.069 1.00 98.69 190 ILE A O 1
ATOM 1504 N N . ASN A 1 191 ? -16.618 -0.658 8.918 1.00 97.62 191 ASN A N 1
ATOM 1505 C CA . ASN A 1 191 ? -17.944 -0.250 8.434 1.00 97.62 191 ASN A CA 1
ATOM 1506 C C . ASN A 1 191 ? -17.980 1.210 7.972 1.00 97.62 191 ASN A C 1
ATOM 1508 O O . ASN A 1 191 ? -18.861 1.587 7.208 1.00 97.62 191 ASN A O 1
ATOM 1512 N N . LEU A 1 192 ? -17.035 2.027 8.443 1.00 96.81 192 LEU A N 1
ATOM 1513 C CA . LEU A 1 192 ? -16.858 3.418 8.034 1.00 96.81 192 LEU A CA 1
ATOM 1514 C C . LEU A 1 192 ? -15.418 3.626 7.595 1.00 96.81 192 LEU A C 1
ATOM 1516 O O . LEU A 1 192 ? -14.502 3.095 8.219 1.00 96.81 192 LEU A O 1
ATOM 1520 N N . SER A 1 193 ? -15.217 4.417 6.545 1.00 97.00 193 SER A N 1
ATOM 1521 C CA . SER A 1 193 ? -13.875 4.751 6.071 1.00 97.00 193 SER A CA 1
ATOM 1522 C C . SER A 1 193 ? -13.042 5.377 7.181 1.00 97.00 193 SER A C 1
ATOM 1524 O O . SER A 1 193 ? -13.503 6.282 7.882 1.00 97.00 193 SER A O 1
ATOM 1526 N N . ILE A 1 194 ? -11.797 4.925 7.303 1.00 98.12 194 ILE A N 1
ATOM 1527 C CA . ILE A 1 194 ? -10.828 5.479 8.244 1.00 98.12 194 ILE A CA 1
ATOM 1528 C C . ILE A 1 194 ? -9.560 5.898 7.504 1.00 98.12 194 ILE A C 1
ATOM 1530 O O . ILE A 1 194 ? -9.107 5.201 6.598 1.00 98.12 194 ILE A O 1
ATOM 1534 N N . SER A 1 195 ? -8.973 7.020 7.913 1.00 98.12 195 SER A N 1
ATOM 1535 C CA . SER A 1 195 ? -7.659 7.486 7.473 1.00 98.12 195 SER A CA 1
ATOM 1536 C C . SER A 1 195 ? -6.709 7.545 8.666 1.00 98.12 195 SER A C 1
ATOM 1538 O O . SER A 1 195 ? -6.993 8.232 9.649 1.00 98.12 195 SER A O 1
ATOM 1540 N N . ILE A 1 196 ? -5.592 6.821 8.598 1.00 98.69 196 ILE A N 1
ATOM 1541 C CA . ILE A 1 196 ? -4.510 6.874 9.590 1.00 98.69 196 ILE A CA 1
ATOM 1542 C C . ILE A 1 196 ? -3.499 7.936 9.164 1.00 98.69 196 ILE A C 1
ATOM 1544 O O . ILE A 1 196 ? -2.904 7.818 8.095 1.00 98.69 196 ILE A O 1
ATOM 1548 N N . GLU A 1 197 ? -3.279 8.968 9.981 1.00 98.38 197 GLU A N 1
ATOM 1549 C CA . GLU A 1 197 ? -2.559 10.160 9.525 1.00 98.38 197 GLU A CA 1
ATOM 1550 C C . GLU A 1 197 ? -1.354 10.548 10.380 1.00 98.38 197 GLU A C 1
ATOM 1552 O O . GLU A 1 197 ? -1.427 10.637 11.610 1.00 98.38 197 GLU A O 1
ATOM 1557 N N . LYS A 1 198 ? -0.275 10.938 9.693 1.00 97.19 198 LYS A N 1
ATOM 1558 C CA . LYS A 1 198 ? 0.936 11.548 10.256 1.00 97.19 198 LYS A CA 1
ATOM 1559 C C . LYS A 1 198 ? 1.664 10.619 11.230 1.00 97.19 198 LYS A C 1
ATOM 1561 O O . LYS A 1 198 ? 2.046 9.516 10.863 1.00 97.19 198 LYS A O 1
ATOM 1566 N N . ASN A 1 199 ? 1.915 11.049 12.470 1.00 97.25 199 ASN A N 1
ATOM 1567 C CA . ASN A 1 199 ? 2.780 10.332 13.410 1.00 97.25 199 ASN A CA 1
ATOM 1568 C C . ASN A 1 199 ? 2.072 9.154 14.100 1.00 97.25 199 ASN A C 1
ATOM 1570 O O . ASN A 1 199 ? 2.084 9.022 15.331 1.00 97.25 199 ASN A O 1
ATOM 1574 N N . VAL A 1 200 ? 1.412 8.333 13.287 1.00 98.62 200 VAL A N 1
ATOM 1575 C CA . VAL A 1 200 ? 0.658 7.148 13.670 1.00 98.62 200 VAL A CA 1
ATOM 1576 C C . VAL A 1 200 ? 1.184 5.967 12.870 1.00 98.62 200 VAL A C 1
ATOM 1578 O O . VAL A 1 200 ? 1.437 6.058 11.668 1.00 98.62 200 VAL A O 1
ATOM 1581 N N . ARG A 1 201 ? 1.352 4.847 13.561 1.00 98.50 201 ARG A N 1
ATOM 1582 C CA . ARG A 1 201 ? 1.665 3.553 12.986 1.00 98.50 201 ARG A CA 1
ATOM 1583 C C . ARG A 1 201 ? 0.567 2.561 13.334 1.00 98.50 201 ARG A C 1
ATOM 1585 O O . ARG A 1 201 ? 0.231 2.415 14.507 1.00 98.50 201 ARG A O 1
ATOM 1592 N N . LEU A 1 202 ? 0.059 1.860 12.328 1.00 98.88 202 LEU A N 1
ATOM 1593 C CA . LEU A 1 202 ? -0.926 0.795 12.484 1.00 98.88 202 LEU A CA 1
ATOM 1594 C C . LEU A 1 202 ? -0.320 -0.549 12.070 1.00 98.88 202 LEU A C 1
ATOM 1596 O O . LEU A 1 202 ? -0.012 -0.760 10.898 1.00 98.88 202 LEU A O 1
ATOM 1600 N N . ASP A 1 203 ? -0.209 -1.469 13.027 1.00 98.88 203 ASP A N 1
ATOM 1601 C CA . ASP A 1 203 ? 0.162 -2.858 12.755 1.00 98.88 203 ASP A CA 1
ATOM 1602 C C . ASP A 1 203 ? -1.101 -3.738 12.724 1.00 98.88 203 ASP A C 1
ATOM 1604 O O . ASP A 1 203 ? -1.881 -3.804 13.678 1.00 98.88 203 ASP A O 1
ATOM 1608 N N . ILE A 1 204 ? -1.291 -4.437 11.607 1.00 98.88 204 ILE A N 1
ATOM 1609 C CA . ILE A 1 204 ? -2.366 -5.391 11.325 1.00 98.88 204 ILE A CA 1
ATOM 1610 C C . ILE A 1 204 ? -1.721 -6.766 11.147 1.00 98.88 204 ILE A C 1
ATOM 1612 O O . ILE A 1 204 ? -1.452 -7.220 10.030 1.00 98.88 204 ILE A O 1
ATOM 1616 N N . THR A 1 205 ? -1.418 -7.416 12.268 1.00 98.75 205 THR A N 1
ATOM 1617 C CA . THR A 1 205 ? -0.692 -8.692 12.290 1.00 98.75 205 THR A CA 1
ATOM 1618 C C . THR A 1 205 ? -1.581 -9.854 12.710 1.00 98.75 205 THR A C 1
ATOM 1620 O O . THR A 1 205 ? -2.482 -9.670 13.526 1.00 98.75 205 THR A O 1
ATOM 1623 N N . ALA A 1 206 ? -1.246 -11.069 12.266 1.00 98.31 206 ALA A N 1
ATOM 1624 C CA . ALA A 1 206 ? -1.922 -12.322 12.635 1.00 98.31 206 ALA A CA 1
ATOM 1625 C C . ALA A 1 206 ? -2.079 -12.559 14.154 1.00 98.31 206 ALA A C 1
ATOM 1627 O O . ALA A 1 206 ? -2.908 -13.375 14.584 1.00 98.31 206 ALA A O 1
ATOM 1628 N N . ASP A 1 207 ? -1.276 -11.872 14.971 1.00 97.12 207 ASP A N 1
ATOM 1629 C CA . ASP A 1 207 ? -1.352 -11.920 16.429 1.00 97.12 207 ASP A CA 1
ATOM 1630 C C . ASP A 1 207 ? -2.645 -11.285 16.944 1.00 97.12 207 ASP A C 1
ATOM 1632 O O . ASP A 1 207 ? -3.259 -11.831 17.861 1.00 97.12 207 ASP A O 1
ATOM 1636 N N . SER A 1 208 ? -3.100 -10.201 16.312 1.00 97.50 208 SER A N 1
ATOM 1637 C CA . SER A 1 208 ? -4.287 -9.433 16.712 1.00 97.50 208 SER A CA 1
ATOM 1638 C C . SER A 1 208 ? -5.427 -9.475 15.687 1.00 97.50 208 SER A C 1
ATOM 1640 O O . SER A 1 208 ? -6.596 -9.397 16.063 1.00 97.50 208 SER A O 1
ATOM 1642 N N . VAL A 1 209 ? -5.111 -9.650 14.403 1.00 98.75 209 VAL A N 1
ATOM 1643 C CA . VAL A 1 209 ? -6.044 -9.645 13.272 1.00 98.75 209 VAL A CA 1
ATOM 1644 C C . VAL A 1 209 ? -5.608 -10.700 12.259 1.00 98.75 209 VAL A C 1
ATOM 1646 O O . VAL A 1 209 ? -4.564 -10.580 11.637 1.00 98.75 209 VAL A O 1
ATOM 1649 N N . ARG A 1 210 ? -6.422 -11.737 12.061 1.00 98.81 210 ARG A N 1
ATOM 1650 C CA . ARG A 1 210 ? -6.248 -12.734 10.993 1.00 98.81 210 ARG A CA 1
ATOM 1651 C C . ARG A 1 210 ? -7.117 -12.441 9.782 1.00 98.81 210 ARG A C 1
ATOM 1653 O O . ARG A 1 210 ? -6.726 -12.782 8.672 1.00 98.81 210 ARG A O 1
ATOM 1660 N N . LYS A 1 211 ? -8.278 -11.815 9.991 1.00 98.88 211 LYS A N 1
ATOM 1661 C CA . LYS A 1 211 ? -9.179 -11.400 8.916 1.00 98.88 211 LYS A CA 1
ATOM 1662 C C . LYS A 1 211 ? -9.652 -9.968 9.139 1.00 98.88 211 LYS A C 1
ATOM 1664 O O .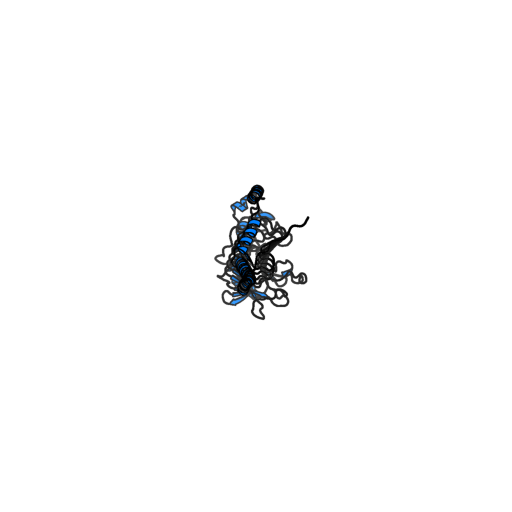 LYS A 1 211 ? -10.170 -9.649 10.210 1.00 98.88 211 LYS A O 1
ATOM 1669 N N . LEU A 1 212 ? -9.496 -9.129 8.124 1.00 98.94 212 LEU A N 1
ATOM 1670 C CA . LEU A 1 212 ? -10.049 -7.782 8.084 1.00 98.94 212 LEU A CA 1
ATOM 1671 C C . LEU A 1 212 ? -10.989 -7.661 6.886 1.00 98.94 212 LEU A C 1
ATOM 1673 O O . LEU A 1 212 ? -10.600 -7.918 5.752 1.00 98.94 212 LEU A O 1
ATOM 1677 N N . GLU A 1 213 ? -12.229 -7.280 7.143 1.00 98.81 213 GLU A N 1
ATOM 1678 C CA . GLU A 1 213 ? -13.223 -7.017 6.107 1.00 98.81 213 GLU A CA 1
ATOM 1679 C C . GLU A 1 213 ? -13.417 -5.512 5.932 1.00 98.81 213 GLU A C 1
ATOM 1681 O O . GLU A 1 213 ? -13.475 -4.775 6.916 1.00 98.81 213 GLU A O 1
ATOM 1686 N N . LEU A 1 214 ? -13.542 -5.056 4.692 1.00 98.75 214 LEU A N 1
ATOM 1687 C CA . LEU A 1 214 ? -13.928 -3.689 4.360 1.00 98.75 214 LEU A CA 1
ATOM 1688 C C . LEU A 1 214 ? -15.346 -3.733 3.792 1.00 98.75 214 LEU A C 1
ATOM 1690 O O . LEU A 1 214 ? -15.568 -4.321 2.737 1.00 98.75 214 LEU A O 1
ATOM 1694 N N . SER A 1 215 ? -16.312 -3.135 4.485 1.00 97.62 215 SER A N 1
ATOM 1695 C CA . SER A 1 215 ? -17.698 -3.101 4.014 1.00 97.62 215 SER A CA 1
ATOM 1696 C C . SER A 1 215 ? -17.784 -2.396 2.659 1.00 97.62 215 SER A C 1
ATOM 1698 O O . SER A 1 215 ? -17.303 -1.271 2.540 1.00 97.62 215 SER A O 1
ATOM 1700 N N . SER A 1 216 ? -18.391 -3.022 1.656 1.00 94.44 216 SER A N 1
ATOM 1701 C CA . SER A 1 216 ? -18.820 -2.376 0.414 1.00 94.44 216 SER A CA 1
ATOM 1702 C C . SER A 1 216 ? -20.235 -2.806 0.066 1.00 94.44 216 SER A C 1
ATOM 1704 O O . SER A 1 216 ? -20.573 -3.977 0.146 1.00 94.44 216 SER A O 1
ATOM 1706 N N . ALA A 1 217 ? -21.088 -1.852 -0.279 1.00 89.19 217 ALA A N 1
ATOM 1707 C CA . ALA A 1 217 ? -22.474 -2.104 -0.635 1.00 89.19 217 ALA A CA 1
ATOM 1708 C C . ALA A 1 217 ? -22.821 -1.404 -1.947 1.00 89.19 217 ALA A C 1
ATOM 1710 O O . ALA A 1 217 ? -22.205 -0.401 -2.319 1.00 89.19 217 ALA A O 1
ATOM 1711 N N . SER A 1 218 ? -23.879 -1.896 -2.591 1.00 86.50 218 SER A N 1
ATOM 1712 C CA . SER A 1 218 ? -24.437 -1.301 -3.807 1.00 86.50 218 SER A CA 1
ATOM 1713 C C . SER A 1 218 ? -24.674 0.205 -3.668 1.00 86.50 218 SER A C 1
ATOM 1715 O O . SER A 1 218 ? -24.935 0.699 -2.569 1.00 86.50 218 SER A O 1
ATOM 1717 N N . ASN A 1 219 ? -24.685 0.923 -4.794 1.00 85.19 219 ASN A N 1
ATOM 1718 C CA . ASN A 1 219 ? -24.798 2.386 -4.836 1.00 85.19 219 ASN A CA 1
ATOM 1719 C C . ASN A 1 219 ? -23.653 3.101 -4.099 1.00 85.19 219 ASN A C 1
ATOM 1721 O O . ASN A 1 219 ? -23.854 4.178 -3.537 1.00 85.19 219 ASN A O 1
ATOM 1725 N N . PHE A 1 220 ? -22.439 2.556 -4.184 1.00 86.00 220 PHE A N 1
ATOM 1726 C CA . PHE A 1 220 ? -21.208 3.170 -3.692 1.00 86.00 220 PHE A CA 1
ATOM 1727 C C . PHE A 1 220 ? -21.175 3.343 -2.172 1.00 86.00 220 PHE A C 1
ATOM 1729 O O . PHE A 1 220 ? -20.614 4.312 -1.658 1.00 86.00 220 PHE A O 1
ATOM 1736 N N . GLY A 1 221 ? -21.738 2.376 -1.443 1.00 90.12 221 GLY A N 1
ATOM 1737 C CA . GLY A 1 221 ? -21.555 2.238 -0.001 1.00 90.12 221 GLY A CA 1
ATOM 1738 C C . GLY A 1 221 ? -20.160 1.705 0.319 1.00 90.12 221 GLY A C 1
ATOM 1739 O O . GLY A 1 221 ? -20.039 0.590 0.808 1.00 90.12 221 GLY A O 1
ATOM 1740 N N . ILE A 1 222 ? -19.118 2.468 -0.011 1.00 92.56 222 ILE A N 1
ATOM 1741 C CA . ILE A 1 222 ? -17.711 2.050 0.040 1.00 92.56 222 ILE A CA 1
ATOM 1742 C C . ILE A 1 222 ? -17.021 2.437 1.344 1.00 92.56 222 ILE A C 1
ATOM 1744 O O . ILE A 1 222 ? -17.272 3.501 1.911 1.00 92.56 222 ILE A O 1
ATOM 1748 N N . THR A 1 223 ? -16.066 1.610 1.760 1.00 96.19 223 THR A N 1
ATOM 1749 C CA . THR A 1 223 ? -15.115 1.929 2.823 1.00 96.19 223 THR A CA 1
ATOM 1750 C C . THR A 1 223 ? -13.679 1.941 2.307 1.00 96.19 223 THR A C 1
ATOM 1752 O O . THR A 1 223 ? -13.317 1.250 1.352 1.00 96.19 223 THR A O 1
ATOM 1755 N N . CYS A 1 224 ? -12.837 2.740 2.959 1.00 96.31 224 CYS A N 1
ATOM 1756 C CA . CYS A 1 224 ? -11.394 2.713 2.767 1.00 96.31 224 CYS A CA 1
ATOM 1757 C C . CYS A 1 224 ? -10.680 2.447 4.089 1.00 96.31 224 CYS A C 1
ATOM 1759 O O . CYS A 1 224 ? -10.978 3.088 5.100 1.00 96.31 224 CYS A O 1
ATOM 1761 N N . LEU A 1 225 ? -9.679 1.564 4.046 1.00 98.50 225 LEU A N 1
ATOM 1762 C CA . LEU A 1 225 ? -8.536 1.663 4.950 1.00 98.50 225 LEU A CA 1
ATOM 1763 C C . LEU A 1 225 ? -7.514 2.582 4.278 1.00 98.50 225 LEU A C 1
ATOM 1765 O O . LEU A 1 225 ? -6.725 2.163 3.427 1.00 98.50 225 LEU A O 1
ATOM 1769 N N . CYS A 1 226 ? -7.597 3.857 4.621 1.00 97.88 226 CYS A N 1
ATOM 1770 C CA . CYS A 1 226 ? -6.777 4.908 4.054 1.00 97.88 226 CYS A CA 1
ATOM 1771 C C . CYS A 1 226 ? -5.668 5.301 5.040 1.00 97.88 226 CYS A C 1
ATOM 1773 O O . CYS A 1 226 ? -5.761 5.082 6.252 1.00 97.88 226 CYS A O 1
ATOM 1775 N N . ALA A 1 227 ? -4.598 5.886 4.518 1.00 98.19 227 ALA A N 1
ATOM 1776 C CA . ALA A 1 227 ? -3.523 6.438 5.322 1.00 98.19 227 ALA A CA 1
ATOM 1777 C C . ALA A 1 227 ? -2.877 7.634 4.621 1.00 98.19 227 ALA A C 1
ATOM 1779 O O . ALA A 1 227 ? -2.753 7.634 3.396 1.00 98.19 227 ALA A O 1
ATOM 1780 N N . GLU A 1 228 ? -2.436 8.625 5.394 1.00 97.19 228 GLU A N 1
ATOM 1781 C CA . GLU A 1 228 ? -1.720 9.793 4.887 1.00 97.19 228 GLU A CA 1
ATOM 1782 C C . GLU A 1 228 ? -0.505 10.139 5.755 1.00 97.19 228 GLU A C 1
ATOM 1784 O O . GLU A 1 228 ? -0.636 10.478 6.929 1.00 97.19 228 GLU A O 1
ATOM 1789 N N . SER A 1 229 ? 0.701 10.134 5.179 1.00 96.44 229 SER A N 1
ATOM 1790 C CA . SER A 1 229 ? 1.947 10.404 5.918 1.00 96.44 229 SER A CA 1
ATOM 1791 C C . SER A 1 229 ? 2.172 9.514 7.148 1.00 96.44 229 SER A C 1
ATOM 1793 O O . SER A 1 229 ? 2.766 9.980 8.119 1.00 96.44 229 SER A O 1
ATOM 1795 N N . ALA A 1 230 ? 1.688 8.270 7.115 1.00 98.00 230 ALA A N 1
ATOM 1796 C CA . ALA A 1 230 ? 1.698 7.332 8.237 1.00 98.00 230 ALA A CA 1
ATOM 1797 C C . ALA A 1 230 ? 2.556 6.084 7.957 1.00 98.00 230 ALA A C 1
ATOM 1799 O O . ALA A 1 230 ? 3.220 5.983 6.922 1.00 98.00 230 ALA A O 1
ATOM 1800 N N . GLU A 1 231 ? 2.547 5.131 8.890 1.00 98.69 231 GLU A N 1
ATOM 1801 C CA . GLU A 1 231 ? 3.129 3.797 8.704 1.00 98.69 231 GLU A CA 1
ATOM 1802 C C . GLU A 1 231 ? 2.076 2.708 8.886 1.00 98.69 231 GLU A C 1
ATOM 1804 O O . GLU A 1 231 ? 1.386 2.674 9.903 1.00 98.69 231 GLU A O 1
ATOM 1809 N N . ILE A 1 232 ? 1.992 1.782 7.936 1.00 98.88 232 ILE A N 1
ATOM 1810 C CA . ILE A 1 232 ? 1.090 0.632 8.002 1.00 98.88 232 ILE A CA 1
ATOM 1811 C C . ILE A 1 232 ? 1.898 -0.653 7.806 1.00 98.88 232 ILE A C 1
ATOM 1813 O O . ILE A 1 232 ? 2.664 -0.768 6.851 1.00 98.88 232 ILE A O 1
ATOM 1817 N N . LEU A 1 233 ? 1.705 -1.641 8.676 1.00 98.88 233 LEU A N 1
ATOM 1818 C CA . LEU A 1 233 ? 2.217 -2.997 8.481 1.00 98.88 233 LEU A CA 1
ATOM 1819 C C . LEU A 1 233 ? 1.053 -3.982 8.441 1.00 98.88 233 LEU A C 1
ATOM 1821 O O . LEU A 1 233 ? 0.352 -4.145 9.432 1.00 98.88 233 LEU A O 1
ATOM 1825 N N . ILE A 1 234 ? 0.887 -4.695 7.332 1.00 98.94 234 ILE A N 1
ATOM 1826 C CA . ILE A 1 234 ? -0.044 -5.820 7.203 1.00 98.94 234 ILE A CA 1
ATOM 1827 C C . ILE A 1 234 ? 0.788 -7.102 7.148 1.00 98.94 234 ILE A C 1
ATOM 1829 O O . ILE A 1 234 ? 1.608 -7.269 6.245 1.00 98.94 234 ILE A O 1
ATOM 1833 N N . LYS A 1 235 ? 0.629 -8.004 8.126 1.00 98.88 235 LYS A N 1
ATOM 1834 C CA . LYS A 1 235 ? 1.468 -9.209 8.221 1.00 98.88 235 LYS A CA 1
ATOM 1835 C C . LYS A 1 235 ? 0.711 -10.457 8.667 1.00 98.88 235 LYS A C 1
ATOM 1837 O O . LYS A 1 235 ? 0.321 -10.561 9.828 1.00 98.88 235 LYS A O 1
ATOM 1842 N N . GLY A 1 236 ? 0.626 -11.463 7.797 1.00 98.81 236 GLY A N 1
ATOM 1843 C CA . GLY A 1 236 ? -0.043 -12.728 8.121 1.00 98.81 236 GLY A CA 1
ATOM 1844 C C . GLY A 1 236 ? -1.569 -12.615 8.182 1.00 98.81 236 GLY A C 1
ATOM 1845 O O . GLY A 1 236 ? -2.200 -13.343 8.947 1.00 98.81 236 GLY A O 1
ATOM 1846 N N . THR A 1 237 ? -2.150 -11.685 7.423 1.00 98.81 237 THR A N 1
ATOM 1847 C CA . THR A 1 237 ? -3.568 -11.314 7.518 1.00 98.81 237 THR A CA 1
ATOM 1848 C C . THR A 1 237 ? -4.262 -11.521 6.175 1.00 98.81 237 THR A C 1
ATOM 1850 O O . THR A 1 237 ? -3.674 -11.270 5.126 1.00 98.81 237 THR A O 1
ATOM 1853 N N . THR A 1 238 ? -5.528 -11.933 6.200 1.00 98.94 238 THR A N 1
ATOM 1854 C CA . THR A 1 238 ? -6.416 -11.877 5.033 1.00 98.94 238 THR A CA 1
ATOM 1855 C C . THR A 1 238 ? -7.225 -10.584 5.061 1.00 98.94 238 THR A C 1
ATOM 1857 O O . THR A 1 238 ? -7.886 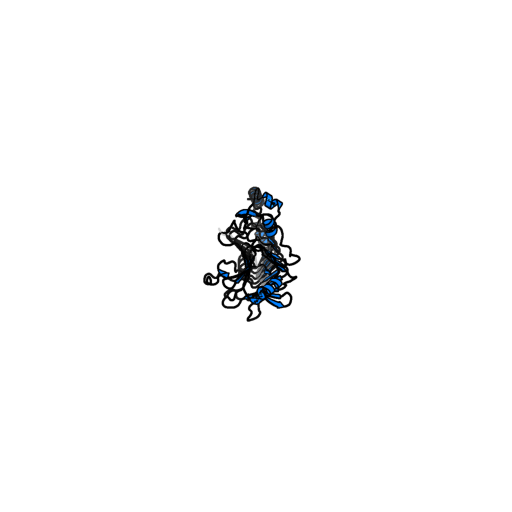-10.303 6.064 1.00 98.94 238 THR A O 1
ATOM 1860 N N . ILE A 1 239 ? -7.205 -9.808 3.979 1.00 98.94 239 ILE A N 1
ATOM 1861 C CA . ILE A 1 239 ? -8.010 -8.593 3.831 1.00 98.94 239 ILE A CA 1
ATOM 1862 C C . ILE A 1 239 ? -8.888 -8.702 2.591 1.00 98.94 239 ILE A C 1
ATOM 1864 O O . ILE A 1 239 ? -8.399 -8.987 1.501 1.00 98.94 239 ILE A O 1
ATOM 1868 N N . THR A 1 240 ? -10.187 -8.462 2.756 1.00 98.81 240 THR A N 1
ATOM 1869 C CA . THR A 1 240 ? -11.145 -8.537 1.650 1.00 98.81 240 THR A CA 1
ATOM 1870 C C . THR A 1 240 ? -12.285 -7.538 1.797 1.00 98.81 240 THR A C 1
ATOM 1872 O O . THR A 1 240 ? -12.512 -7.020 2.892 1.00 98.81 240 THR A O 1
ATOM 1875 N N . SER A 1 241 ? -13.001 -7.243 0.713 1.00 98.38 241 SER A N 1
ATOM 1876 C CA . SER A 1 241 ? -14.284 -6.546 0.818 1.00 98.38 241 SER A CA 1
ATOM 1877 C C . SER A 1 241 ? -15.391 -7.489 1.289 1.00 98.38 241 SER A C 1
ATOM 1879 O O . SER A 1 241 ? -15.265 -8.713 1.219 1.00 98.38 241 SER A O 1
ATOM 1881 N N . ILE A 1 242 ? -16.493 -6.928 1.778 1.00 97.75 242 ILE A N 1
ATOM 1882 C CA . ILE A 1 242 ? -17.683 -7.698 2.128 1.00 97.75 242 ILE A CA 1
ATOM 1883 C C . ILE A 1 242 ? -18.936 -6.881 1.837 1.00 97.75 242 ILE A C 1
ATOM 1885 O O . ILE A 1 242 ? -19.024 -5.732 2.264 1.00 97.75 242 ILE A O 1
ATOM 1889 N N . ASP A 1 243 ? -19.921 -7.496 1.189 1.00 95.75 243 ASP A N 1
ATOM 1890 C CA . ASP A 1 243 ? -21.279 -6.967 1.121 1.00 95.75 243 ASP A CA 1
ATOM 1891 C C . ASP A 1 243 ? -22.052 -7.373 2.381 1.00 95.75 243 ASP A C 1
ATOM 1893 O O . ASP A 1 243 ? -22.331 -8.561 2.571 1.00 95.75 243 ASP A O 1
ATOM 1897 N N . PRO A 1 244 ? -22.425 -6.431 3.270 1.00 92.25 244 PRO A N 1
ATOM 1898 C CA . PRO A 1 244 ? -23.146 -6.762 4.495 1.00 92.25 244 PRO A CA 1
ATOM 1899 C C . PRO A 1 244 ? -24.528 -7.378 4.254 1.00 92.25 244 PRO A C 1
ATOM 1901 O O . PRO A 1 244 ? -25.027 -8.072 5.140 1.00 92.25 244 PRO A O 1
ATOM 1904 N N . ALA A 1 245 ? -25.150 -7.142 3.093 1.00 92.12 245 ALA A N 1
ATOM 1905 C CA . ALA A 1 245 ? -26.472 -7.679 2.777 1.00 92.12 245 ALA A CA 1
ATOM 1906 C C . ALA A 1 245 ? -26.427 -9.185 2.484 1.00 92.12 245 ALA A C 1
ATOM 1908 O O . ALA A 1 245 ? -27.353 -9.916 2.836 1.00 92.12 245 ALA A O 1
ATOM 1909 N N . THR A 1 246 ? -25.346 -9.656 1.859 1.00 93.94 246 THR A N 1
ATOM 1910 C CA . THR A 1 246 ? -25.160 -11.067 1.478 1.00 93.94 246 THR A CA 1
ATOM 1911 C C . THR A 1 246 ? -24.145 -11.801 2.356 1.00 93.94 246 THR A C 1
ATOM 1913 O O . THR A 1 246 ? -24.111 -13.033 2.373 1.00 93.94 246 THR A O 1
ATOM 1916 N N . ASN A 1 247 ? -23.333 -11.054 3.106 1.00 93.88 247 ASN A N 1
ATOM 1917 C CA . ASN A 1 247 ? -22.187 -11.527 3.876 1.00 93.88 247 ASN A CA 1
ATOM 1918 C C . ASN A 1 247 ? -21.212 -12.364 3.025 1.00 93.88 247 ASN A C 1
ATOM 1920 O O . ASN A 1 247 ? -20.657 -13.363 3.489 1.00 93.88 247 ASN A O 1
ATOM 1924 N N . GLN A 1 248 ? -21.031 -11.955 1.769 1.00 95.88 248 GLN A N 1
ATOM 1925 C CA . GLN A 1 248 ? -20.081 -12.518 0.809 1.00 95.88 248 GLN A CA 1
ATOM 1926 C C . GLN A 1 248 ? -19.105 -11.434 0.339 1.00 95.88 248 GLN A C 1
ATOM 1928 O O . GLN A 1 248 ? -19.423 -10.249 0.470 1.00 95.88 248 GLN A O 1
ATOM 1933 N N . PRO A 1 249 ? -17.923 -11.806 -0.193 1.00 96.75 249 PRO A N 1
ATOM 1934 C CA . PRO A 1 249 ? -17.040 -10.839 -0.831 1.00 96.75 249 PRO A CA 1
ATOM 1935 C C . PRO A 1 249 ? -17.774 -10.056 -1.915 1.00 96.75 249 PRO A C 1
ATOM 1937 O O . PRO A 1 249 ? -18.567 -10.627 -2.671 1.00 96.75 249 PRO A O 1
ATOM 1940 N N . ASP A 1 250 ? -17.500 -8.759 -1.998 1.00 95.69 250 ASP A N 1
ATOM 1941 C CA . ASP A 1 250 ? -18.094 -7.929 -3.032 1.00 95.69 250 ASP A CA 1
ATOM 1942 C C . ASP A 1 250 ? -17.389 -8.180 -4.370 1.00 95.69 250 ASP A C 1
ATOM 1944 O O . ASP A 1 250 ? -16.183 -7.991 -4.545 1.00 95.69 250 ASP A O 1
ATOM 1948 N N . THR A 1 251 ? -18.162 -8.669 -5.332 1.00 94.31 251 THR A N 1
ATOM 1949 C CA . THR A 1 251 ? -17.672 -9.061 -6.658 1.00 94.31 251 THR A CA 1
ATOM 1950 C C . THR A 1 251 ? -17.978 -8.022 -7.727 1.00 94.31 251 THR A C 1
ATOM 1952 O O . THR A 1 251 ? -17.558 -8.204 -8.867 1.00 94.31 251 THR A O 1
ATOM 1955 N N . LYS A 1 252 ? -18.695 -6.945 -7.382 1.00 91.44 252 LYS A N 1
ATOM 1956 C CA . LYS A 1 252 ? -19.107 -5.901 -8.317 1.00 91.44 252 LYS A CA 1
ATOM 1957 C C . LYS A 1 252 ? -18.257 -4.668 -8.075 1.00 91.44 252 LYS A C 1
ATOM 1959 O O . LYS A 1 252 ? -18.311 -4.028 -7.039 1.00 91.44 252 LYS A O 1
ATOM 1964 N N . GLN A 1 253 ? -17.398 -4.358 -9.030 1.00 89.62 253 GLN A N 1
ATOM 1965 C CA . GLN A 1 253 ? -16.516 -3.197 -8.921 1.00 89.62 253 GLN A CA 1
ATOM 1966 C C . GLN A 1 253 ? -17.196 -1.924 -9.452 1.00 89.62 253 GLN A C 1
ATOM 1968 O O . GLN A 1 253 ? -16.837 -0.815 -9.053 1.00 89.62 253 GLN A O 1
ATOM 1973 N N . GLU A 1 254 ? -18.194 -2.085 -10.328 1.00 87.81 254 GLU A N 1
ATOM 1974 C CA . GLU A 1 254 ? -18.889 -1.015 -11.049 1.00 87.81 254 GLU A CA 1
ATOM 1975 C C . GLU A 1 254 ? -19.745 -0.126 -10.139 1.00 87.81 254 GLU A C 1
ATOM 1977 O O . GLU A 1 254 ? -19.908 1.061 -10.420 1.00 87.81 254 GLU A O 1
ATOM 1982 N N . ASP A 1 255 ? -20.298 -0.683 -9.060 1.00 87.62 255 ASP A N 1
ATOM 1983 C CA . ASP A 1 255 ? -21.095 0.037 -8.061 1.00 87.62 255 ASP A CA 1
ATOM 1984 C C . ASP A 1 255 ? -20.274 0.471 -6.841 1.00 87.62 255 ASP A C 1
ATOM 1986 O O . ASP A 1 255 ? -20.842 0.953 -5.862 1.00 87.62 255 ASP A O 1
ATOM 1990 N N . GLY A 1 256 ? -18.945 0.392 -6.943 1.00 87.94 256 GLY A N 1
ATOM 1991 C CA . GLY A 1 256 ? -18.008 0.832 -5.923 1.00 87.94 256 GLY A CA 1
ATOM 1992 C C . GLY A 1 256 ? -17.672 -0.278 -4.937 1.00 87.94 256 GLY A C 1
ATOM 1993 O O . GLY A 1 256 ? -18.398 -0.521 -3.980 1.00 87.94 256 GLY A O 1
ATOM 1994 N N . ARG A 1 257 ? -16.483 -0.855 -5.111 1.00 95.25 257 ARG A N 1
ATOM 1995 C CA . ARG A 1 257 ? -15.890 -1.818 -4.181 1.00 95.25 257 ARG A CA 1
ATOM 1996 C C . ARG A 1 257 ? -14.799 -1.180 -3.331 1.00 95.25 257 ARG A C 1
ATOM 1998 O O . ARG A 1 257 ? -14.013 -0.364 -3.822 1.00 95.25 257 ARG A O 1
ATOM 2005 N N . SER A 1 258 ? -14.753 -1.555 -2.058 1.00 97.19 258 SER A N 1
ATOM 2006 C CA . SER A 1 258 ? -13.831 -0.999 -1.061 1.00 97.19 258 SER A CA 1
ATOM 2007 C C . SER A 1 258 ? -12.364 -1.253 -1.386 1.00 97.19 258 SER A C 1
ATOM 2009 O O . SER A 1 258 ? -12.027 -2.185 -2.113 1.00 97.19 258 SER A O 1
ATOM 2011 N N . PHE A 1 259 ? -11.475 -0.416 -0.854 1.00 98.12 259 PHE A N 1
ATOM 2012 C CA . PHE A 1 259 ? -10.062 -0.410 -1.235 1.00 98.12 259 PHE A CA 1
ATOM 2013 C C . PHE A 1 259 ? -9.135 0.030 -0.096 1.00 98.12 259 PHE A C 1
ATOM 2015 O O . PHE A 1 259 ? -9.571 0.527 0.942 1.00 98.12 259 PHE A O 1
ATOM 2022 N N . ILE A 1 260 ? -7.830 -0.148 -0.309 1.00 98.75 260 ILE A N 1
ATOM 2023 C CA . ILE A 1 260 ? -6.766 0.319 0.586 1.00 98.75 260 ILE A CA 1
ATOM 2024 C C . ILE A 1 260 ? -5.944 1.376 -0.149 1.00 98.75 260 ILE A C 1
ATOM 2026 O O . ILE A 1 260 ? -5.527 1.163 -1.293 1.00 98.75 260 ILE A O 1
ATOM 2030 N N . ARG A 1 261 ? -5.672 2.509 0.504 1.00 98.25 261 ARG A N 1
ATOM 2031 C CA . ARG A 1 261 ? -4.898 3.599 -0.106 1.00 98.25 261 ARG A CA 1
ATOM 2032 C C . ARG A 1 261 ? -3.941 4.261 0.875 1.00 98.25 261 ARG A C 1
ATOM 2034 O O . ARG A 1 261 ? -4.358 4.833 1.873 1.00 98.25 261 ARG A O 1
ATOM 2041 N N . ALA A 1 262 ? -2.663 4.256 0.524 1.00 98.31 262 ALA A N 1
ATOM 2042 C CA . ALA A 1 262 ? -1.577 4.872 1.270 1.00 98.31 262 ALA A CA 1
ATOM 2043 C C . ALA A 1 262 ? -1.059 6.107 0.515 1.00 98.31 262 ALA A C 1
ATOM 2045 O O . ALA A 1 262 ? -0.373 5.973 -0.499 1.00 98.31 262 ALA A O 1
ATOM 2046 N N . ILE A 1 263 ? -1.392 7.307 1.002 1.00 97.56 263 ILE A N 1
ATOM 2047 C CA . ILE A 1 263 ? -0.925 8.592 0.467 1.00 97.56 263 ILE A CA 1
ATOM 2048 C C . ILE A 1 263 ? 0.326 9.038 1.226 1.00 97.56 263 ILE A C 1
ATOM 2050 O O . ILE A 1 263 ? 0.298 9.176 2.448 1.00 97.56 263 ILE A O 1
ATOM 2054 N N . SER A 1 264 ? 1.439 9.246 0.528 1.00 96.69 264 SER A N 1
ATOM 2055 C CA . SER A 1 264 ? 2.716 9.717 1.088 1.00 96.69 264 SER A CA 1
ATOM 2056 C C . SER A 1 264 ? 3.134 8.931 2.339 1.00 96.69 264 SER A C 1
ATOM 2058 O O . SER A 1 264 ? 3.642 9.484 3.306 1.00 96.69 264 SER A O 1
ATOM 2060 N N . THR A 1 265 ? 2.802 7.641 2.333 1.00 97.94 265 THR A N 1
ATOM 2061 C CA . THR A 1 265 ? 2.791 6.729 3.477 1.00 97.94 265 THR A CA 1
ATOM 2062 C C . THR A 1 265 ? 3.740 5.584 3.181 1.00 97.94 265 THR A C 1
ATOM 2064 O O . THR A 1 265 ? 3.849 5.140 2.030 1.00 97.94 265 THR A O 1
ATOM 2067 N N . ARG A 1 266 ? 4.376 5.061 4.230 1.00 98.31 266 ARG A N 1
ATOM 2068 C CA . ARG A 1 266 ? 4.985 3.742 4.150 1.00 98.31 266 ARG A CA 1
ATOM 2069 C C . ARG A 1 266 ? 3.960 2.670 4.487 1.00 98.31 266 ARG A C 1
ATOM 2071 O O . ARG A 1 266 ? 3.404 2.673 5.583 1.00 98.31 266 ARG A O 1
ATOM 2078 N N . MET A 1 267 ? 3.757 1.724 3.580 1.00 98.88 267 MET A N 1
ATOM 2079 C CA . MET A 1 267 ? 2.898 0.570 3.831 1.00 98.88 267 MET A CA 1
ATOM 2080 C C . MET A 1 267 ? 3.576 -0.723 3.383 1.00 98.88 267 MET A C 1
ATOM 2082 O O . MET A 1 267 ? 3.901 -0.873 2.209 1.00 98.88 267 MET A O 1
ATOM 2086 N N . ASP A 1 268 ? 3.746 -1.658 4.315 1.00 98.94 268 ASP A N 1
ATOM 2087 C CA . ASP A 1 268 ? 4.350 -2.968 4.068 1.00 98.94 268 ASP A CA 1
ATOM 2088 C C . ASP A 1 268 ? 3.268 -4.060 4.142 1.00 98.94 268 ASP A C 1
ATOM 2090 O O . ASP A 1 268 ? 2.422 -4.040 5.039 1.00 98.94 268 ASP A O 1
ATOM 2094 N N . ILE A 1 269 ? 3.292 -5.021 3.212 1.00 98.94 269 ILE A N 1
ATOM 2095 C CA . ILE A 1 269 ? 2.352 -6.155 3.154 1.00 98.94 269 ILE A CA 1
ATOM 2096 C C . ILE A 1 269 ? 3.142 -7.458 3.031 1.00 98.94 269 ILE A C 1
ATOM 2098 O O . ILE A 1 269 ? 3.835 -7.686 2.044 1.00 98.94 269 ILE A O 1
ATOM 2102 N N . ILE A 1 270 ? 3.063 -8.315 4.048 1.00 98.94 270 ILE A N 1
ATOM 2103 C CA . ILE A 1 270 ? 3.948 -9.477 4.185 1.00 98.94 270 ILE A CA 1
ATOM 2104 C C . ILE A 1 270 ? 3.134 -10.726 4.518 1.00 98.94 270 ILE A C 1
ATOM 2106 O O . ILE A 1 270 ? 2.332 -10.704 5.452 1.00 98.94 270 ILE A O 1
ATOM 2110 N N . ASN A 1 271 ? 3.365 -11.841 3.821 1.00 98.88 271 ASN A N 1
ATOM 2111 C CA . ASN A 1 271 ? 2.690 -13.123 4.085 1.00 98.88 271 ASN A CA 1
ATOM 2112 C C . ASN A 1 271 ? 1.155 -12.995 4.177 1.00 98.88 271 ASN A C 1
ATOM 2114 O O . ASN A 1 271 ? 0.543 -13.582 5.068 1.00 98.88 271 ASN A O 1
ATOM 2118 N N . SER A 1 272 ? 0.547 -12.147 3.349 1.00 98.94 272 SER A N 1
ATOM 2119 C CA . SER A 1 272 ? -0.864 -11.765 3.479 1.00 98.94 272 SER A CA 1
ATOM 2120 C C . SER A 1 272 ? -1.654 -12.093 2.217 1.00 98.94 272 SER A C 1
ATOM 2122 O O . SER A 1 272 ? -1.088 -12.206 1.132 1.00 98.94 272 SER A O 1
ATOM 2124 N N . ASP A 1 273 ? -2.963 -12.253 2.371 1.00 98.94 273 ASP A N 1
ATOM 2125 C CA . ASP A 1 273 ? -3.900 -12.523 1.278 1.00 98.94 273 ASP A CA 1
ATOM 2126 C C . ASP A 1 273 ? -4.829 -11.321 1.115 1.00 98.94 273 ASP A C 1
ATOM 2128 O O . ASP A 1 273 ? -5.473 -10.909 2.080 1.00 98.94 273 ASP A O 1
ATOM 2132 N N . ILE A 1 274 ? -4.852 -10.721 -0.071 1.00 98.94 274 ILE A N 1
ATOM 2133 C CA . ILE A 1 274 ? -5.590 -9.495 -0.353 1.00 98.94 274 ILE A CA 1
ATOM 2134 C C . ILE A 1 274 ? -6.493 -9.713 -1.564 1.00 98.94 274 ILE A C 1
ATOM 2136 O O . ILE A 1 274 ? -6.002 -9.903 -2.684 1.00 98.94 274 ILE A O 1
ATOM 2140 N N . SER A 1 275 ? -7.808 -9.655 -1.360 1.00 98.81 275 SER A N 1
ATOM 2141 C CA . SER A 1 275 ? -8.753 -10.042 -2.407 1.00 98.81 275 SER A CA 1
ATOM 2142 C C . SER A 1 275 ? -10.055 -9.264 -2.452 1.00 98.81 275 SER A C 1
ATOM 2144 O O . SER A 1 275 ? -10.532 -8.754 -1.441 1.00 98.81 275 SER A O 1
ATOM 2146 N N . TYR A 1 276 ? -10.669 -9.220 -3.637 1.00 98.56 276 TYR A N 1
ATOM 2147 C CA . TYR A 1 276 ? -11.936 -8.523 -3.878 1.00 98.56 276 TYR A CA 1
ATOM 2148 C C . TYR A 1 276 ? -11.892 -7.051 -3.461 1.00 98.56 276 TYR A C 1
ATOM 2150 O O . TYR A 1 276 ? -12.806 -6.551 -2.820 1.00 98.56 276 TYR A O 1
ATOM 2158 N N . LEU A 1 277 ? -10.822 -6.334 -3.782 1.00 98.62 277 LEU A N 1
ATOM 2159 C CA . LEU A 1 277 ? -10.704 -4.905 -3.515 1.00 98.62 277 LEU A CA 1
ATOM 2160 C C . LEU A 1 277 ? -10.682 -4.094 -4.806 1.00 98.62 277 LEU A C 1
ATOM 2162 O O . LEU A 1 277 ? -10.182 -4.517 -5.849 1.00 98.62 277 LEU A O 1
ATOM 2166 N N . GLY A 1 278 ? -11.171 -2.870 -4.691 1.00 97.25 278 GLY A N 1
ATOM 2167 C CA . GLY A 1 278 ? -10.970 -1.814 -5.659 1.00 97.25 278 GLY A CA 1
ATOM 2168 C C . GLY A 1 278 ? -12.019 -1.695 -6.745 1.00 97.25 278 GLY A C 1
ATOM 2169 O O . GLY A 1 278 ? -12.692 -2.662 -7.099 1.00 97.25 278 GLY A O 1
ATOM 2170 N N . ASN A 1 279 ? -12.100 -0.486 -7.282 1.00 93.69 279 ASN A N 1
ATOM 2171 C CA . ASN A 1 279 ? -13.022 -0.039 -8.316 1.00 93.69 279 ASN A CA 1
ATOM 2172 C C . ASN A 1 279 ? -12.289 0.799 -9.371 1.00 93.69 279 ASN A C 1
ATOM 2174 O O . ASN A 1 279 ? -11.115 1.141 -9.212 1.00 93.69 279 ASN A O 1
ATOM 2178 N N . ASP A 1 280 ? -12.977 1.096 -10.467 1.00 88.38 280 ASP A N 1
ATOM 2179 C CA . ASP A 1 280 ? -12.480 1.994 -11.501 1.00 88.38 280 ASP A CA 1
ATOM 2180 C C . ASP A 1 280 ? -12.326 3.449 -11.033 1.00 88.38 280 ASP A C 1
ATOM 2182 O O . ASP A 1 280 ? -12.883 3.877 -10.024 1.00 88.38 280 ASP A O 1
ATOM 2186 N N . LEU A 1 281 ? -11.588 4.254 -11.806 1.00 78.56 281 LEU A N 1
ATOM 2187 C CA . LEU A 1 281 ? -11.695 5.701 -11.655 1.00 78.56 281 LEU A CA 1
ATOM 2188 C C . LEU A 1 281 ? -13.073 6.103 -12.176 1.00 78.56 281 LEU A C 1
ATOM 2190 O O . LEU A 1 281 ? -13.382 5.882 -13.345 1.00 78.56 281 LEU A O 1
ATOM 2194 N N . LEU A 1 282 ? -13.888 6.698 -11.313 1.00 78.75 282 LEU A N 1
ATOM 2195 C CA . LEU A 1 282 ? -15.275 7.034 -11.616 1.00 78.75 282 LEU A CA 1
ATOM 2196 C C . LEU A 1 282 ? -15.395 8.558 -11.779 1.00 78.75 282 LEU A C 1
ATOM 2198 O O . LEU A 1 282 ? -15.736 9.249 -10.818 1.00 78.75 282 LEU A O 1
ATOM 2202 N N . PRO A 1 283 ? -15.074 9.121 -12.963 1.00 70.88 283 PRO A N 1
ATOM 2203 C CA . PRO A 1 283 ? -15.049 10.569 -13.185 1.00 70.88 283 PRO A CA 1
ATOM 2204 C C . PRO A 1 283 ? -16.420 11.232 -13.026 1.00 70.88 283 PRO A C 1
ATOM 2206 O O . PRO A 1 283 ? -16.478 12.416 -12.714 1.00 70.88 283 PRO A O 1
ATOM 2209 N N . ASP A 1 284 ? -17.508 10.478 -13.167 1.00 79.38 284 ASP A N 1
ATOM 2210 C CA . ASP A 1 284 ? -18.864 10.976 -12.925 1.00 79.38 284 ASP A CA 1
ATOM 2211 C C . ASP A 1 284 ? -19.250 10.934 -11.437 1.00 79.38 284 ASP A C 1
ATOM 2213 O O . ASP A 1 284 ? -20.317 11.410 -11.061 1.00 79.38 284 ASP A O 1
ATOM 2217 N N . ARG A 1 285 ? -18.380 10.379 -10.576 1.00 79.81 285 ARG A N 1
ATOM 2218 C CA . ARG A 1 285 ? -18.587 10.236 -9.126 1.00 79.81 285 ARG A CA 1
ATOM 2219 C C . ARG A 1 285 ? -17.656 11.097 -8.275 1.00 79.81 285 ARG A C 1
ATOM 2221 O O . ARG A 1 285 ? -17.312 10.755 -7.146 1.00 79.81 285 ARG A O 1
ATOM 2228 N N . GLN A 1 286 ? -17.258 12.251 -8.810 1.00 75.44 286 GLN A N 1
ATOM 2229 C CA . GLN A 1 286 ? -16.451 13.248 -8.089 1.00 75.44 286 GLN A CA 1
ATOM 2230 C C . GLN A 1 286 ? -17.221 13.918 -6.937 1.00 75.44 286 GLN A C 1
ATOM 2232 O O . GLN A 1 286 ? -16.635 14.655 -6.137 1.00 75.44 286 GLN A O 1
ATOM 2237 N N . ASP A 1 287 ? -18.529 13.663 -6.827 1.00 82.69 287 ASP A N 1
ATOM 2238 C CA . ASP A 1 287 ? -19.331 13.969 -5.644 1.00 82.69 287 ASP A CA 1
ATOM 2239 C C . ASP A 1 287 ? -18.830 13.222 -4.404 1.00 82.69 287 ASP A C 1
ATOM 2241 O O . ASP A 1 287 ? -18.929 13.781 -3.318 1.00 82.69 287 ASP A O 1
ATOM 2245 N N . LEU A 1 288 ? -18.233 12.031 -4.561 1.00 82.62 288 LEU A N 1
ATOM 2246 C CA . LEU A 1 288 ? -17.672 11.227 -3.473 1.00 82.62 288 LEU A CA 1
ATOM 2247 C C . LEU A 1 288 ? -16.212 11.618 -3.193 1.00 82.62 288 LEU A C 1
ATOM 2249 O O . LEU A 1 288 ? -15.315 11.232 -3.952 1.00 82.62 288 LEU A O 1
ATOM 2253 N N . PRO A 1 289 ? -15.912 12.329 -2.089 1.00 83.81 289 PRO A N 1
ATOM 2254 C CA . PRO A 1 289 ? -14.572 12.873 -1.855 1.00 83.81 289 PRO A CA 1
ATOM 2255 C C . PRO A 1 289 ? -13.504 11.789 -1.708 1.00 83.81 289 PRO A C 1
ATOM 2257 O O . PRO A 1 289 ? -12.381 11.957 -2.176 1.00 83.81 289 PRO A O 1
ATOM 2260 N N . ILE A 1 290 ? -13.888 10.622 -1.187 1.00 86.50 290 ILE A N 1
ATOM 2261 C CA . ILE A 1 290 ? -13.025 9.445 -1.066 1.00 86.50 290 ILE A CA 1
ATOM 2262 C C . ILE A 1 290 ? -12.469 8.949 -2.418 1.00 86.50 290 ILE A C 1
ATOM 2264 O O . ILE A 1 290 ? -11.393 8.347 -2.448 1.00 86.50 290 ILE A O 1
ATOM 2268 N N . LEU A 1 291 ? -13.144 9.231 -3.541 1.00 86.50 291 LEU A N 1
ATOM 2269 C CA . LEU A 1 291 ? -12.726 8.824 -4.888 1.00 86.50 291 LEU A CA 1
ATOM 2270 C C . LEU A 1 291 ? -11.851 9.869 -5.604 1.00 86.50 291 LEU A C 1
ATOM 2272 O O . LEU A 1 291 ? -11.119 9.505 -6.525 1.00 86.50 291 LEU A O 1
ATOM 2276 N N . ARG A 1 292 ? -11.889 11.143 -5.182 1.00 82.62 292 ARG A N 1
ATOM 2277 C CA . ARG A 1 292 ? -11.336 12.291 -5.934 1.00 82.62 292 ARG A CA 1
ATOM 2278 C C . ARG A 1 292 ? -9.858 12.182 -6.249 1.00 82.62 292 ARG A C 1
ATOM 2280 O O . ARG A 1 292 ? -9.431 12.524 -7.350 1.00 82.62 292 ARG A O 1
ATOM 2287 N N . ASP A 1 293 ? -9.076 11.694 -5.294 1.00 81.44 293 ASP A N 1
ATOM 2288 C CA . ASP A 1 293 ? -7.638 11.600 -5.499 1.00 81.44 293 ASP A CA 1
ATOM 2289 C C . ASP A 1 293 ? -7.292 10.521 -6.532 1.00 81.44 293 ASP A C 1
ATOM 2291 O O . ASP A 1 293 ? -6.274 10.645 -7.214 1.00 81.44 293 ASP A O 1
ATOM 2295 N N . GLY A 1 294 ? -8.126 9.486 -6.697 1.00 89.56 294 GLY A N 1
ATOM 2296 C CA . GLY A 1 294 ? -7.848 8.256 -7.450 1.00 89.56 294 GLY A CA 1
ATOM 2297 C C . GLY A 1 294 ? -7.134 7.194 -6.600 1.00 89.56 294 GLY A C 1
ATOM 2298 O O . GLY A 1 294 ? -7.105 7.280 -5.369 1.00 89.56 294 GLY A O 1
ATOM 2299 N N . GLY A 1 295 ? -6.495 6.204 -7.233 1.00 93.06 295 GLY A N 1
ATOM 2300 C CA . GLY A 1 295 ? -5.822 5.113 -6.506 1.00 93.06 295 GLY A CA 1
ATOM 2301 C C . GLY A 1 295 ? -6.812 4.250 -5.719 1.00 93.06 295 GLY A C 1
ATOM 2302 O O . GLY A 1 295 ? -6.549 3.867 -4.583 1.00 93.06 295 GLY A O 1
ATOM 2303 N N . THR A 1 296 ? -7.986 4.021 -6.304 1.00 95.19 296 THR A N 1
ATOM 2304 C CA . THR A 1 296 ? -9.082 3.229 -5.733 1.00 95.19 296 THR A CA 1
ATOM 2305 C C . THR A 1 296 ? -9.109 1.808 -6.290 1.00 95.19 296 THR A C 1
ATOM 2307 O O . THR A 1 296 ? -10.014 1.042 -5.990 1.00 95.19 296 THR A O 1
ATOM 2310 N N . TYR A 1 297 ? -8.093 1.427 -7.068 1.00 96.56 297 TYR A N 1
ATOM 2311 C CA . TYR A 1 297 ? -8.072 0.225 -7.902 1.00 96.56 297 TYR A CA 1
ATOM 2312 C C . TYR A 1 297 ? -7.821 -1.087 -7.150 1.00 96.56 297 TYR A C 1
ATOM 2314 O O . TYR A 1 297 ? -7.736 -2.131 -7.776 1.00 96.56 297 TYR A O 1
ATOM 2322 N N . GLY A 1 298 ? -7.680 -1.071 -5.826 1.00 97.75 298 GLY A N 1
ATOM 2323 C CA . GLY A 1 298 ? -7.377 -2.265 -5.033 1.00 97.75 298 GLY A CA 1
ATOM 2324 C C . GLY A 1 298 ? -6.545 -1.876 -3.827 1.00 97.75 298 GLY A C 1
ATOM 2325 O O . GLY A 1 298 ? -7.071 -1.304 -2.874 1.00 97.75 298 GLY A O 1
ATOM 2326 N N . VAL A 1 299 ? -5.236 -2.113 -3.906 1.00 98.75 299 VAL A N 1
ATOM 2327 C CA . VAL A 1 299 ? -4.253 -1.591 -2.947 1.00 98.75 299 VAL A CA 1
ATOM 2328 C C . VAL A 1 299 ? -3.334 -0.598 -3.645 1.00 98.75 299 VAL A C 1
ATOM 2330 O O . VAL A 1 299 ? -2.692 -0.941 -4.638 1.00 98.75 299 VAL A O 1
ATOM 2333 N N . SER A 1 300 ? -3.271 0.631 -3.134 1.00 98.62 300 SER A N 1
ATOM 2334 C CA . SER A 1 300 ? -2.532 1.715 -3.787 1.00 98.62 300 SER A CA 1
ATOM 2335 C C . SER A 1 300 ? -1.507 2.386 -2.881 1.00 98.62 300 SER A C 1
ATOM 2337 O O . SER A 1 300 ? -1.840 2.811 -1.775 1.00 98.62 300 SER A O 1
ATOM 2339 N N . TRP A 1 301 ? -0.298 2.580 -3.409 1.00 98.69 301 TRP A N 1
ATOM 2340 C CA . TRP A 1 301 ? 0.740 3.449 -2.846 1.00 98.69 301 TRP A CA 1
ATOM 2341 C C . TRP A 1 301 ? 0.870 4.681 -3.709 1.00 98.69 301 TRP A C 1
ATOM 2343 O O . TRP A 1 301 ? 1.146 4.580 -4.901 1.00 98.69 301 TRP A O 1
ATOM 2353 N N . ARG A 1 302 ? 0.691 5.864 -3.145 1.00 97.69 302 ARG A N 1
ATOM 2354 C CA . ARG A 1 302 ? 0.716 7.059 -3.974 1.00 97.69 302 ARG A CA 1
ATOM 2355 C C . ARG A 1 302 ? 1.166 8.294 -3.246 1.00 97.69 302 ARG A C 1
ATOM 2357 O O . ARG A 1 302 ? 1.027 8.382 -2.040 1.00 97.69 302 ARG A O 1
ATOM 2364 N N . ILE A 1 303 ? 1.575 9.295 -3.994 1.00 97.00 303 ILE A N 1
ATOM 2365 C CA . ILE A 1 303 ? 1.640 10.667 -3.502 1.00 97.00 303 ILE A CA 1
ATOM 2366 C C . ILE A 1 303 ? 0.414 11.467 -3.955 1.00 97.00 303 ILE A C 1
ATOM 2368 O O . ILE A 1 303 ? -0.382 11.032 -4.804 1.00 97.00 303 ILE A O 1
ATOM 2372 N N . SER A 1 304 ? 0.253 12.649 -3.376 1.00 94.69 304 SER A N 1
ATOM 2373 C CA . SER A 1 304 ? -0.686 13.649 -3.877 1.00 94.69 304 SER A CA 1
ATOM 2374 C C . SER A 1 304 ? -0.213 14.208 -5.223 1.00 94.69 304 SER A C 1
ATOM 2376 O O . SER A 1 304 ? 0.976 14.241 -5.547 1.00 94.69 304 SER A O 1
ATOM 2378 N N . LYS A 1 305 ? -1.150 14.649 -6.066 1.00 90.94 305 LYS A N 1
ATOM 2379 C CA . LYS A 1 305 ? -0.786 15.230 -7.365 1.00 90.94 305 LYS A CA 1
ATOM 2380 C C . LYS A 1 305 ? 0.044 16.500 -7.147 1.00 90.94 305 LYS A C 1
ATOM 2382 O O . LYS A 1 305 ? -0.343 17.369 -6.374 1.00 90.94 305 LYS A O 1
ATOM 2387 N N . GLY A 1 306 ? 1.162 16.623 -7.862 1.00 91.38 306 GLY A N 1
ATOM 2388 C CA . GLY A 1 306 ? 2.038 17.796 -7.777 1.00 91.38 306 GLY A CA 1
ATOM 2389 C C . GLY A 1 306 ? 2.998 17.806 -6.583 1.00 91.38 306 GLY A C 1
ATOM 2390 O O . GLY A 1 306 ? 3.710 18.791 -6.416 1.00 91.38 306 GLY A O 1
ATOM 2391 N N . THR A 1 307 ? 3.062 16.732 -5.784 1.00 94.81 307 THR A N 1
ATOM 2392 C CA . THR A 1 307 ? 4.009 16.619 -4.657 1.00 94.81 307 THR A CA 1
ATOM 2393 C C . THR A 1 307 ? 5.236 15.751 -4.964 1.00 94.81 307 THR A C 1
ATOM 2395 O O . THR A 1 307 ? 6.037 15.467 -4.071 1.00 94.81 307 THR A O 1
ATOM 2398 N N . LEU A 1 308 ? 5.440 15.370 -6.234 1.00 93.19 308 LEU A N 1
ATOM 2399 C CA . LEU A 1 308 ? 6.629 14.634 -6.676 1.00 93.19 308 LEU A CA 1
ATOM 2400 C C . LEU A 1 308 ? 7.905 15.407 -6.308 1.00 93.19 308 LEU A C 1
ATOM 2402 O O . LEU A 1 308 ? 8.004 16.613 -6.534 1.00 93.19 308 LEU A O 1
ATOM 2406 N N . GLY A 1 309 ? 8.874 14.704 -5.721 1.00 90.56 309 GLY A N 1
ATOM 2407 C CA . GLY A 1 309 ? 10.121 15.294 -5.224 1.00 90.56 309 GLY A CA 1
ATOM 2408 C C . GLY A 1 309 ? 9.996 16.016 -3.875 1.00 90.56 309 GLY A C 1
ATOM 2409 O O . GLY A 1 309 ? 10.960 16.624 -3.409 1.00 90.56 309 GLY A O 1
ATOM 2410 N N . GLN A 1 310 ? 8.819 15.973 -3.250 1.00 93.38 310 GLN A N 1
ATOM 2411 C CA . GLN A 1 310 ? 8.569 16.518 -1.914 1.00 93.38 310 GLN A CA 1
ATOM 2412 C C . GLN A 1 310 ? 7.940 15.485 -0.983 1.00 93.38 310 GLN A C 1
ATOM 2414 O O . GLN A 1 310 ? 8.128 15.561 0.228 1.00 93.38 310 GLN A O 1
ATOM 2419 N N . GLU A 1 311 ? 7.212 14.521 -1.531 1.00 95.75 311 GLU A N 1
ATOM 2420 C CA . GLU A 1 311 ? 6.615 13.426 -0.785 1.00 95.75 311 GLU A CA 1
ATOM 2421 C C . GLU A 1 311 ? 7.017 12.079 -1.378 1.00 95.75 311 GLU A C 1
ATOM 2423 O O . GLU A 1 311 ? 7.368 11.974 -2.554 1.00 95.75 311 GLU A O 1
ATOM 2428 N N . ILE A 1 312 ? 6.966 11.047 -0.539 1.00 95.94 312 ILE A N 1
ATOM 2429 C CA . ILE A 1 312 ? 7.294 9.674 -0.909 1.00 95.94 312 ILE A CA 1
ATOM 2430 C C . ILE A 1 312 ? 6.178 8.777 -0.392 1.00 95.94 312 ILE A C 1
ATOM 2432 O O . ILE A 1 312 ? 5.866 8.799 0.797 1.00 95.94 312 ILE A O 1
ATOM 2436 N N . ALA A 1 313 ? 5.620 7.953 -1.274 1.00 97.94 313 ALA A N 1
ATOM 2437 C CA . ALA A 1 313 ? 4.992 6.702 -0.872 1.00 97.94 313 ALA A CA 1
ATOM 2438 C C . ALA A 1 313 ? 5.964 5.556 -1.129 1.00 97.94 313 ALA A C 1
ATOM 2440 O O . ALA A 1 313 ? 6.645 5.533 -2.156 1.00 97.94 313 ALA A O 1
ATOM 2441 N N . THR A 1 314 ? 6.053 4.624 -0.187 1.00 98.56 314 THR A N 1
ATOM 2442 C CA . THR A 1 314 ? 6.969 3.488 -0.300 1.00 98.56 314 THR A CA 1
ATOM 2443 C C . THR A 1 314 ? 6.471 2.281 0.490 1.00 98.56 314 THR A C 1
ATOM 2445 O O . THR A 1 314 ? 5.448 2.353 1.175 1.00 98.56 314 THR A O 1
ATOM 2448 N N . GLY A 1 315 ? 7.182 1.163 0.406 1.00 98.38 315 GLY A N 1
ATOM 2449 C CA . GLY A 1 315 ? 6.757 -0.058 1.060 1.00 98.38 315 GLY A CA 1
ATOM 2450 C C . GLY A 1 315 ? 7.540 -1.298 0.673 1.00 98.38 315 GLY A C 1
ATOM 2451 O O . GLY A 1 315 ? 8.241 -1.347 -0.341 1.00 98.38 315 GLY A O 1
ATOM 2452 N N . TRP A 1 316 ? 7.355 -2.325 1.493 1.00 98.81 316 TRP A N 1
ATOM 2453 C CA . TRP A 1 316 ? 7.850 -3.674 1.272 1.00 98.81 316 TRP A CA 1
ATOM 2454 C C . TRP A 1 316 ? 6.692 -4.656 1.129 1.00 98.81 316 TRP A C 1
ATOM 2456 O O . TRP A 1 316 ? 5.950 -4.896 2.083 1.00 98.81 316 TRP A O 1
ATOM 2466 N N . VAL A 1 317 ? 6.552 -5.254 -0.051 1.00 98.94 317 VAL A N 1
ATOM 2467 C CA . VAL A 1 317 ? 5.506 -6.230 -0.353 1.00 98.94 317 VAL A CA 1
ATOM 2468 C C . VAL A 1 317 ? 6.131 -7.573 -0.674 1.00 98.94 317 VAL A C 1
ATOM 2470 O O . VAL A 1 317 ? 6.834 -7.730 -1.677 1.00 98.94 317 VAL A O 1
ATOM 2473 N N . GLU A 1 318 ? 5.883 -8.552 0.189 1.00 98.81 318 GLU A N 1
ATOM 2474 C CA . GLU A 1 318 ? 6.563 -9.834 0.118 1.00 98.81 318 GLU A CA 1
ATOM 2475 C C . GLU A 1 318 ? 5.686 -11.039 0.473 1.00 98.81 318 GLU A C 1
ATOM 2477 O O . GLU A 1 318 ? 4.893 -10.993 1.416 1.00 98.81 318 GLU A O 1
ATOM 2482 N N . HIS A 1 319 ? 5.882 -12.149 -0.254 1.00 98.88 319 HIS A N 1
ATOM 2483 C CA . HIS A 1 319 ? 5.235 -13.445 0.003 1.00 98.88 319 HIS A CA 1
ATOM 2484 C C . HIS A 1 319 ? 3.708 -13.339 0.149 1.00 98.88 319 HIS A C 1
ATOM 2486 O O . HIS A 1 319 ? 3.093 -14.073 0.920 1.00 98.88 319 HIS A O 1
ATOM 2492 N N . SER A 1 320 ? 3.097 -12.393 -0.559 1.00 98.94 320 SER A N 1
ATOM 2493 C CA . SER A 1 320 ? 1.676 -12.086 -0.441 1.00 98.94 320 SER A CA 1
ATOM 2494 C C . SER A 1 320 ? 0.927 -12.438 -1.723 1.00 98.94 320 SER A C 1
ATOM 2496 O O . SER A 1 320 ? 1.514 -12.549 -2.804 1.00 98.94 320 SER A O 1
ATOM 2498 N N . ILE A 1 321 ? -0.379 -12.645 -1.593 1.00 98.94 321 ILE A N 1
ATOM 2499 C CA . ILE A 1 321 ? -1.274 -13.000 -2.691 1.00 98.94 321 ILE A CA 1
ATOM 2500 C C . ILE A 1 321 ? -2.249 -11.847 -2.905 1.00 98.94 321 ILE A C 1
ATOM 2502 O O . ILE A 1 321 ? -2.904 -11.404 -1.968 1.00 98.94 321 ILE A O 1
ATOM 2506 N N . PHE A 1 322 ? -2.351 -11.379 -4.145 1.00 98.94 322 PHE A N 1
ATOM 2507 C CA . PHE A 1 322 ? -3.297 -10.361 -4.584 1.00 98.94 322 PHE A CA 1
ATOM 2508 C C . PHE A 1 322 ? -4.167 -10.959 -5.684 1.00 98.94 322 PHE A C 1
ATOM 2510 O O . PHE A 1 322 ? -3.674 -11.223 -6.791 1.00 98.94 322 PHE A O 1
ATOM 2517 N N . HIS A 1 323 ? -5.442 -11.208 -5.390 1.00 98.88 323 HIS A N 1
ATOM 2518 C CA . HIS A 1 323 ? -6.318 -11.892 -6.333 1.00 98.88 323 HIS A CA 1
ATOM 2519 C C . HIS A 1 323 ? -7.749 -11.370 -6.355 1.00 98.88 323 HIS A C 1
ATOM 2521 O O . HIS A 1 323 ? -8.260 -10.889 -5.351 1.00 98.88 323 HIS A O 1
ATOM 2527 N N . ASN A 1 324 ? -8.412 -11.462 -7.511 1.00 98.69 324 ASN A N 1
ATOM 2528 C CA . ASN A 1 324 ? -9.780 -10.959 -7.702 1.00 98.69 324 ASN A CA 1
ATOM 2529 C C . ASN A 1 324 ? -9.961 -9.474 -7.329 1.00 98.69 324 ASN A C 1
ATOM 2531 O O . ASN A 1 324 ? -11.074 -9.041 -7.053 1.00 98.69 324 ASN A O 1
ATOM 2535 N N . ASN A 1 325 ? -8.881 -8.692 -7.310 1.00 98.81 325 ASN A N 1
ATOM 2536 C CA . ASN A 1 325 ? -8.954 -7.245 -7.158 1.00 98.81 325 ASN A CA 1
ATOM 2537 C C . ASN A 1 325 ? -9.170 -6.591 -8.526 1.00 98.81 325 ASN A C 1
ATOM 2539 O O . ASN A 1 325 ? -8.920 -7.210 -9.567 1.00 98.81 325 ASN A O 1
ATOM 2543 N N . ARG A 1 326 ? -9.559 -5.313 -8.541 1.00 97.94 326 ARG A N 1
ATOM 2544 C CA . ARG A 1 326 ? -9.687 -4.548 -9.787 1.00 97.94 326 ARG A CA 1
ATOM 2545 C C . ARG A 1 326 ? -8.330 -4.460 -10.483 1.00 97.94 326 ARG A C 1
ATOM 2547 O O . ARG A 1 326 ? -8.191 -4.906 -11.623 1.00 97.94 326 ARG A O 1
ATOM 2554 N N . PHE A 1 327 ? -7.328 -3.957 -9.770 1.00 98.56 327 PHE A N 1
ATOM 2555 C CA . PHE A 1 327 ? -5.897 -4.180 -9.972 1.00 98.56 327 PHE A CA 1
ATOM 2556 C C . PHE A 1 327 ? -5.356 -4.894 -8.732 1.00 98.56 327 PHE A C 1
ATOM 2558 O O . PHE A 1 327 ? -5.780 -4.597 -7.617 1.00 98.56 327 PHE A O 1
ATOM 2565 N N . GLY A 1 328 ? -4.388 -5.796 -8.897 1.00 98.69 328 GLY A N 1
ATOM 2566 C CA . GLY A 1 328 ? -3.751 -6.440 -7.748 1.00 98.69 328 GLY A CA 1
ATOM 2567 C C . GLY A 1 328 ? -3.058 -5.418 -6.843 1.00 98.69 328 GLY A C 1
ATOM 2568 O O . GLY A 1 328 ? -3.340 -5.362 -5.649 1.00 98.69 328 GLY A O 1
ATOM 2569 N N . ALA A 1 329 ? -2.216 -4.563 -7.422 1.00 98.75 329 ALA A N 1
ATOM 2570 C CA . ALA A 1 329 ? -1.666 -3.390 -6.752 1.00 98.75 329 ALA A CA 1
ATOM 2571 C C . ALA A 1 329 ? -1.342 -2.265 -7.747 1.00 98.75 329 ALA A C 1
ATOM 2573 O O . ALA A 1 329 ? -1.073 -2.513 -8.924 1.00 98.75 329 ALA A O 1
ATOM 2574 N N . TYR A 1 330 ? -1.348 -1.031 -7.249 1.00 98.62 330 TYR A N 1
ATOM 2575 C CA . TYR A 1 330 ? -1.101 0.184 -8.021 1.00 98.62 330 TYR A CA 1
ATOM 2576 C C . TYR A 1 330 ? -0.107 1.096 -7.303 1.00 98.62 330 TYR A C 1
ATOM 2578 O O . TYR A 1 330 ? -0.130 1.196 -6.069 1.00 98.62 330 TYR A O 1
ATOM 2586 N N . SER A 1 331 ? 0.724 1.816 -8.060 1.00 98.44 331 SER A N 1
ATOM 2587 C CA . SER A 1 331 ? 1.486 2.922 -7.486 1.00 98.44 331 SER A CA 1
ATOM 2588 C C . SER A 1 331 ? 1.489 4.196 -8.324 1.00 98.44 331 SER A C 1
ATOM 2590 O O . SER A 1 331 ? 1.418 4.132 -9.540 1.00 98.44 331 SER A O 1
ATOM 2592 N N . PHE A 1 332 ? 1.573 5.359 -7.673 1.00 97.38 332 PHE A N 1
ATOM 2593 C CA . PHE A 1 332 ? 1.632 6.680 -8.317 1.00 97.38 332 PHE A CA 1
ATOM 2594 C C . PHE A 1 332 ? 2.662 7.565 -7.614 1.00 97.38 332 PHE A C 1
ATOM 2596 O O . PHE A 1 332 ? 2.472 7.927 -6.453 1.00 97.38 332 PHE A O 1
ATOM 2603 N N . GLY A 1 333 ? 3.762 7.902 -8.282 1.00 96.00 333 GLY A N 1
ATOM 2604 C CA . GLY A 1 333 ? 4.880 8.634 -7.677 1.00 96.00 333 GLY A CA 1
ATOM 2605 C C . GLY A 1 333 ? 5.478 7.942 -6.447 1.00 96.00 333 GLY A C 1
ATOM 2606 O O . GLY A 1 333 ? 6.059 8.601 -5.584 1.00 96.00 333 GLY A O 1
ATOM 2607 N N . ALA A 1 334 ? 5.292 6.623 -6.320 1.00 97.56 334 ALA A N 1
ATOM 2608 C CA . ALA A 1 334 ? 5.912 5.846 -5.256 1.00 97.56 334 ALA A CA 1
ATOM 2609 C C . ALA A 1 334 ? 7.391 5.629 -5.575 1.00 97.56 334 ALA A C 1
ATOM 2611 O O . ALA A 1 334 ? 7.765 5.494 -6.736 1.00 97.56 334 ALA A O 1
ATOM 2612 N N . SER A 1 335 ? 8.249 5.555 -4.565 1.00 96.69 335 SER A N 1
ATOM 2613 C CA . SER A 1 335 ? 9.667 5.321 -4.816 1.00 96.69 335 SER A CA 1
ATOM 2614 C C . SER A 1 335 ? 10.269 4.310 -3.870 1.00 96.69 335 SER A C 1
ATOM 2616 O O . SER A 1 335 ? 9.916 4.250 -2.695 1.00 96.69 335 SER A O 1
ATOM 2618 N N . GLY A 1 336 ? 11.215 3.530 -4.389 1.00 96.00 336 GLY A N 1
ATOM 2619 C CA . GLY A 1 336 ? 11.964 2.579 -3.582 1.00 96.00 336 GLY A CA 1
ATOM 2620 C C . GLY A 1 336 ? 11.113 1.416 -3.091 1.00 96.00 336 GLY A C 1
ATOM 2621 O O . GLY A 1 336 ? 11.383 0.912 -2.015 1.00 96.00 336 GLY A O 1
ATOM 2622 N N . MET A 1 337 ? 10.065 1.027 -3.824 1.00 98.00 337 MET A N 1
ATOM 2623 C CA . MET A 1 337 ? 9.219 -0.110 -3.449 1.00 98.00 337 MET A CA 1
ATOM 2624 C C . MET A 1 337 ? 9.980 -1.435 -3.582 1.00 98.00 337 MET A C 1
ATOM 2626 O O . MET A 1 337 ? 10.664 -1.657 -4.582 1.00 98.00 337 MET A O 1
ATOM 2630 N N . MET A 1 338 ? 9.773 -2.362 -2.651 1.00 98.44 338 MET A N 1
ATOM 2631 C CA . MET A 1 338 ? 10.144 -3.767 -2.831 1.00 98.44 338 MET A CA 1
ATOM 2632 C C . MET A 1 338 ? 8.903 -4.603 -3.148 1.00 98.44 338 MET A C 1
ATOM 2634 O O . MET A 1 338 ? 7.944 -4.599 -2.382 1.00 98.44 338 MET A O 1
ATOM 2638 N N . TRP A 1 339 ? 8.951 -5.366 -4.238 1.00 98.81 339 TRP A N 1
ATOM 2639 C CA . TRP A 1 339 ? 7.944 -6.349 -4.634 1.00 98.81 339 TRP A CA 1
ATOM 2640 C C . TRP A 1 339 ? 8.626 -7.698 -4.831 1.00 98.81 339 TRP A C 1
ATOM 2642 O O . TRP A 1 339 ? 9.254 -7.929 -5.867 1.00 98.81 339 TRP A O 1
ATOM 2652 N N . ARG A 1 340 ? 8.515 -8.595 -3.850 1.00 98.75 340 ARG A N 1
ATOM 2653 C CA . ARG A 1 340 ? 9.246 -9.865 -3.853 1.00 98.75 340 ARG A CA 1
ATOM 2654 C C . ARG A 1 340 ? 8.373 -11.087 -3.591 1.00 98.75 340 ARG A C 1
ATOM 2656 O O . ARG A 1 340 ? 7.649 -11.137 -2.607 1.00 98.75 340 ARG A O 1
ATOM 2663 N N . ASN A 1 341 ? 8.525 -12.137 -4.398 1.00 98.88 341 ASN A N 1
ATOM 2664 C CA . ASN A 1 341 ? 7.898 -13.446 -4.146 1.00 98.88 341 ASN A CA 1
ATOM 2665 C C . ASN A 1 341 ? 6.361 -13.396 -3.994 1.00 98.88 341 ASN A C 1
ATOM 2667 O O . ASN A 1 341 ? 5.786 -14.209 -3.270 1.00 98.88 341 ASN A O 1
ATOM 2671 N N . ASN A 1 342 ? 5.684 -12.446 -4.643 1.00 98.94 342 ASN A N 1
ATOM 2672 C CA . ASN A 1 342 ? 4.229 -12.313 -4.565 1.00 98.94 342 ASN A CA 1
ATOM 2673 C C . ASN A 1 342 ? 3.523 -13.068 -5.696 1.00 98.94 342 ASN A C 1
ATOM 2675 O O . ASN A 1 342 ? 4.093 -13.301 -6.766 1.00 98.94 342 ASN A O 1
ATOM 2679 N N . LEU A 1 343 ? 2.251 -13.396 -5.480 1.00 98.94 343 LEU A N 1
ATOM 2680 C CA . LEU A 1 343 ? 1.349 -13.908 -6.506 1.00 98.94 343 LEU A CA 1
ATOM 2681 C C . LEU A 1 343 ? 0.262 -12.872 -6.801 1.00 98.94 343 LEU A C 1
ATOM 2683 O O . LEU A 1 343 ? -0.558 -12.571 -5.945 1.00 98.94 343 LEU A O 1
ATOM 2687 N N . PHE A 1 344 ? 0.220 -12.385 -8.035 1.00 98.94 344 PHE A N 1
ATOM 2688 C CA . PHE A 1 344 ? -0.841 -11.535 -8.560 1.00 98.94 344 PHE A CA 1
ATOM 2689 C C . PHE A 1 344 ? -1.660 -12.343 -9.559 1.00 98.94 344 PHE A C 1
ATOM 2691 O O . PHE A 1 344 ? -1.189 -12.615 -10.671 1.00 98.94 344 PHE A O 1
ATOM 2698 N N . SER A 1 345 ? -2.865 -12.763 -9.180 1.00 98.81 345 SER A N 1
ATOM 2699 C CA . SER A 1 345 ? -3.643 -13.669 -10.022 1.00 98.81 345 SER A CA 1
ATOM 2700 C C . SER A 1 345 ? -5.114 -13.340 -10.122 1.00 98.81 345 SER A C 1
ATOM 2702 O O . SER A 1 345 ? -5.726 -13.012 -9.120 1.00 98.81 345 SER A O 1
ATOM 2704 N N . GLN A 1 346 ? -5.709 -13.531 -11.301 1.00 98.69 346 GLN A N 1
ATOM 2705 C CA . GLN A 1 346 ? -7.156 -13.351 -11.495 1.00 98.69 346 GLN A CA 1
ATOM 2706 C C . GLN A 1 346 ? -7.645 -11.950 -11.096 1.00 98.69 346 GLN A C 1
ATOM 2708 O O . GLN A 1 346 ? -8.798 -11.785 -10.708 1.00 98.69 346 GLN A O 1
ATOM 2713 N N . ASN A 1 347 ? -6.771 -10.941 -11.162 1.00 98.88 347 ASN A N 1
ATOM 2714 C CA . ASN A 1 347 ? -7.193 -9.554 -11.024 1.00 98.88 347 ASN A CA 1
ATOM 2715 C C . ASN A 1 347 ? -7.870 -9.122 -12.325 1.00 98.88 347 ASN A C 1
ATOM 2717 O O . ASN A 1 347 ? -7.479 -9.549 -13.416 1.00 98.88 347 ASN A O 1
ATOM 2721 N N . GLU A 1 348 ? -8.885 -8.278 -12.211 1.00 98.44 348 GLU A N 1
ATOM 2722 C CA . GLU A 1 348 ? -9.796 -7.957 -13.312 1.00 98.44 348 GLU A CA 1
ATOM 2723 C C . GLU A 1 348 ? -9.086 -7.244 -14.464 1.00 98.44 348 GLU A C 1
ATOM 2725 O O . GLU A 1 348 ? -9.478 -7.399 -15.617 1.00 98.44 348 GLU A O 1
ATOM 2730 N N . VAL A 1 349 ? -8.018 -6.490 -14.179 1.00 98.06 349 VAL A N 1
ATOM 2731 C CA . VAL A 1 349 ? -7.236 -5.802 -15.213 1.00 98.06 349 VAL A CA 1
ATOM 2732 C C . VAL A 1 349 ? -5.736 -6.006 -15.058 1.00 98.06 349 VAL A C 1
ATOM 2734 O O . VAL A 1 349 ? -5.160 -6.735 -15.860 1.00 98.06 349 VAL A O 1
ATOM 2737 N N . TYR A 1 350 ? -5.073 -5.404 -14.073 1.00 98.56 350 TYR A N 1
ATOM 2738 C CA . TYR A 1 350 ? -3.616 -5.530 -13.938 1.00 98.56 350 TYR A CA 1
ATOM 2739 C C . TYR A 1 350 ? -3.248 -6.366 -12.722 1.00 98.56 350 TYR A C 1
ATOM 2741 O O . TYR A 1 350 ? -3.908 -6.280 -11.687 1.00 98.56 350 TYR A O 1
ATOM 2749 N N . GLY A 1 351 ? -2.180 -7.159 -12.833 1.00 98.69 351 GLY A N 1
ATOM 2750 C CA . GLY A 1 351 ? -1.560 -7.759 -11.655 1.00 98.69 351 GLY A CA 1
ATOM 2751 C C . GLY A 1 351 ? -0.882 -6.682 -10.806 1.00 98.69 351 GLY A C 1
ATOM 2752 O O . GLY A 1 351 ? -1.312 -6.421 -9.687 1.00 98.69 351 GLY A O 1
ATOM 2753 N N . LEU A 1 352 ? 0.123 -6.009 -11.366 1.00 98.75 352 LEU A N 1
ATOM 2754 C CA . LEU A 1 352 ? 0.815 -4.877 -10.738 1.00 98.75 352 LEU A CA 1
ATOM 2755 C C . LEU A 1 352 ? 1.020 -3.749 -11.760 1.00 98.75 352 LEU A C 1
ATOM 2757 O O . LEU A 1 352 ? 1.518 -4.007 -12.858 1.00 98.75 352 LEU A O 1
ATOM 2761 N N . ASP A 1 353 ? 0.642 -2.528 -11.376 1.00 98.25 353 ASP A N 1
ATOM 2762 C CA . ASP A 1 353 ? 0.681 -1.319 -12.214 1.00 98.25 353 ASP A CA 1
ATOM 2763 C C . ASP A 1 353 ? 1.412 -0.157 -11.511 1.00 98.25 353 ASP A C 1
ATOM 2765 O O . ASP A 1 353 ? 0.765 0.697 -10.890 1.00 98.25 353 ASP A O 1
ATOM 2769 N N . PRO A 1 354 ? 2.760 -0.112 -11.522 1.00 97.69 354 PRO A N 1
ATOM 2770 C CA . PRO A 1 354 ? 3.485 1.080 -11.129 1.00 97.69 354 PRO A CA 1
ATOM 2771 C C . PRO A 1 354 ? 3.328 2.154 -12.206 1.00 97.69 354 PRO A C 1
ATOM 2773 O O . PRO A 1 354 ? 3.689 1.955 -13.367 1.00 97.69 354 PRO A O 1
ATOM 2776 N N . HIS A 1 355 ? 2.805 3.304 -11.799 1.00 95.69 355 HIS A N 1
ATOM 2777 C CA . HIS A 1 355 ? 2.356 4.362 -12.691 1.00 95.69 355 HIS A CA 1
ATOM 2778 C C . HIS A 1 355 ? 2.944 5.729 -12.293 1.00 95.69 355 HIS A C 1
ATOM 2780 O O . HIS A 1 355 ? 3.318 5.931 -11.134 1.00 95.69 355 HIS A O 1
ATOM 2786 N N . ASP A 1 356 ? 3.023 6.663 -13.247 1.00 94.19 356 ASP A N 1
ATOM 2787 C CA . ASP A 1 356 ? 3.358 8.091 -13.083 1.00 94.19 356 ASP A CA 1
ATOM 2788 C C . ASP A 1 356 ? 4.505 8.361 -12.098 1.00 94.19 356 ASP A C 1
ATOM 2790 O O . ASP A 1 356 ? 4.286 8.650 -10.922 1.00 94.19 356 ASP A O 1
ATOM 2794 N N . ASP A 1 357 ? 5.739 8.295 -12.595 1.00 94.69 357 ASP A N 1
ATOM 2795 C CA . ASP A 1 357 ? 6.954 8.592 -11.826 1.00 94.69 357 ASP A CA 1
ATOM 2796 C C . ASP A 1 357 ? 7.176 7.639 -10.631 1.00 94.69 357 ASP A C 1
ATOM 2798 O O . ASP A 1 357 ? 7.853 7.987 -9.659 1.00 94.69 357 ASP A O 1
ATOM 2802 N N . SER A 1 358 ? 6.624 6.419 -10.706 1.00 96.69 358 SER A N 1
ATOM 2803 C CA . SER A 1 358 ? 6.929 5.355 -9.746 1.00 96.69 358 SER A CA 1
ATOM 2804 C C . SER A 1 358 ? 8.300 4.729 -10.038 1.00 96.69 358 SER A C 1
ATOM 2806 O O . SER A 1 358 ? 8.455 3.990 -11.017 1.00 96.69 358 SER A O 1
ATOM 2808 N N . ASN A 1 359 ? 9.291 5.034 -9.198 1.00 94.88 359 ASN A N 1
ATOM 2809 C CA . ASN A 1 359 ? 10.715 4.868 -9.507 1.00 94.88 359 ASN A CA 1
ATOM 2810 C C . ASN A 1 359 ? 11.472 4.025 -8.470 1.00 94.88 359 ASN A C 1
ATOM 2812 O O . ASN A 1 359 ? 11.025 3.830 -7.340 1.00 94.88 359 ASN A O 1
ATOM 2816 N N . ASN A 1 360 ? 12.683 3.592 -8.824 1.00 94.50 360 ASN A N 1
ATOM 2817 C CA . ASN A 1 360 ? 13.633 2.945 -7.906 1.00 94.50 360 ASN A CA 1
ATOM 2818 C C . ASN A 1 360 ? 13.107 1.662 -7.234 1.00 94.50 360 ASN A C 1
ATOM 2820 O O . ASN A 1 360 ? 13.606 1.258 -6.185 1.00 94.50 360 ASN A O 1
ATOM 2824 N N . ALA A 1 361 ? 12.074 1.036 -7.793 1.00 96.06 361 ALA A N 1
ATOM 2825 C CA . ALA A 1 361 ? 11.487 -0.174 -7.252 1.00 96.06 361 ALA A CA 1
ATOM 2826 C C . ALA A 1 361 ? 12.305 -1.410 -7.639 1.00 96.06 361 ALA A C 1
ATOM 2828 O O . ALA A 1 361 ? 12.845 -1.502 -8.741 1.00 96.06 361 ALA A O 1
ATOM 2829 N N . THR A 1 362 ? 12.334 -2.405 -6.758 1.00 96.56 362 THR A N 1
ATOM 2830 C CA . THR A 1 362 ? 12.801 -3.756 -7.083 1.00 96.56 362 THR A CA 1
ATOM 2831 C C . THR A 1 362 ? 11.596 -4.679 -7.189 1.00 96.56 362 THR A C 1
ATOM 2833 O O . THR A 1 362 ? 10.843 -4.836 -6.233 1.00 96.56 362 THR A O 1
ATOM 2836 N N . ILE A 1 363 ? 11.411 -5.283 -8.360 1.00 98.12 363 ILE A N 1
ATOM 2837 C CA . ILE A 1 363 ? 10.337 -6.218 -8.682 1.00 98.12 363 ILE A CA 1
ATOM 2838 C C . ILE A 1 363 ? 10.976 -7.555 -9.027 1.00 98.12 363 ILE A C 1
ATOM 2840 O O . ILE A 1 363 ? 11.479 -7.748 -10.139 1.00 98.12 363 ILE A O 1
ATOM 2844 N N . GLU A 1 364 ? 10.961 -8.490 -8.082 1.00 97.62 364 GLU A N 1
ATOM 2845 C CA . GLU A 1 364 ? 11.646 -9.765 -8.249 1.00 97.62 364 GLU A CA 1
ATOM 2846 C C . GLU A 1 364 ? 10.861 -10.997 -7.808 1.00 97.62 364 GLU A C 1
ATOM 2848 O O . GLU A 1 364 ? 10.159 -11.000 -6.800 1.00 97.62 364 GLU A O 1
ATOM 2853 N N . ASN A 1 365 ? 11.032 -12.087 -8.560 1.00 98.50 365 ASN A N 1
ATOM 2854 C CA . ASN A 1 365 ? 10.497 -13.409 -8.217 1.00 98.50 365 ASN A CA 1
ATOM 2855 C C . ASN A 1 365 ? 8.963 -13.450 -8.030 1.00 98.50 365 ASN A C 1
ATOM 2857 O O . ASN A 1 365 ? 8.431 -14.350 -7.381 1.00 98.50 365 ASN A O 1
ATOM 2861 N N . ASN A 1 366 ? 8.231 -12.482 -8.584 1.00 98.88 366 ASN A N 1
ATOM 2862 C CA . ASN A 1 366 ? 6.773 -12.444 -8.529 1.00 98.88 366 ASN A CA 1
ATOM 2863 C C . ASN A 1 366 ? 6.158 -13.295 -9.642 1.00 98.88 366 ASN A C 1
ATOM 2865 O O . ASN A 1 366 ? 6.780 -13.572 -10.671 1.00 98.88 366 ASN A O 1
ATOM 2869 N N . ARG A 1 367 ? 4.898 -13.680 -9.450 1.00 98.88 367 ARG A N 1
ATOM 2870 C CA . ARG A 1 367 ? 4.102 -14.445 -10.410 1.00 98.88 367 ARG A CA 1
ATOM 2871 C C . ARG A 1 367 ? 2.852 -13.657 -10.790 1.00 98.88 367 ARG A C 1
ATOM 2873 O O . ARG A 1 367 ? 2.050 -13.347 -9.919 1.00 98.88 367 ARG A O 1
ATOM 2880 N N . PHE A 1 368 ? 2.662 -13.390 -12.077 1.00 98.81 368 PHE A N 1
ATOM 2881 C CA . PHE A 1 368 ? 1.508 -12.677 -12.632 1.00 98.81 368 PHE A CA 1
ATOM 2882 C C . PHE A 1 368 ? 0.684 -13.628 -13.508 1.00 98.81 368 PHE A C 1
ATOM 2884 O O . PHE A 1 368 ? 1.093 -13.950 -14.625 1.00 98.81 368 PHE A O 1
ATOM 2891 N N . ILE A 1 369 ? -0.441 -14.133 -12.996 1.00 98.81 369 ILE A N 1
ATOM 2892 C CA . ILE A 1 369 ? -1.151 -15.272 -13.598 1.00 98.81 369 ILE A CA 1
ATOM 2893 C C . ILE A 1 369 ? -2.621 -14.945 -13.867 1.00 98.81 369 ILE A C 1
ATOM 2895 O O . ILE A 1 369 ? -3.371 -14.680 -12.933 1.00 98.81 369 ILE A O 1
ATOM 2899 N N . LYS A 1 370 ? -3.081 -15.078 -15.116 1.00 98.62 370 LYS A N 1
ATOM 2900 C CA . LYS A 1 370 ? -4.515 -14.966 -15.462 1.00 98.62 370 LYS A CA 1
ATOM 2901 C C . LYS A 1 370 ? -5.163 -13.629 -15.084 1.00 98.62 370 LYS A C 1
ATOM 2903 O O . LYS A 1 370 ? -6.307 -13.611 -14.647 1.00 98.62 370 LYS A O 1
ATOM 2908 N N . ASN A 1 371 ? -4.444 -12.516 -15.222 1.00 98.81 371 ASN A N 1
ATOM 2909 C CA . ASN A 1 371 ? -5.028 -11.183 -15.048 1.00 98.81 371 ASN A CA 1
ATOM 2910 C C . ASN A 1 371 ? -5.755 -10.739 -16.333 1.00 98.81 371 ASN A C 1
ATOM 2912 O O . ASN A 1 371 ? -5.343 -11.102 -17.439 1.00 98.81 371 ASN A O 1
ATOM 2916 N N . GLY A 1 372 ? -6.831 -9.958 -16.198 1.00 98.50 372 GLY A N 1
ATOM 2917 C CA . GLY A 1 372 ? -7.734 -9.603 -17.307 1.00 98.50 372 GLY A CA 1
ATOM 2918 C C . GLY A 1 372 ? -7.177 -8.603 -18.329 1.00 98.50 372 GLY A C 1
ATOM 2919 O O . GLY A 1 372 ? -7.784 -8.356 -19.365 1.00 98.50 372 GLY A O 1
ATOM 2920 N N . LYS A 1 373 ? -5.990 -8.039 -18.100 1.00 98.31 373 LYS A N 1
ATOM 2921 C CA . LYS A 1 373 ? -5.185 -7.345 -19.112 1.00 98.31 373 LYS A CA 1
ATOM 2922 C C . LYS A 1 373 ? -3.721 -7.757 -18.996 1.00 98.31 373 LYS A C 1
ATOM 2924 O O . LYS A 1 373 ? -3.360 -8.846 -19.431 1.00 98.31 373 LYS A O 1
ATOM 2929 N N . HIS A 1 374 ? -2.868 -6.882 -18.470 1.00 98.38 374 HIS A N 1
ATOM 2930 C CA . HIS A 1 374 ? -1.434 -7.121 -18.358 1.00 98.38 374 HIS A CA 1
ATOM 2931 C C . HIS A 1 374 ? -1.108 -7.813 -17.039 1.00 98.38 374 HIS A C 1
ATOM 2933 O O . HIS A 1 374 ? -1.681 -7.481 -16.001 1.00 98.38 374 HIS A O 1
ATOM 2939 N N . GLY A 1 375 ? -0.160 -8.750 -17.064 1.00 98.50 375 GLY A N 1
ATOM 2940 C CA . GLY A 1 375 ? 0.367 -9.317 -15.823 1.00 98.50 375 GLY A CA 1
ATOM 2941 C C . GLY A 1 375 ? 1.059 -8.240 -14.988 1.00 98.50 375 GLY A C 1
ATOM 2942 O O . GLY A 1 375 ? 0.685 -7.988 -13.846 1.00 98.50 375 GLY A O 1
ATOM 2943 N N . PHE A 1 376 ? 2.012 -7.558 -15.612 1.00 98.31 376 PHE A N 1
ATOM 2944 C CA . PHE A 1 376 ? 2.741 -6.428 -15.054 1.00 98.31 376 PHE A CA 1
ATOM 2945 C C . PHE A 1 376 ? 2.833 -5.315 -16.095 1.00 98.31 376 PHE A C 1
ATOM 2947 O O . PHE A 1 376 ? 3.151 -5.584 -17.258 1.00 98.31 376 PHE A O 1
ATOM 2954 N N . ILE A 1 377 ? 2.584 -4.078 -15.681 1.00 98.06 377 ILE A N 1
ATOM 2955 C CA . ILE A 1 377 ? 2.748 -2.895 -16.522 1.00 98.06 377 ILE A CA 1
ATOM 2956 C C . ILE A 1 377 ? 3.460 -1.804 -15.734 1.00 98.06 377 ILE A C 1
ATOM 2958 O O . ILE A 1 377 ? 3.061 -1.526 -14.618 1.00 98.06 377 ILE A O 1
ATOM 2962 N N . VAL A 1 378 ? 4.490 -1.185 -16.310 1.00 95.31 378 VAL A N 1
ATOM 2963 C CA . VAL A 1 378 ? 4.992 0.121 -15.854 1.00 95.31 378 VAL A CA 1
ATOM 2964 C C . VAL A 1 378 ? 4.555 1.173 -16.850 1.00 95.31 378 VAL A C 1
ATOM 2966 O O . VAL A 1 378 ? 4.678 0.942 -18.053 1.00 95.31 378 VAL A O 1
ATOM 2969 N N . SER A 1 379 ? 4.021 2.292 -16.369 1.00 94.62 379 SER A N 1
ATOM 2970 C CA . SER A 1 379 ? 3.392 3.290 -17.234 1.00 94.62 379 SER A CA 1
ATOM 2971 C C . SER A 1 379 ? 3.697 4.717 -16.784 1.00 94.62 379 SER A C 1
ATOM 2973 O O . SER A 1 379 ? 3.396 5.083 -15.652 1.00 94.62 379 SER A O 1
ATOM 2975 N N . LYS A 1 380 ? 4.221 5.551 -17.688 1.00 92.44 380 LYS A N 1
ATOM 2976 C CA . LYS A 1 380 ? 4.500 6.986 -17.481 1.00 92.44 380 LYS A CA 1
ATOM 2977 C C . LYS A 1 380 ? 5.684 7.255 -16.560 1.00 92.44 380 LYS A C 1
ATOM 2979 O O . LYS A 1 380 ? 5.530 7.481 -15.363 1.00 92.44 380 LYS A O 1
ATOM 2984 N N . ARG A 1 381 ? 6.875 7.355 -17.162 1.00 91.81 381 ARG A N 1
ATOM 2985 C CA . ARG A 1 381 ? 8.128 7.830 -16.533 1.00 91.81 381 ARG A CA 1
ATOM 2986 C C . ARG A 1 381 ? 8.555 7.009 -15.307 1.00 91.81 381 ARG A C 1
ATOM 2988 O O . ARG A 1 381 ? 9.129 7.547 -14.363 1.00 91.81 381 ARG A O 1
ATOM 2995 N N . CYS A 1 382 ? 8.308 5.703 -15.335 1.00 93.6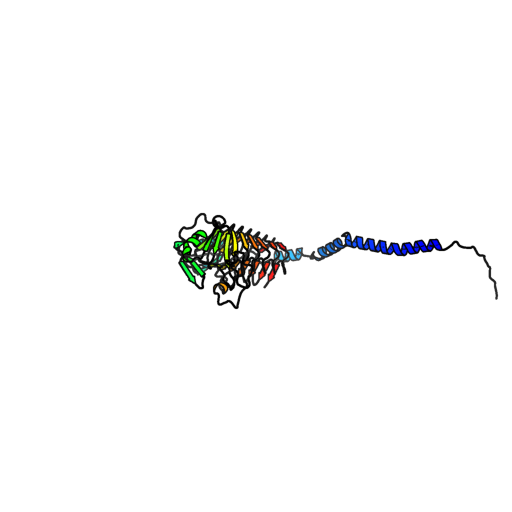9 382 CYS A N 1
ATOM 2996 C CA . CYS A 1 382 ? 8.742 4.754 -14.309 1.00 93.69 382 CYS A CA 1
ATOM 2997 C C . CYS A 1 382 ? 10.206 4.332 -14.525 1.00 93.69 382 CYS A C 1
ATOM 2999 O O . CYS A 1 382 ? 10.502 3.353 -15.210 1.00 93.69 382 CYS A O 1
ATOM 3001 N N . ASN A 1 383 ? 11.126 5.078 -13.924 1.00 89.94 383 ASN A N 1
ATOM 3002 C CA . ASN A 1 383 ? 12.569 4.997 -14.120 1.00 89.94 383 ASN A CA 1
ATOM 3003 C C . ASN A 1 383 ? 13.298 4.250 -12.991 1.00 89.94 383 ASN A C 1
ATOM 3005 O O . ASN A 1 383 ? 12.850 4.209 -11.845 1.00 89.94 383 ASN A O 1
ATOM 3009 N N . TYR A 1 384 ? 14.482 3.715 -13.314 1.00 90.81 384 TYR A N 1
ATOM 3010 C CA . TYR A 1 384 ? 15.401 3.062 -12.362 1.00 90.81 384 TYR A CA 1
ATOM 3011 C C . TYR A 1 384 ? 14.789 1.874 -11.600 1.00 90.81 384 TYR A C 1
ATOM 3013 O O . TYR A 1 384 ? 15.210 1.543 -10.495 1.00 90.81 384 TYR A O 1
ATOM 3021 N N . ASN A 1 385 ? 13.778 1.231 -12.186 1.00 92.81 385 ASN A N 1
ATOM 3022 C CA . ASN A 1 385 ? 13.163 0.033 -11.632 1.00 92.81 385 ASN A CA 1
ATOM 3023 C C . ASN A 1 385 ? 13.948 -1.213 -12.065 1.00 92.81 385 ASN A C 1
ATOM 3025 O O . ASN A 1 385 ? 14.274 -1.372 -13.242 1.00 92.81 385 ASN A O 1
ATOM 3029 N N . VAL A 1 386 ? 14.201 -2.129 -11.133 1.00 93.12 386 VAL A N 1
ATOM 3030 C CA . VAL A 1 386 ? 14.825 -3.429 -11.404 1.00 93.12 386 VAL A CA 1
ATOM 3031 C C . VAL A 1 386 ? 13.733 -4.484 -11.512 1.00 93.12 386 VAL A C 1
ATOM 3033 O O . VAL A 1 386 ? 13.060 -4.781 -10.531 1.00 93.12 386 VAL A O 1
ATOM 3036 N N . ILE A 1 387 ? 13.571 -5.083 -12.693 1.00 94.94 387 ILE A N 1
ATOM 3037 C CA . ILE A 1 387 ? 12.584 -6.142 -12.949 1.00 94.94 387 ILE A CA 1
ATOM 3038 C C . ILE A 1 387 ? 13.341 -7.424 -13.298 1.00 94.94 387 ILE A C 1
ATOM 3040 O O . ILE A 1 387 ? 13.964 -7.504 -14.355 1.00 94.94 387 ILE A O 1
ATOM 3044 N N . ARG A 1 388 ? 13.304 -8.439 -12.426 1.00 94.75 388 ARG A N 1
ATOM 3045 C CA . ARG A 1 388 ? 14.071 -9.683 -12.630 1.00 94.75 388 ARG A CA 1
ATOM 3046 C C . ARG A 1 388 ? 13.369 -10.925 -12.102 1.00 94.75 388 ARG A C 1
ATOM 3048 O O . ARG A 1 388 ? 12.656 -10.867 -11.113 1.00 94.75 388 ARG A O 1
ATOM 3055 N N . ASN A 1 389 ? 13.601 -12.070 -12.740 1.00 96.25 389 ASN A N 1
ATOM 3056 C CA . ASN A 1 389 ? 13.141 -13.390 -12.278 1.00 96.25 389 ASN A CA 1
ATOM 3057 C C . ASN A 1 389 ? 11.625 -13.517 -12.027 1.00 96.25 389 ASN A C 1
ATOM 3059 O O . ASN A 1 389 ? 11.183 -14.422 -11.325 1.00 96.25 389 ASN A O 1
ATOM 3063 N N . ASN A 1 390 ? 10.816 -12.620 -12.586 1.00 98.06 390 ASN A N 1
ATOM 3064 C CA . ASN A 1 390 ? 9.367 -12.708 -12.490 1.00 98.06 390 ASN A CA 1
ATOM 3065 C C . ASN A 1 390 ? 8.831 -13.699 -13.539 1.00 98.06 390 ASN A C 1
ATOM 3067 O O . ASN A 1 390 ? 9.409 -13.867 -14.617 1.00 98.06 390 ASN A O 1
ATOM 3071 N N . ILE A 1 391 ? 7.680 -14.306 -13.260 1.00 98.25 391 ILE A N 1
ATOM 3072 C CA . ILE A 1 391 ? 6.956 -15.192 -14.179 1.00 98.25 391 ILE A CA 1
ATOM 3073 C C . ILE A 1 391 ? 5.611 -14.549 -14.508 1.00 98.25 391 ILE A C 1
ATOM 3075 O O . ILE A 1 391 ? 4.859 -14.204 -13.601 1.00 98.25 391 ILE A O 1
ATOM 3079 N N . SER A 1 392 ? 5.271 -14.427 -15.790 1.00 98.19 392 SER A N 1
ATOM 3080 C CA . SER A 1 392 ? 3.991 -13.860 -16.228 1.00 98.19 392 SER A CA 1
ATOM 3081 C C . SER A 1 392 ? 3.344 -14.765 -17.274 1.00 98.19 392 SER A C 1
ATOM 3083 O O . SER A 1 392 ? 3.938 -15.003 -18.324 1.00 98.19 392 SER A O 1
ATOM 3085 N N . VAL A 1 393 ? 2.175 -15.335 -16.957 1.00 97.62 393 VAL A N 1
ATOM 3086 C CA . VAL A 1 393 ? 1.551 -16.445 -17.706 1.00 97.62 393 VAL A CA 1
ATOM 3087 C C . VAL A 1 393 ? 0.032 -16.264 -17.789 1.00 97.62 393 VAL A C 1
ATOM 3089 O O . VAL A 1 393 ? -0.604 -15.846 -16.824 1.00 97.62 393 VAL A O 1
ATOM 3092 N N . ASP A 1 394 ? -0.557 -16.613 -18.934 1.00 97.81 394 ASP A N 1
ATOM 3093 C CA . ASP A 1 394 ? -2.010 -16.650 -19.176 1.00 97.81 394 ASP A CA 1
ATOM 3094 C C . ASP A 1 394 ? -2.770 -15.339 -18.899 1.00 97.81 394 ASP A C 1
ATOM 3096 O O . ASP A 1 394 ? -3.974 -15.363 -18.661 1.00 97.81 394 ASP A O 1
ATOM 3100 N N . ASN A 1 395 ? -2.102 -14.183 -18.915 1.00 98.44 395 ASN A N 1
ATOM 3101 C CA . ASN A 1 395 ? -2.791 -12.890 -18.853 1.00 98.44 395 ASN A CA 1
ATOM 3102 C C . ASN A 1 395 ? -3.495 -12.608 -20.192 1.00 98.44 395 ASN A C 1
ATOM 3104 O O . ASN A 1 395 ? -3.030 -13.058 -21.238 1.00 98.44 395 ASN A O 1
ATOM 3108 N N . GLN A 1 396 ? -4.614 -11.881 -20.171 1.00 98.50 396 GLN A N 1
ATOM 3109 C CA . GLN A 1 396 ? -5.442 -11.690 -21.370 1.00 98.50 396 GLN A CA 1
ATOM 3110 C C . GLN A 1 396 ? -4.741 -10.862 -22.460 1.00 98.50 396 GLN A C 1
ATOM 3112 O O . GLN A 1 396 ? -5.011 -11.052 -23.645 1.00 98.50 396 GLN A O 1
ATOM 3117 N N . LEU A 1 397 ? -3.857 -9.942 -22.065 1.00 98.00 397 LEU A N 1
ATOM 3118 C CA . LEU A 1 397 ? -2.999 -9.169 -22.963 1.00 98.00 397 LEU A CA 1
ATOM 3119 C C . LEU A 1 397 ? -1.523 -9.557 -22.721 1.00 98.00 397 LEU A C 1
ATOM 3121 O O . LEU A 1 397 ? -1.174 -10.731 -22.676 1.00 98.00 397 LEU A O 1
ATOM 3125 N N . HIS A 1 398 ? -0.620 -8.584 -22.591 1.00 98.06 398 HIS A N 1
ATOM 3126 C CA . HIS A 1 398 ? 0.815 -8.837 -22.413 1.00 98.06 398 HIS A CA 1
ATOM 3127 C C . HIS A 1 398 ? 1.188 -9.417 -21.038 1.00 98.06 398 HIS A C 1
ATOM 3129 O O . HIS A 1 398 ? 0.600 -9.073 -20.012 1.00 98.06 398 HIS A O 1
ATOM 3135 N N . GLY A 1 399 ? 2.253 -10.226 -21.001 1.00 97.19 399 GLY A N 1
ATOM 3136 C CA . GLY A 1 399 ? 2.868 -10.647 -19.742 1.00 97.19 399 GLY A CA 1
ATOM 3137 C C . GLY A 1 399 ? 3.547 -9.483 -19.008 1.00 97.19 399 GLY A C 1
ATOM 3138 O O . GLY A 1 399 ? 3.287 -9.271 -17.822 1.00 97.19 399 GLY A O 1
ATOM 3139 N N . TYR A 1 400 ? 4.359 -8.715 -19.738 1.00 96.75 400 TYR A N 1
ATOM 3140 C CA . TYR A 1 400 ? 5.028 -7.497 -19.280 1.00 96.75 400 TYR A CA 1
ATOM 3141 C C . TYR A 1 400 ? 4.783 -6.381 -20.292 1.00 96.75 400 TYR A C 1
ATOM 3143 O O . TYR A 1 400 ? 4.944 -6.603 -21.493 1.00 96.75 400 TYR A O 1
ATOM 3151 N N . MET A 1 401 ? 4.420 -5.195 -19.817 1.00 97.00 401 MET A N 1
ATOM 3152 C CA . MET A 1 401 ? 4.275 -3.998 -20.639 1.00 97.00 401 MET A CA 1
ATOM 3153 C C . MET A 1 401 ? 5.103 -2.860 -20.046 1.00 97.00 401 MET A C 1
ATOM 3155 O O . MET A 1 401 ? 4.960 -2.524 -18.876 1.00 97.00 401 MET A O 1
ATOM 3159 N N . LEU A 1 402 ? 5.988 -2.284 -20.854 1.00 93.94 402 LEU A N 1
ATOM 3160 C CA . LEU A 1 402 ? 6.702 -1.058 -20.518 1.00 93.94 402 LEU A CA 1
ATOM 3161 C C . LEU A 1 402 ? 6.093 0.034 -21.389 1.00 93.94 402 LEU A C 1
ATOM 3163 O O . LEU A 1 402 ? 6.135 -0.061 -22.616 1.00 93.94 402 LEU A O 1
ATOM 3167 N N . HIS A 1 403 ? 5.457 1.003 -20.751 1.00 89.50 403 HIS A N 1
ATOM 3168 C CA . HIS A 1 403 ? 4.628 2.007 -21.390 1.00 89.50 403 HIS A CA 1
ATOM 3169 C C . HIS A 1 403 ? 5.081 3.401 -20.960 1.00 89.50 403 HIS A C 1
ATOM 3171 O O . HIS A 1 403 ? 5.310 3.626 -19.778 1.00 89.50 403 HIS A O 1
ATOM 3177 N N . GLU A 1 404 ? 5.214 4.282 -21.952 1.00 76.50 404 GLU A N 1
ATOM 3178 C CA . GLU A 1 404 ? 5.570 5.714 -21.893 1.00 76.50 404 GLU A CA 1
ATOM 3179 C C . GLU A 1 404 ? 6.560 6.179 -20.814 1.00 76.50 404 GLU A C 1
ATOM 3181 O O . GLU A 1 404 ? 6.231 6.207 -19.613 1.00 76.50 404 GLU A O 1
#

Radius of gyration: 33.91 Å; chains: 1; bounding box: 57×91×135 Å

Foldseek 3Di:
DDDDDDDDDDDDDDDPPVVVVVVVVCVVVVVVVVVVVVVCCVPVCPVVVVVVVVVVVVVPDPCVVVVVVVCVVPPDPLAQWFFKAQAAPLDDLVNLCLFQVADSVVQCVQPDDDDDHRDIGTHTFHDDADDDDPDWPPVQVQWDWDQDLQETETEDDSNDAATEEELVVVCVVCVVVNQKDDPDQLAIEGQTAYEYEARYEYENEPVRHAEYEWEAEAQASEYEPHYANEHYEAYNHEYFYAHPVVRDGDLDQARPFYAYYYELHEYEHYLYEFASFFHDQDPVVVVRVVSVQHQRQHHEFEYGPPCGNHGETEYEYENYEQESTCESYEYASHENYEAYQYEQEHHAEESYEYEHNHESYEHELYEQYAYAEESEEYEHNHGSYHHDHYHFDNHNYYPYYYYD

Secondary structure (DSSP, 8-state):
---------------THHHHHHHHHHHHHHHHHHHHHHHHHHHSSHHHHHHHHHHHHHHS-TTHHHHHHHHHHH----SPPPEEEEPPTT--HHHHHHHHT--HHHHHHHS-S---TT-EEEEPPP-SPPPPPSS--S-GGGPEEEEETTEEEEEE-TTSPPEEEEHHHHHHHTGGGT-EEEEETTEEEE-SEEEEEESEEEEEETTT-SEEEEEEETTTEE-EEEEES-EEEEES-EEEEEBTTTTB----STTT--EEEEES-EEEEES-EEES------GGGTTSHHHHT---SSEEEEPPTT-BTTB-BB-EEES-EEESSSEEEEEESBBS-EEES-EEES-SSEEEEEESS-BS-EEES-EEES-SS-SEEEESS--S-EEES-EEES-SS-SEEEE-

Sequence (404 aa):
MVYKKNKRGKKQRPTRFYHNFRLTMLLILVPIIIGAAAIYYALSGPLAAQLASFGSNRLITDNWETAYAYLANGQPDYGPRSAFYRLKVGQNLDWVVQHFSVDAAELQKANPGLIAYNTTVAVPPVEKPLQPFGTTSGNVSSLVVREVDGMLHLSNDFRNPKVSTTIPEIAQFLDRYGAITKIADKHYRINLSISIEKNVRLDITADSVRKLELSSASNFGITCLCAESAEILIKGTTITSIDPATNQPDTKQEDGRSFIRAISTRMDIINSDISYLGNDLLPDRQDLPILRDGGTYGVSWRISKGTLGQEIATGWVEHSIFHNNRFGAYSFGASGMMWRNNLFSQNEVYGLDPHDDSNNATIENNRFIKNGKHGFIVSKRCNYNVIRNNISVDNQLHGYMLHE